Protein AF-0000000072650631 (afdb_homodimer)

Secondary structure (DSSP, 8-state):
-HHHHHHHTTT--TTBHHHHHHHHHHHHHHHHHHHHHHHHHHHHHSGGGHHHHHHHHHTT-S-HHHHHHHHHHHHHHHHHHHHHHHHHHHHHHHT----HHHHHHHHHHHHHHHHHHHHHHHHHHHHSSSHHHHHHHHHHHHHHHHHTTSSSS-GGGS-TTTGGGGGG-HHHHHHHHHHHHHHHHHT-SS--SEEE-TTS-EEEPPPHHHHHHHTT--GGGHHHHHHHHHHHHHHHHHHHHHHHHHHHHHT-/-HHHHHHHTTT--SSBHHHHHHHHHHHHHHHHHHHHHHHHHHHHHSGGGHHHHHHHHHTT-S-HHHHHHHHHHHHHHHHHHHHHHHHHHHHHHHT----HHHHHHHHHHHHHHHHHHHHHHHHHHHHSSSHHHHHHHHHHHHHHHHHTTSSSS-GGGS-TTTGGGGGG-HHHHHHHHHHHHHHHHHT-SS--SEEE-TTS-EEEPPPHHHHHHHTT--GGGHHHHHHHHHHHHHHHHHHHHHHHHHHHHHT-

Radius of gyration: 23.4 Å; Cα contacts (8 Å, |Δi|>4): 770; chains: 2; bounding box: 52×71×55 Å

Organism: Meloidogyne incognita (NCBI:txid6306)

Solvent-accessible surface area (backbone atoms only — not comparable to full-atom values): 25048 Å² total; per-residue (Å²): 107,26,59,56,54,8,55,49,34,50,64,38,47,75,48,26,55,66,29,44,50,28,50,53,23,48,51,45,45,50,52,49,49,42,29,51,56,39,23,53,55,42,38,69,53,51,49,75,46,47,66,56,49,48,52,39,42,76,67,63,71,56,56,69,65,58,49,51,51,49,51,53,57,62,46,47,60,57,48,38,50,51,36,44,50,31,49,60,49,18,46,78,34,24,44,54,58,93,38,71,68,55,47,50,51,50,45,52,49,41,37,47,41,27,45,32,25,36,22,44,22,47,19,39,41,38,58,34,96,43,54,72,57,29,53,64,50,46,50,59,52,50,49,53,29,48,43,40,22,28,81,33,25,40,57,72,69,42,40,79,93,55,46,66,53,39,79,72,15,54,43,21,30,44,35,47,37,51,48,42,57,41,30,51,65,64,43,27,83,56,69,74,46,72,11,33,44,93,83,69,43,79,37,77,29,70,28,25,64,54,59,34,46,72,36,54,45,61,75,85,42,43,66,56,24,56,48,49,34,52,50,49,21,52,50,27,43,50,52,16,47,53,29,38,50,53,48,56,63,58,73,105,105,26,59,55,52,7,56,50,33,50,64,39,46,76,49,26,54,65,29,44,50,26,50,53,22,49,51,45,45,51,52,49,50,42,30,52,56,40,23,53,54,42,40,68,54,50,49,74,45,48,65,56,49,49,53,39,42,76,67,64,72,56,57,70,65,57,49,51,51,49,52,53,56,60,46,47,60,58,49,38,50,50,34,44,50,31,48,62,50,16,45,79,32,25,43,54,57,94,40,72,68,56,48,49,51,51,46,52,48,39,36,46,41,28,47,30,27,36,22,46,20,48,20,39,41,38,58,32,96,44,54,71,57,28,53,64,49,47,51,59,52,51,50,54,30,50,43,40,22,27,80,34,24,41,56,71,70,40,40,78,90,55,45,66,54,35,80,73,16,55,43,20,31,44,35,48,36,49,48,43,58,40,30,51,64,63,42,27,83,55,70,75,45,72,11,33,42,93,83,68,42,79,38,77,29,70,28,26,65,56,59,33,46,72,36,55,46,60,75,87,42,44,67,55,24,54,48,49,34,52,50,50,22,51,50,27,42,50,53,16,48,52,30,38,50,53,49,55,64,60,74,106

Sequence (504 aa):
MGIFIGLLYFQTLSTNFIGISNLNGAMFYIVVELTYSTLFGIITFMPADFNLIVREYHDGLYNLLAYFVARIWSYIPLFAIDGIVLVGSSYWMTGLVPNVGRFGIALGIAVLIEQSAAAFGIMLSTACPSYPVAISIAGPILTVLSLTGGLFANVGELPSFISWVQYLSWFRYGFEAFAISQWEGALGDHPTKNCTNFNNQTIVCPTATSVLQKLSFNPGMFYFDLGAMILCTFICYFVGFVGLYIRVLRARMGIFIGLLYFQTLSTNFIGISNLNGAMFYIVVELTYSTLFGIITFMPADFNLIVREYHDGLYNLLAYFVARIWSYIPLFAIDGIVLVGSSYWMTGLVPNVGRFGIALGIAVLIEQSAAAFGIMLSTACPSYPVAISIAGPILTVLSLTGGLFANVGELPSFISWVQYLSWFRYGFEAFAISQWEGALGDHPTKNCTNFNNQTIVCPTATSVLQKLSFNPGMFYFDLGAMILCTFICYFVGFVGLYIRVLRAR

Foldseek 3Di:
DLQVLLVVLFQQDLQAPVSVLVVLVSQLVLLVVLLVVLLVVLLVPPLVCLVVVLVCVVVVNDDLVVVLVVVLVVSLVVSLVVLCVSLVSRVVGNNFQPDPVLSVLLSVLSSLSNLLSNLLSLLLSLQDNDSVVSVVVVVVLLVLLSCCLQSVDQLVPDDPVSSVSPLLHLSNLSSLLNLLSRQCRRANQDQDGWHAYPVRDTDTGDHSVRSCVVSPHDSVCNVVSSVSSVVSSVVSSVSSSVSNVVVSVVVD/DLQVLLVVQFQQDPQAPVSVLVVLVSQLVLLVVLLVVLLVVLLVPPLVCLVVVLVCVVVVNDDLVVVLVVVLVVSLVVSLVVLCVSLVSRVVGNNFQPDPVLSVLLSVLSSLSNLLSNLLSLLLSLQDNDSVVSVVVVVVLSVLLSCCLQSVDQLVPDDPVSSVSPLLHLSNLSSLLNLLSRQCRRANQDQDGWHQYPVRDTDTGDHSVRSCVVSPHDSVCNVVSSVSSVVSSVVSSVSSSVSNVVVSVVVD

Structure (mmCIF, N/CA/C/O backbone):
data_AF-0000000072650631-model_v1
#
loop_
_entity.id
_entity.type
_entity.pdbx_description
1 polymer 'ABC-2 type transporter transmembrane domain-containing protein'
#
loop_
_atom_site.group_PDB
_atom_site.id
_atom_site.type_symbol
_atom_site.label_atom_id
_atom_site.label_alt_id
_atom_site.label_comp_id
_atom_site.label_asym_id
_atom_site.label_entity_id
_atom_site.label_seq_id
_atom_site.pdbx_PDB_ins_code
_atom_site.Cartn_x
_atom_site.Cartn_y
_atom_site.Cartn_z
_atom_site.occupancy
_atom_site.B_iso_or_equiv
_atom_site.auth_seq_id
_atom_site.auth_comp_id
_atom_site.auth_asym_id
_atom_site.auth_atom_id
_atom_site.pdbx_PDB_model_num
ATOM 1 N N . MET A 1 1 ? 8.609 1.348 -12.812 1 82.75 1 MET A N 1
ATOM 2 C CA . MET A 1 1 ? 7.965 1.91 -11.625 1 82.75 1 MET A CA 1
ATOM 3 C C . MET A 1 1 ? 8.75 3.104 -11.094 1 82.75 1 MET A C 1
ATOM 5 O O . MET A 1 1 ? 8.164 4.125 -10.727 1 82.75 1 MET A O 1
ATOM 9 N N . GLY A 1 2 ? 10.094 3.004 -11.164 1 83.75 2 GLY A N 1
ATOM 10 C CA . GLY A 1 2 ? 10.914 4.117 -10.719 1 83.75 2 GLY A CA 1
ATOM 11 C C . GLY A 1 2 ? 10.648 5.398 -11.477 1 83.75 2 GLY A C 1
ATOM 12 O O . GLY A 1 2 ? 10.531 6.473 -10.883 1 83.75 2 GLY A O 1
ATOM 13 N N . ILE A 1 3 ? 10.414 5.258 -12.719 1 85.38 3 ILE A N 1
ATOM 14 C CA . ILE A 1 3 ? 10.164 6.426 -13.562 1 85.38 3 ILE A CA 1
ATOM 15 C C . ILE A 1 3 ? 8.781 7 -13.25 1 85.38 3 ILE A C 1
ATOM 17 O O . ILE A 1 3 ? 8.602 8.219 -13.234 1 85.38 3 ILE A O 1
ATOM 21 N N . PHE A 1 4 ? 7.922 6.199 -12.953 1 84.06 4 PHE A N 1
ATOM 22 C CA . PHE A 1 4 ? 6.57 6.656 -12.641 1 84.06 4 PHE A CA 1
ATOM 23 C C . PHE A 1 4 ? 6.551 7.434 -11.328 1 84.06 4 PHE A C 1
ATOM 25 O O . PHE A 1 4 ? 5.918 8.484 -11.234 1 84.06 4 PHE A O 1
ATOM 32 N N . ILE A 1 5 ? 7.246 6.891 -10.406 1 86.25 5 ILE A N 1
ATOM 33 C CA . ILE A 1 5 ? 7.332 7.574 -9.117 1 86.25 5 ILE A CA 1
ATOM 34 C C . ILE A 1 5 ? 8.016 8.93 -9.297 1 86.25 5 ILE A C 1
ATOM 36 O O . ILE A 1 5 ? 7.578 9.938 -8.734 1 86.25 5 ILE A O 1
ATOM 40 N N . GLY A 1 6 ? 9.031 8.875 -10.117 1 87.94 6 GLY A N 1
ATOM 41 C CA . GLY A 1 6 ? 9.758 10.102 -10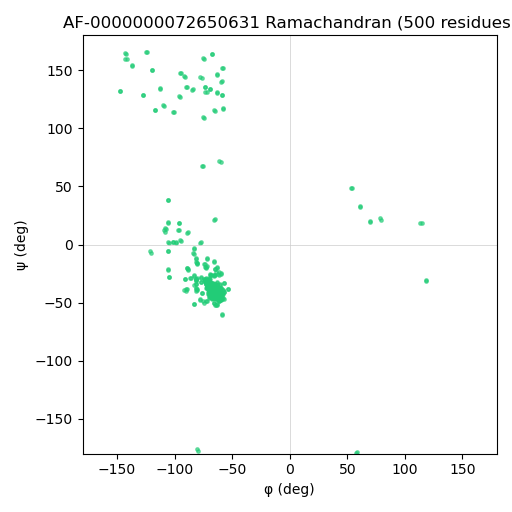.375 1 87.94 6 GLY A CA 1
ATOM 42 C C . GLY A 1 6 ? 8.922 11.156 -11.078 1 87.94 6 GLY A C 1
ATOM 43 O O . GLY A 1 6 ? 8.984 12.336 -10.734 1 87.94 6 GLY A O 1
ATOM 44 N N . LEU A 1 7 ? 8.117 10.719 -11.945 1 86.06 7 LEU A N 1
ATOM 45 C CA . LEU A 1 7 ? 7.297 11.656 -12.711 1 86.06 7 LEU A CA 1
ATOM 46 C C . LEU A 1 7 ? 6.125 12.164 -11.875 1 86.06 7 LEU A C 1
ATOM 48 O O . LEU A 1 7 ? 5.703 13.312 -12.023 1 86.06 7 LEU A O 1
ATOM 52 N N . LEU A 1 8 ? 5.668 11.352 -11.047 1 85.44 8 LEU A N 1
ATOM 53 C CA . LEU A 1 8 ? 4.535 11.742 -10.211 1 85.44 8 LEU A CA 1
ATOM 54 C C . LEU A 1 8 ? 4.938 12.828 -9.219 1 85.44 8 LEU A C 1
ATOM 56 O O . LEU A 1 8 ? 4.164 13.75 -8.953 1 85.44 8 LEU A O 1
ATOM 60 N N . TYR A 1 9 ? 6.086 12.656 -8.727 1 89.31 9 TYR A N 1
ATOM 61 C CA . TYR A 1 9 ? 6.586 13.617 -7.754 1 89.31 9 TYR A CA 1
ATOM 62 C C . TYR A 1 9 ? 7.645 14.523 -8.375 1 89.31 9 TYR A C 1
ATOM 64 O O . TYR A 1 9 ? 8.602 14.914 -7.711 1 89.31 9 TYR A O 1
ATOM 72 N N . PHE A 1 10 ? 7.387 14.852 -9.562 1 88.81 10 PHE A N 1
ATOM 73 C CA . PHE A 1 10 ? 8.398 15.586 -10.312 1 88.81 10 PHE A CA 1
ATOM 74 C C . PHE A 1 10 ? 8.625 16.969 -9.703 1 88.81 10 PHE A C 1
ATOM 76 O O . PHE A 1 10 ? 7.703 17.781 -9.648 1 88.81 10 PHE A O 1
ATOM 83 N N . GLN A 1 11 ? 9.82 17.172 -9.211 1 83.62 11 GLN A N 1
ATOM 84 C CA . GLN A 1 11 ? 10.297 18.438 -8.672 1 83.62 11 GLN A CA 1
ATOM 85 C C . GLN A 1 11 ? 9.352 18.969 -7.602 1 83.62 11 GLN A C 1
ATOM 87 O O . GLN A 1 11 ? 8.953 20.141 -7.641 1 83.62 11 GLN A O 1
ATOM 92 N N . THR A 1 12 ? 9.008 18.062 -6.672 1 86 12 THR A N 1
ATOM 93 C CA . THR A 1 12 ? 8.211 18.484 -5.523 1 86 12 THR A CA 1
ATOM 94 C C . THR A 1 12 ? 9.031 19.375 -4.594 1 86 12 THR A C 1
ATOM 96 O O . THR A 1 12 ? 10.203 19.094 -4.328 1 86 12 THR A O 1
ATOM 99 N N . LEU A 1 13 ? 8.422 20.453 -4.191 1 79.5 13 LEU A N 1
ATOM 100 C CA . LEU A 1 13 ? 9.125 21.438 -3.367 1 79.5 13 LEU A CA 1
ATOM 101 C C . LEU A 1 13 ? 9.062 21.047 -1.895 1 79.5 13 LEU A C 1
ATOM 103 O O . LEU A 1 13 ? 8 20.656 -1.396 1 79.5 13 LEU A O 1
ATOM 107 N N . SER A 1 14 ? 10.211 21.125 -1.296 1 79.56 14 SER A N 1
ATOM 108 C CA . SER A 1 14 ? 10.281 20.844 0.134 1 79.56 14 SER A CA 1
ATOM 109 C C . SER A 1 14 ? 10.023 22.109 0.96 1 79.56 14 SER A C 1
ATOM 111 O O . SER A 1 14 ? 10.148 22.078 2.186 1 79.56 14 SER A O 1
ATOM 113 N N . THR A 1 15 ? 9.562 23.203 0.339 1 77.56 15 THR A N 1
ATOM 114 C CA . THR A 1 15 ? 9.391 24.469 1.037 1 77.56 15 THR A CA 1
ATOM 115 C C . THR A 1 15 ? 7.91 24.766 1.259 1 77.56 15 THR A C 1
ATOM 117 O O . THR A 1 15 ? 7.531 25.906 1.52 1 77.56 15 THR A O 1
ATOM 120 N N . AS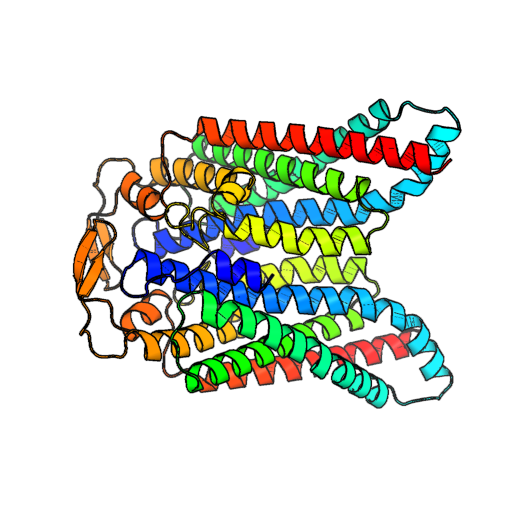N A 1 16 ? 7.141 23.797 1.062 1 81.75 16 ASN A N 1
ATOM 121 C CA . ASN A 1 16 ? 5.727 23.938 1.389 1 81.75 16 ASN A CA 1
ATOM 122 C C . ASN A 1 16 ? 5.191 22.703 2.096 1 81.75 16 ASN A C 1
ATOM 124 O O . ASN A 1 16 ? 5.762 21.609 1.972 1 81.75 16 ASN A O 1
ATOM 128 N N . PHE A 1 17 ? 4.152 22.922 2.863 1 80.69 17 PHE A N 1
ATOM 129 C CA . PHE A 1 17 ? 3.598 21.859 3.686 1 80.69 17 PHE A CA 1
ATOM 130 C C . PHE A 1 17 ? 3.064 20.719 2.816 1 80.69 17 PHE A C 1
ATOM 132 O O . PHE A 1 17 ? 3.213 19.547 3.158 1 80.69 17 PHE A O 1
ATOM 139 N N . ILE A 1 18 ? 2.5 21.109 1.701 1 82.94 18 ILE A N 1
ATOM 140 C CA . ILE A 1 18 ? 1.973 20.094 0.803 1 82.94 18 ILE A CA 1
ATOM 141 C C . ILE A 1 18 ? 3.123 19.281 0.198 1 82.94 18 ILE A C 1
ATOM 143 O O . ILE A 1 18 ? 3.037 18.062 0.068 1 82.94 18 ILE A O 1
ATOM 147 N N . GLY A 1 19 ? 4.145 20.016 -0.114 1 86.38 19 GLY A N 1
ATOM 148 C CA . GLY A 1 19 ? 5.316 19.344 -0.66 1 86.38 19 GLY A CA 1
ATOM 149 C C . GLY A 1 19 ? 5.98 18.406 0.33 1 86.38 19 GLY A C 1
ATOM 150 O O . GLY A 1 19 ? 6.422 17.312 -0.041 1 86.38 19 GLY A O 1
ATOM 151 N N . ILE A 1 20 ? 6.02 18.859 1.592 1 87 20 ILE A N 1
ATOM 152 C CA . ILE A 1 20 ? 6.602 18.016 2.637 1 87 20 ILE A CA 1
ATOM 153 C C . ILE A 1 20 ? 5.781 16.75 2.797 1 87 20 ILE A C 1
ATOM 155 O O . ILE A 1 20 ? 6.336 15.648 2.895 1 87 20 ILE A O 1
ATOM 159 N N . SER A 1 21 ? 4.516 16.906 2.76 1 86.62 21 SER A N 1
ATOM 160 C CA . SER A 1 21 ? 3.633 15.75 2.869 1 86.62 21 SER A CA 1
ATOM 161 C C . SER A 1 21 ? 3.779 14.828 1.663 1 86.62 21 SER A C 1
ATOM 163 O O . SER A 1 21 ? 3.803 13.609 1.809 1 86.62 21 SER A O 1
ATOM 165 N N . ASN A 1 22 ? 3.947 15.383 0.477 1 89.56 22 ASN A N 1
ATOM 166 C CA . ASN A 1 22 ? 4.121 14.602 -0.739 1 89.56 22 ASN A CA 1
ATOM 167 C C . ASN A 1 22 ? 5.445 13.836 -0.728 1 89.56 22 ASN A C 1
ATOM 169 O O . ASN A 1 22 ? 5.508 12.688 -1.169 1 89.56 22 ASN A O 1
ATOM 173 N N . LEU A 1 23 ? 6.434 14.492 -0.214 1 91.88 23 LEU A N 1
ATOM 174 C CA . LEU A 1 23 ? 7.738 13.836 -0.186 1 91.88 23 LEU A CA 1
ATOM 175 C C . LEU A 1 23 ? 7.754 12.711 0.839 1 91.88 23 LEU A C 1
ATOM 177 O O . LEU A 1 23 ? 8.422 11.695 0.637 1 91.88 23 LEU A O 1
ATOM 181 N N . ASN A 1 24 ? 7.023 12.914 1.923 1 91.81 24 ASN A N 1
ATOM 182 C CA . ASN A 1 24 ? 6.863 11.805 2.857 1 91.81 24 ASN A CA 1
ATOM 183 C C . ASN A 1 24 ? 6.137 10.633 2.213 1 91.81 24 ASN A C 1
ATOM 185 O O . ASN A 1 24 ? 6.516 9.477 2.42 1 91.81 24 ASN A O 1
ATOM 189 N N . GLY A 1 25 ? 5.152 10.961 1.441 1 90.81 25 GLY A N 1
ATOM 190 C CA . GLY A 1 25 ? 4.453 9.914 0.707 1 90.81 25 GLY A CA 1
ATOM 191 C C . GLY A 1 25 ? 5.324 9.219 -0.318 1 90.81 25 GLY A C 1
ATOM 192 O O . GLY A 1 25 ? 5.246 8 -0.484 1 90.81 25 GLY A O 1
ATOM 193 N N . ALA A 1 26 ? 6.129 9.953 -0.949 1 92 26 ALA A N 1
ATOM 194 C CA . ALA A 1 26 ? 7.023 9.391 -1.96 1 92 26 ALA A CA 1
ATOM 195 C C . ALA A 1 26 ? 8.016 8.422 -1.335 1 92 26 ALA A C 1
ATOM 197 O O . ALA A 1 26 ? 8.258 7.336 -1.869 1 92 26 ALA A O 1
ATOM 198 N N . MET A 1 27 ? 8.57 8.852 -0.223 1 94 27 MET A N 1
ATOM 199 C CA . MET A 1 27 ? 9.555 8 0.443 1 94 27 MET A CA 1
ATOM 200 C C . MET A 1 27 ? 8.914 6.703 0.928 1 94 27 MET A C 1
ATOM 202 O O . MET A 1 27 ? 9.484 5.625 0.766 1 94 27 MET A O 1
ATOM 206 N N . PHE A 1 28 ? 7.789 6.844 1.509 1 93.62 28 PHE A N 1
ATOM 207 C CA . PHE A 1 28 ? 7.117 5.633 1.968 1 93.62 28 PHE A CA 1
ATOM 208 C C . PHE A 1 28 ? 6.754 4.734 0.791 1 93.62 28 PHE A C 1
ATOM 210 O O . PHE A 1 28 ? 6.828 3.51 0.891 1 93.62 28 PHE A O 1
ATOM 217 N N . TYR A 1 29 ? 6.41 5.344 -0.23 1 90.75 29 TYR A N 1
ATOM 218 C CA . TYR A 1 29 ? 6.047 4.57 -1.411 1 90.75 29 TYR A CA 1
ATOM 219 C C . TYR A 1 29 ? 7.254 3.803 -1.948 1 90.75 29 TYR A C 1
ATOM 221 O O . TYR A 1 29 ? 7.113 2.68 -2.438 1 90.75 29 TYR A O 1
ATOM 229 N N . ILE A 1 30 ? 8.32 4.41 -1.957 1 92.12 30 ILE A N 1
ATOM 230 C CA . ILE A 1 30 ? 9.539 3.74 -2.4 1 92.12 30 ILE A CA 1
ATOM 231 C C . ILE A 1 30 ? 9.797 2.51 -1.536 1 92.12 30 ILE A C 1
ATOM 233 O O . ILE A 1 30 ? 10.141 1.443 -2.049 1 92.12 30 ILE A O 1
ATOM 237 N N . VAL A 1 31 ? 9.594 2.68 -0.258 1 93.56 31 VAL A N 1
ATOM 238 C CA . VAL A 1 31 ? 9.773 1.558 0.658 1 93.56 31 VAL A CA 1
ATOM 239 C C . VAL A 1 31 ? 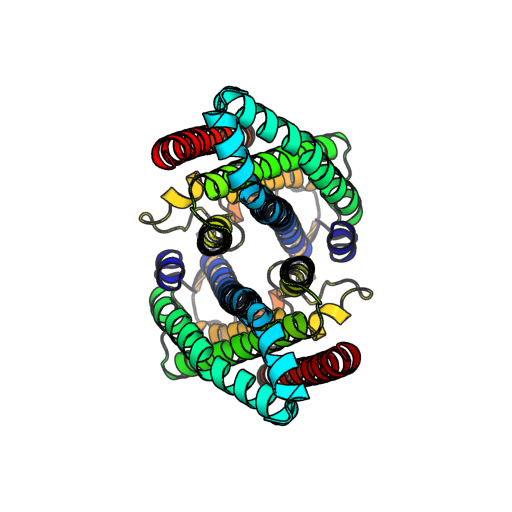8.805 0.435 0.294 1 93.56 31 VAL A C 1
ATOM 241 O O . VAL A 1 31 ? 9.195 -0.733 0.229 1 93.56 31 VAL A O 1
ATOM 244 N N . VAL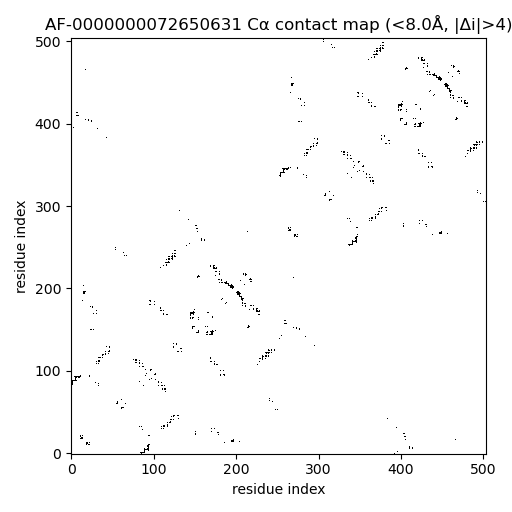 A 1 32 ? 7.617 0.825 0.059 1 89.69 32 VAL A N 1
ATOM 245 C CA . VAL A 1 32 ? 6.578 -0.145 -0.272 1 89.69 32 VAL A CA 1
ATOM 246 C C . VAL A 1 32 ? 6.926 -0.847 -1.583 1 89.69 32 VAL A C 1
ATOM 248 O O . VAL A 1 32 ? 6.855 -2.074 -1.674 1 89.69 32 VAL A O 1
ATOM 251 N N . GLU A 1 33 ? 7.32 -0.101 -2.527 1 87.88 33 GLU A N 1
ATOM 252 C CA . GLU A 1 33 ? 7.621 -0.655 -3.846 1 87.88 33 GLU A CA 1
ATOM 253 C C . GLU A 1 33 ? 8.812 -1.608 -3.787 1 87.88 33 GLU A C 1
ATOM 255 O O . GLU A 1 33 ? 8.781 -2.68 -4.398 1 87.88 33 GLU A O 1
ATOM 260 N N . LEU A 1 34 ? 9.789 -1.227 -3.105 1 91.06 34 LEU A N 1
ATOM 261 C CA . LEU A 1 34 ? 10.961 -2.084 -2.965 1 91.06 34 LEU A CA 1
ATOM 262 C C . LEU A 1 34 ? 10.602 -3.398 -2.285 1 91.06 34 LEU A C 1
ATOM 264 O O . LEU A 1 34 ? 11.109 -4.457 -2.656 1 91.06 34 LEU A O 1
ATOM 268 N N . THR A 1 35 ? 9.75 -3.309 -1.335 1 90.62 35 THR A N 1
ATOM 269 C CA . THR A 1 35 ? 9.367 -4.48 -0.558 1 90.62 35 THR A CA 1
ATOM 270 C C . THR A 1 35 ? 8.484 -5.41 -1.383 1 90.62 35 THR A C 1
ATOM 272 O O . THR A 1 35 ? 8.758 -6.609 -1.483 1 90.62 35 THR A O 1
ATOM 275 N N . TYR A 1 36 ? 7.492 -4.852 -1.999 1 83.44 36 TYR A N 1
ATOM 276 C CA . TYR A 1 36 ? 6.52 -5.688 -2.695 1 83.44 36 TYR A CA 1
ATOM 277 C C . TYR A 1 36 ? 7.141 -6.34 -3.924 1 83.44 36 TYR A C 1
ATOM 279 O O . TYR A 1 36 ? 6.938 -7.531 -4.176 1 83.44 36 TYR A O 1
ATOM 287 N N . SER A 1 37 ? 7.863 -5.613 -4.652 1 82.12 37 SER A N 1
ATOM 288 C CA . SER A 1 37 ? 8.484 -6.156 -5.855 1 82.12 37 SER A CA 1
ATOM 289 C C . SER A 1 37 ? 9.438 -7.301 -5.516 1 82.12 37 SER A C 1
ATOM 291 O O . SER A 1 37 ? 9.422 -8.344 -6.172 1 82.12 37 SER A O 1
ATOM 293 N N . THR A 1 38 ? 10.18 -7.117 -4.512 1 86.81 38 THR A N 1
ATOM 294 C CA . THR A 1 38 ? 11.148 -8.133 -4.109 1 86.81 38 THR A CA 1
ATOM 295 C C . THR A 1 38 ? 10.445 -9.367 -3.551 1 86.81 38 THR A C 1
ATOM 297 O O . THR A 1 38 ? 10.766 -10.492 -3.924 1 86.81 38 THR A O 1
ATOM 300 N N . LEU A 1 39 ? 9.531 -9.164 -2.752 1 85.31 39 LEU A N 1
ATOM 301 C CA . LEU A 1 39 ? 8.844 -10.273 -2.096 1 85.31 39 LEU A CA 1
ATOM 302 C C . LEU A 1 39 ? 8.078 -11.117 -3.109 1 85.31 39 LEU A C 1
ATOM 304 O O . LEU A 1 39 ? 8.164 -12.344 -3.096 1 85.31 39 LEU A O 1
ATOM 308 N N . PHE A 1 40 ? 7.375 -10.477 -3.973 1 76.56 40 PHE A N 1
ATOM 309 C CA . PHE A 1 40 ? 6.566 -11.211 -4.938 1 76.56 40 PHE A CA 1
ATOM 310 C C . PHE A 1 40 ? 7.449 -11.891 -5.98 1 76.56 40 PHE A C 1
ATOM 312 O O . PHE A 1 40 ? 7.125 -12.977 -6.465 1 76.56 40 PHE A O 1
ATOM 319 N N . GLY A 1 41 ? 8.531 -11.273 -6.309 1 78.62 41 GLY A N 1
ATOM 320 C CA . GLY A 1 41 ? 9.492 -11.922 -7.188 1 78.62 41 GLY A CA 1
ATOM 321 C C . GLY A 1 41 ? 10.047 -13.211 -6.617 1 78.62 41 GLY A C 1
ATOM 322 O O . GLY A 1 41 ? 10.141 -14.219 -7.32 1 78.62 41 GLY A O 1
ATOM 323 N N . ILE A 1 42 ? 10.289 -13.203 -5.395 1 84.19 42 ILE A N 1
ATOM 324 C CA . ILE A 1 42 ? 10.906 -14.352 -4.742 1 84.19 42 ILE A CA 1
ATOM 325 C C . ILE A 1 42 ? 9.859 -15.453 -4.562 1 84.19 42 ILE A C 1
ATOM 327 O O . ILE A 1 42 ? 10.133 -16.625 -4.84 1 84.19 42 ILE A O 1
ATOM 331 N N . ILE A 1 43 ? 8.703 -15.109 -4.184 1 81.25 43 ILE A N 1
ATOM 332 C CA . ILE A 1 43 ? 7.676 -16.094 -3.895 1 81.25 43 ILE A CA 1
ATOM 333 C C . ILE A 1 43 ? 7.223 -16.766 -5.191 1 81.25 43 ILE A C 1
ATOM 335 O O . ILE A 1 43 ? 6.812 -17.922 -5.188 1 81.25 43 ILE A O 1
ATOM 339 N N . THR A 1 44 ? 7.289 -16.078 -6.266 1 74.56 44 THR A N 1
ATOM 340 C CA . THR A 1 44 ? 6.875 -16.625 -7.551 1 74.56 44 THR A CA 1
ATOM 341 C C . THR A 1 44 ? 7.902 -17.625 -8.07 1 74.56 44 THR A C 1
ATOM 343 O O . THR A 1 44 ? 7.547 -18.609 -8.719 1 74.56 44 THR A O 1
ATOM 346 N N . PHE A 1 45 ? 9.125 -17.469 -7.746 1 72.62 45 PHE A N 1
ATOM 347 C CA . PHE A 1 45 ? 10.164 -18.266 -8.398 1 72.62 45 PHE A CA 1
ATOM 348 C C . PHE A 1 45 ? 10.672 -19.359 -7.465 1 72.62 45 PHE A C 1
ATOM 350 O O . PHE A 1 45 ? 10.953 -20.469 -7.91 1 72.62 45 PHE A O 1
ATOM 357 N N . MET A 1 46 ? 10.641 -19.219 -6.281 1 74.75 46 MET A N 1
ATOM 358 C CA . MET A 1 46 ? 11.359 -20.094 -5.367 1 74.75 46 MET A CA 1
ATOM 359 C C . MET A 1 46 ? 10.578 -21.375 -5.121 1 74.75 46 MET A C 1
ATOM 361 O O . MET A 1 46 ? 11.156 -22.469 -5.125 1 74.75 46 MET A O 1
ATOM 365 N N . PRO A 1 47 ? 9.32 -21.297 -4.992 1 67.31 47 PRO A N 1
ATOM 366 C CA . PRO A 1 47 ? 8.625 -22.547 -4.695 1 67.31 47 PRO A CA 1
ATOM 367 C C . PRO A 1 47 ? 8.711 -23.562 -5.84 1 67.31 47 PRO A C 1
ATOM 369 O O . PRO A 1 47 ? 8.641 -24.766 -5.605 1 67.31 47 PRO A O 1
ATOM 372 N N . ALA A 1 48 ? 8.867 -23.078 -6.926 1 68.75 48 ALA A N 1
ATOM 373 C CA . ALA A 1 48 ? 8.961 -23.969 -8.086 1 68.75 48 ALA A CA 1
ATOM 374 C C . ALA A 1 48 ? 10.219 -24.828 -8 1 68.75 48 ALA A C 1
ATOM 376 O O . ALA A 1 48 ? 10.266 -25.922 -8.586 1 68.75 48 ALA A O 1
ATOM 377 N N . ASP A 1 49 ? 11.102 -24.453 -7.16 1 71 49 ASP A N 1
ATOM 378 C CA . ASP A 1 49 ? 12.383 -25.141 -7.086 1 71 49 ASP A CA 1
ATOM 379 C C . ASP A 1 49 ? 12.383 -26.156 -5.941 1 71 49 ASP A C 1
ATOM 381 O O . ASP A 1 49 ? 13.344 -26.922 -5.781 1 71 49 ASP A O 1
ATOM 385 N N . PHE A 1 50 ? 11.328 -26.281 -5.289 1 75.44 50 PHE A N 1
ATOM 386 C CA . PHE A 1 50 ? 11.328 -27.094 -4.078 1 75.44 50 PHE A CA 1
ATOM 387 C C . PHE A 1 50 ? 11.484 -28.562 -4.41 1 75.44 50 PHE A C 1
ATOM 389 O O . PHE A 1 50 ? 12.227 -29.281 -3.74 1 75.44 50 PHE A O 1
ATOM 396 N N . ASN A 1 51 ? 10.836 -28.953 -5.434 1 72.88 51 ASN A N 1
ATOM 397 C CA . ASN A 1 51 ? 10.93 -30.359 -5.812 1 72.88 51 ASN A CA 1
ATOM 398 C C . ASN A 1 51 ? 12.344 -30.734 -6.234 1 72.88 51 ASN A C 1
ATOM 400 O O . ASN A 1 51 ? 12.805 -31.844 -5.938 1 72.88 51 ASN A O 1
ATOM 404 N N . LEU A 1 52 ? 12.914 -29.875 -6.797 1 74.88 52 LEU A N 1
ATOM 405 C CA . LEU A 1 52 ? 14.289 -30.109 -7.223 1 74.88 52 LEU A CA 1
ATOM 406 C C . LEU A 1 52 ? 15.219 -30.188 -6.02 1 74.88 52 LEU A C 1
ATOM 408 O O . LEU A 1 52 ? 16.125 -31.016 -5.98 1 74.88 52 LEU A O 1
ATOM 412 N N . ILE A 1 53 ? 14.938 -29.438 -5.055 1 74.44 53 ILE A N 1
ATOM 413 C CA . ILE A 1 53 ? 15.781 -29.359 -3.869 1 74.44 53 ILE A CA 1
ATOM 414 C C . ILE A 1 53 ? 15.68 -30.656 -3.078 1 74.44 53 ILE A C 1
ATOM 416 O O . ILE A 1 53 ? 16.688 -31.203 -2.627 1 74.44 53 ILE A O 1
ATOM 420 N N . VAL A 1 54 ? 14.578 -31.094 -3.029 1 74.81 54 VAL A N 1
ATOM 421 C CA . VAL A 1 54 ? 14.344 -32.312 -2.273 1 74.81 54 VAL A CA 1
ATOM 422 C C . VAL A 1 54 ? 15.047 -33.5 -2.955 1 74.81 54 VAL A C 1
ATOM 424 O O . VAL A 1 54 ? 15.695 -34.312 -2.295 1 74.81 54 VAL A O 1
ATOM 427 N N . ARG A 1 55 ? 14.898 -33.469 -4.191 1 77.31 55 ARG A N 1
ATOM 428 C CA . ARG A 1 55 ? 15.508 -34.562 -4.938 1 77.31 55 ARG A CA 1
ATOM 429 C C . ARG A 1 55 ? 17.031 -34.531 -4.836 1 77.31 55 ARG A C 1
ATOM 431 O O . ARG A 1 55 ? 17.672 -35.562 -4.625 1 77.31 55 ARG A O 1
ATOM 438 N N . GLU A 1 56 ? 17.531 -33.406 -4.91 1 75.88 56 GLU A N 1
ATOM 439 C CA . GLU A 1 56 ? 18.984 -33.25 -4.898 1 75.88 56 GLU A CA 1
ATOM 440 C C . GLU A 1 56 ? 19.547 -33.5 -3.51 1 75.88 56 GLU A C 1
ATOM 442 O O . GLU A 1 56 ? 20.656 -34.031 -3.379 1 75.88 56 GLU A O 1
ATOM 447 N N . TYR A 1 57 ? 18.844 -33.188 -2.607 1 73.62 57 TYR A N 1
ATOM 448 C CA . TYR A 1 57 ? 19.281 -33.438 -1.236 1 73.62 57 TYR A CA 1
ATOM 449 C C . TYR A 1 57 ? 19.281 -34.906 -0.906 1 73.62 57 TYR A C 1
ATOM 451 O O . TYR A 1 57 ? 20.25 -35.406 -0.316 1 73.62 57 TYR A O 1
ATOM 459 N N . HIS A 1 58 ? 18.266 -35.531 -1.29 1 76.12 58 HIS A N 1
ATOM 460 C CA . HIS A 1 58 ? 18.172 -36.938 -0.965 1 76.12 58 HIS A CA 1
ATOM 461 C C . HIS A 1 58 ? 19.125 -37.781 -1.82 1 76.12 58 HIS A C 1
ATOM 463 O O . HIS A 1 58 ? 19.516 -38.875 -1.43 1 76.12 58 HIS A O 1
ATOM 469 N N . ASP A 1 59 ? 19.484 -37.125 -2.895 1 76.81 59 ASP A N 1
ATOM 470 C CA . ASP A 1 59 ? 20.484 -37.781 -3.729 1 76.81 59 ASP A CA 1
ATOM 471 C C . ASP A 1 59 ? 21.891 -37.531 -3.199 1 76.81 59 ASP A C 1
ATOM 473 O O . ASP A 1 59 ? 22.859 -38.062 -3.717 1 76.81 59 ASP A O 1
ATOM 477 N N . GLY A 1 60 ? 22 -36.75 -2.197 1 71.44 60 GLY A N 1
ATOM 478 C CA . GLY A 1 60 ? 23.266 -36.5 -1.52 1 71.44 60 GLY A CA 1
ATOM 479 C C . GLY A 1 60 ? 24.156 -35.531 -2.258 1 71.44 60 GLY A C 1
ATOM 480 O O . GLY A 1 60 ? 25.375 -35.562 -2.104 1 71.44 60 GLY A O 1
ATOM 481 N N . LEU A 1 61 ? 23.625 -34.75 -3.049 1 70.62 61 LEU A N 1
ATOM 482 C CA . LEU A 1 61 ? 24.438 -33.906 -3.916 1 70.62 61 LEU A CA 1
ATOM 483 C C . LEU A 1 61 ? 24.984 -32.719 -3.145 1 70.62 61 LEU A C 1
ATOM 485 O O . LEU A 1 61 ? 26.125 -32.312 -3.355 1 70.62 61 LEU A O 1
ATOM 489 N N . TYR A 1 62 ? 24.219 -32 -2.387 1 70.75 62 TYR A N 1
ATOM 490 C CA . TYR A 1 62 ? 24.703 -30.859 -1.629 1 70.75 62 TYR A CA 1
ATOM 491 C C . TYR A 1 62 ? 24.031 -30.797 -0.261 1 70.75 62 TYR A C 1
ATOM 493 O O . TYR A 1 62 ? 23.031 -31.484 -0.018 1 70.75 62 TYR A O 1
ATOM 501 N N . ASN A 1 63 ? 24.812 -30.031 0.59 1 80.5 63 ASN A N 1
ATOM 502 C CA . ASN A 1 63 ? 24.234 -29.734 1.901 1 80.5 63 ASN A CA 1
ATOM 503 C C . ASN A 1 63 ? 23.172 -28.656 1.822 1 80.5 63 ASN A C 1
ATOM 505 O O . ASN A 1 63 ? 23.25 -27.766 0.971 1 80.5 63 ASN A O 1
ATOM 509 N N . LEU A 1 64 ? 22.188 -28.828 2.6 1 81.94 64 LEU A N 1
ATOM 510 C CA . LEU A 1 64 ? 21.062 -27.906 2.623 1 81.94 64 LEU A CA 1
ATOM 511 C C . LEU A 1 64 ? 21.516 -26.484 2.918 1 81.94 64 LEU A C 1
ATOM 513 O O . LEU A 1 64 ? 20.984 -25.531 2.352 1 81.94 64 LEU A O 1
ATOM 517 N N . LEU A 1 65 ? 22.531 -26.375 3.713 1 83.56 65 LEU A N 1
ATOM 518 C CA . LEU A 1 65 ? 23.062 -25.062 4.059 1 83.56 65 LEU A CA 1
ATOM 519 C C . LEU A 1 65 ? 23.719 -24.406 2.855 1 83.56 65 LEU A C 1
ATOM 521 O O . LEU A 1 65 ? 23.578 -23.188 2.648 1 83.56 65 LEU A O 1
ATOM 525 N N . ALA A 1 66 ? 24.375 -25.188 2.133 1 81.69 66 ALA A N 1
ATOM 526 C CA . ALA A 1 66 ? 25.062 -24.656 0.951 1 81.69 66 ALA A CA 1
ATOM 527 C C . ALA A 1 66 ? 24.062 -24.172 -0.093 1 81.69 66 ALA A C 1
ATOM 529 O O . ALA A 1 66 ? 24.266 -23.141 -0.728 1 81.69 66 ALA A O 1
ATOM 530 N N . TYR A 1 67 ? 23.094 -24.891 -0.169 1 80.56 67 TYR A N 1
ATOM 531 C CA . TYR A 1 67 ? 22.047 -24.5 -1.118 1 80.56 67 TYR A CA 1
ATOM 532 C C . TYR A 1 67 ? 21.359 -23.219 -0.67 1 80.56 67 TYR A C 1
ATOM 534 O O . TYR A 1 67 ? 21.141 -22.312 -1.473 1 80.56 67 TYR A O 1
ATOM 542 N N . PHE A 1 68 ? 21.062 -23.266 0.545 1 85.25 68 PHE A N 1
ATOM 543 C CA . PHE A 1 68 ? 20.359 -22.109 1.099 1 85.25 68 PHE A CA 1
ATOM 544 C C . PHE A 1 68 ? 21.188 -20.844 0.959 1 85.25 68 PHE A C 1
ATOM 546 O O . PHE A 1 68 ? 20.688 -19.812 0.519 1 85.25 68 PHE A O 1
ATOM 553 N N . VAL A 1 69 ? 22.391 -20.938 1.235 1 86.56 69 VAL A N 1
ATOM 554 C CA . VAL A 1 69 ? 23.281 -19.781 1.169 1 86.56 69 VAL A CA 1
ATOM 555 C C . VAL A 1 69 ? 23.5 -19.375 -0.289 1 86.56 69 VAL A C 1
ATOM 557 O O . VAL A 1 69 ? 23.562 -18.188 -0.612 1 86.56 69 VAL A O 1
ATOM 560 N N . ALA A 1 70 ? 23.578 -20.344 -1.101 1 82.12 70 ALA A N 1
ATOM 561 C CA . ALA A 1 70 ? 23.766 -20.078 -2.525 1 82.12 70 ALA A CA 1
ATOM 562 C C . ALA A 1 70 ? 22.547 -19.359 -3.104 1 82.12 70 ALA A C 1
ATOM 564 O O . ALA A 1 70 ? 22.688 -18.453 -3.928 1 82.12 70 ALA A O 1
ATOM 565 N N . ARG A 1 71 ? 21.484 -19.812 -2.625 1 81.94 71 ARG A N 1
ATOM 566 C CA . ARG A 1 71 ? 20.25 -19.203 -3.107 1 81.94 71 ARG A CA 1
ATOM 567 C C . ARG A 1 71 ? 20.141 -17.75 -2.619 1 81.94 71 ARG A C 1
ATOM 569 O O . ARG A 1 71 ? 19.766 -16.859 -3.381 1 81.94 71 ARG A O 1
ATOM 576 N N . ILE A 1 72 ? 20.484 -17.516 -1.426 1 86.5 72 ILE A N 1
ATOM 577 C CA . ILE A 1 72 ? 20.484 -16.172 -0.861 1 86.5 72 ILE A CA 1
ATOM 578 C C . ILE A 1 72 ? 21.438 -15.281 -1.653 1 86.5 72 ILE A C 1
ATOM 580 O O . ILE A 1 72 ? 21.078 -14.164 -2.031 1 86.5 72 ILE A O 1
ATOM 584 N N . TRP A 1 73 ? 22.516 -15.797 -1.943 1 87.81 73 TRP A N 1
ATOM 585 C CA . TRP A 1 73 ? 23.547 -15.039 -2.646 1 87.81 73 TRP A CA 1
ATOM 586 C C . TRP A 1 73 ? 23.109 -14.734 -4.078 1 87.81 73 TRP A C 1
ATOM 588 O O . TRP A 1 73 ? 23.484 -13.703 -4.641 1 87.81 73 TRP A O 1
ATOM 598 N N . SER A 1 74 ? 22.422 -15.641 -4.582 1 84.44 74 SER A N 1
ATOM 599 C CA . SER A 1 74 ? 21.953 -15.445 -5.953 1 84.44 74 SER A CA 1
ATOM 600 C C . SER A 1 74 ? 20.922 -14.328 -6.035 1 84.44 74 SER A C 1
ATOM 602 O O . SER A 1 74 ? 20.812 -13.648 -7.059 1 84.44 74 SER A O 1
ATOM 604 N N . TYR A 1 75 ? 20.219 -14.078 -4.977 1 85.12 75 TYR A N 1
ATOM 605 C CA . TYR A 1 75 ? 19.141 -13.086 -4.977 1 85.12 75 TYR A CA 1
ATOM 606 C C . TYR A 1 75 ? 19.688 -11.711 -4.605 1 85.12 75 TYR A C 1
ATOM 608 O O . TYR A 1 75 ? 19.109 -10.688 -4.977 1 85.12 75 TYR A O 1
ATOM 616 N N . ILE A 1 76 ? 20.797 -11.656 -3.99 1 85.19 76 ILE A N 1
ATOM 617 C CA . ILE A 1 76 ? 21.312 -10.398 -3.469 1 85.19 76 ILE A CA 1
ATOM 618 C C . ILE A 1 76 ? 21.641 -9.461 -4.625 1 85.19 76 ILE A C 1
ATOM 620 O O . ILE A 1 76 ? 21.141 -8.336 -4.68 1 85.19 76 ILE A O 1
ATOM 624 N N . PRO A 1 77 ? 22.375 -9.914 -5.582 1 85.44 77 PRO A N 1
ATOM 625 C CA . PRO A 1 77 ? 22.703 -8.992 -6.672 1 85.44 77 PRO A CA 1
ATOM 626 C C . PRO A 1 77 ? 21.469 -8.625 -7.512 1 85.44 77 PRO A C 1
ATOM 628 O O . PRO A 1 77 ? 21.344 -7.484 -7.965 1 85.44 77 PRO A O 1
ATOM 631 N N . LEU A 1 78 ? 20.656 -9.547 -7.719 1 84.38 78 LEU A N 1
ATOM 632 C CA . LEU A 1 78 ? 19.469 -9.328 -8.539 1 84.38 78 LEU A CA 1
ATOM 633 C C . LEU A 1 78 ? 18.578 -8.25 -7.93 1 84.38 78 LEU A C 1
ATOM 635 O O . LEU A 1 78 ? 18.188 -7.305 -8.617 1 84.38 78 LEU A O 1
ATOM 639 N N . PHE A 1 79 ? 18.391 -8.352 -6.711 1 84.94 79 PHE A N 1
ATOM 640 C CA . PHE A 1 79 ? 17.438 -7.426 -6.098 1 84.94 79 PHE A CA 1
ATOM 641 C C . PHE A 1 79 ? 18.141 -6.145 -5.668 1 84.94 79 PHE A C 1
ATOM 643 O O . PHE A 1 79 ? 17.516 -5.09 -5.555 1 84.94 79 PHE A O 1
ATOM 650 N N . ALA A 1 80 ? 19.438 -6.238 -5.492 1 85.56 80 ALA A N 1
ATOM 651 C CA . ALA A 1 80 ? 20.188 -5.004 -5.262 1 85.56 80 ALA A CA 1
ATOM 652 C C . ALA A 1 80 ? 20.141 -4.098 -6.488 1 85.56 80 ALA A C 1
ATOM 654 O O . ALA A 1 80 ? 19.938 -2.889 -6.367 1 85.56 80 ALA A O 1
ATOM 655 N N . ILE A 1 81 ? 20.266 -4.688 -7.605 1 88.38 81 ILE A N 1
ATOM 656 C CA . ILE A 1 81 ? 20.219 -3.92 -8.844 1 88.38 81 ILE A CA 1
ATOM 657 C C . ILE A 1 81 ? 18.828 -3.324 -9.031 1 88.38 81 ILE A C 1
ATOM 659 O O . ILE A 1 81 ? 18.688 -2.186 -9.484 1 88.38 81 ILE A O 1
ATOM 663 N N . ASP A 1 82 ? 17.891 -4.082 -8.695 1 86.75 82 ASP A N 1
ATOM 664 C CA . ASP A 1 82 ? 16.516 -3.605 -8.797 1 86.75 82 ASP A CA 1
ATOM 665 C C . ASP A 1 82 ? 16.312 -2.359 -7.938 1 86.75 82 ASP A C 1
ATOM 667 O O . ASP A 1 82 ? 15.719 -1.376 -8.398 1 86.75 82 ASP A O 1
ATOM 671 N N . GLY A 1 83 ? 16.781 -2.438 -6.719 1 86.88 83 GLY A N 1
ATOM 672 C CA . GLY A 1 83 ? 16.656 -1.301 -5.82 1 86.88 83 GLY A CA 1
ATOM 673 C C . GLY A 1 83 ? 17.438 -0.085 -6.281 1 86.88 83 GLY A C 1
ATOM 674 O O . GLY A 1 83 ? 16.938 1.042 -6.207 1 86.88 83 GLY A O 1
ATOM 675 N N . ILE A 1 84 ? 18.562 -0.388 -6.855 1 90.5 84 ILE A N 1
ATOM 676 C CA . ILE A 1 84 ? 19.422 0.695 -7.32 1 90.5 84 ILE A CA 1
ATOM 677 C C . ILE A 1 84 ? 18.781 1.388 -8.516 1 90.5 84 ILE A C 1
ATOM 679 O O . ILE A 1 84 ? 18.797 2.617 -8.617 1 90.5 84 ILE A O 1
ATOM 683 N N . VAL A 1 85 ? 18.219 0.673 -9.305 1 90.44 85 VAL A N 1
ATOM 684 C CA . VAL A 1 85 ? 17.578 1.232 -10.492 1 90.44 85 VAL A CA 1
ATOM 685 C C . VAL A 1 85 ? 16.344 2.023 -10.102 1 90.44 85 VAL A C 1
ATOM 687 O O . VAL A 1 85 ? 16.109 3.119 -10.609 1 90.44 85 VAL A O 1
ATOM 690 N N . LEU A 1 86 ? 15.609 1.466 -9.203 1 90.44 86 LEU A N 1
ATOM 691 C CA . LEU A 1 86 ? 14.383 2.133 -8.773 1 90.44 86 LEU A CA 1
ATOM 692 C C . LEU A 1 86 ? 14.695 3.459 -8.094 1 90.44 86 LEU A C 1
ATOM 694 O O . LEU A 1 86 ? 14.141 4.5 -8.461 1 90.44 86 LEU A O 1
ATOM 698 N N . VAL A 1 87 ? 15.562 3.408 -7.125 1 92.06 87 VAL A N 1
ATOM 699 C CA . VAL A 1 87 ? 15.906 4.609 -6.375 1 92.06 87 VAL A CA 1
ATOM 700 C C . VAL A 1 87 ? 16.734 5.551 -7.246 1 92.06 87 VAL A C 1
ATOM 702 O O . VAL A 1 87 ? 16.562 6.77 -7.191 1 92.06 87 VAL A O 1
ATOM 705 N N . GLY A 1 88 ? 17.578 4.969 -8.055 1 90.88 88 GLY A N 1
ATOM 706 C CA . GLY A 1 88 ? 18.391 5.785 -8.945 1 90.88 88 GLY A CA 1
ATOM 707 C C . GLY A 1 88 ? 17.562 6.598 -9.93 1 90.88 88 GLY A C 1
ATOM 708 O O . GLY A 1 88 ? 17.859 7.766 -10.18 1 90.88 88 GLY A O 1
ATOM 709 N N . SER A 1 89 ? 16.547 6.059 -10.445 1 90.19 89 SER A N 1
ATOM 710 C CA . SER A 1 89 ? 15.719 6.738 -11.43 1 90.19 89 SER A CA 1
ATOM 711 C C . SER A 1 89 ? 14.727 7.684 -10.75 1 90.19 89 SER A C 1
ATOM 713 O O . SER A 1 89 ? 14.469 8.781 -11.258 1 90.19 89 SER A O 1
ATOM 715 N N . SER A 1 90 ? 14.289 7.375 -9.586 1 91.88 90 SER A N 1
ATOM 716 C CA . SER A 1 90 ? 13.242 8.156 -8.938 1 91.88 90 SER A CA 1
ATOM 717 C C . SER A 1 90 ? 13.836 9.273 -8.086 1 91.88 90 SER A C 1
ATOM 719 O O . SER A 1 90 ? 13.242 10.352 -7.965 1 91.88 90 SER A O 1
ATOM 721 N N . TYR A 1 91 ? 15.008 9.07 -7.57 1 92.38 91 TYR A N 1
ATOM 722 C CA . TYR A 1 91 ? 15.602 9.984 -6.602 1 92.38 91 TYR A CA 1
ATOM 723 C C . TYR A 1 91 ? 15.852 11.352 -7.223 1 92.38 91 TYR A C 1
ATOM 725 O O . TYR A 1 91 ? 15.445 12.375 -6.664 1 92.38 91 TYR A O 1
ATOM 733 N N . TRP A 1 92 ? 16.359 11.375 -8.336 1 89.62 92 TRP A N 1
ATOM 734 C CA . TRP A 1 92 ? 16.75 12.633 -8.953 1 89.62 92 TRP A CA 1
ATOM 735 C C . TRP A 1 92 ? 15.562 13.328 -9.594 1 89.62 92 TRP A C 1
ATOM 737 O O . TRP A 1 92 ? 15.578 14.547 -9.797 1 89.62 92 TRP A O 1
ATOM 747 N N . MET A 1 93 ? 14.531 12.648 -9.773 1 89.56 93 MET A N 1
ATOM 748 C CA . MET A 1 93 ? 13.344 13.219 -10.406 1 89.56 93 MET A CA 1
ATOM 749 C C . MET A 1 93 ? 12.398 13.797 -9.359 1 89.56 93 MET A C 1
ATOM 751 O O . MET A 1 93 ? 11.68 14.766 -9.625 1 89.56 93 MET A O 1
ATOM 755 N N . THR A 1 94 ? 12.094 13.297 -8.164 1 87.62 94 THR A N 1
ATOM 756 C CA . THR A 1 94 ? 11.078 13.602 -7.164 1 87.62 94 THR A CA 1
ATOM 757 C C . THR A 1 94 ? 11.391 14.914 -6.453 1 87.62 94 THR A C 1
ATOM 759 O O . THR A 1 94 ? 10.484 15.656 -6.074 1 87.62 94 THR A O 1
ATOM 762 N N . GLY A 1 95 ? 12.312 15.438 -6.152 1 83.56 95 GLY A N 1
ATOM 763 C CA . GLY A 1 95 ? 12.703 16.625 -5.414 1 83.56 95 GLY A CA 1
ATOM 764 C C . GLY A 1 95 ? 13.422 16.312 -4.117 1 83.56 95 GLY A C 1
ATOM 765 O O . GLY A 1 95 ? 13.422 17.125 -3.191 1 83.56 95 GLY A O 1
ATOM 766 N N . LEU A 1 96 ? 13.898 15.188 -4.012 1 90.12 96 LEU A N 1
ATOM 767 C CA . LEU A 1 96 ? 14.711 14.859 -2.848 1 90.12 96 LEU A CA 1
ATOM 768 C C . LEU A 1 96 ? 16.016 15.633 -2.869 1 90.12 96 LEU A C 1
ATOM 770 O O . LEU A 1 96 ? 16.359 16.25 -3.875 1 90.12 96 LEU A O 1
ATOM 774 N N . VAL A 1 97 ? 16.672 15.68 -1.773 1 90.06 97 VAL A N 1
ATOM 775 C CA . VAL A 1 97 ? 17.875 16.484 -1.643 1 90.06 97 VAL A CA 1
ATOM 776 C C . VAL A 1 97 ? 18.906 16.062 -2.682 1 90.06 97 VAL A C 1
ATOM 778 O O . VAL A 1 97 ? 19.312 14.898 -2.705 1 90.06 97 VAL A O 1
ATOM 781 N N . PRO A 1 98 ? 19.188 17.062 -3.559 1 89.19 98 PRO A N 1
ATOM 782 C CA . PRO A 1 98 ? 20.156 16.75 -4.617 1 89.19 98 PRO A CA 1
ATOM 783 C C . PRO A 1 98 ? 21.594 16.703 -4.117 1 89.19 98 PRO A C 1
ATOM 785 O O . PRO A 1 98 ? 22.391 17.594 -4.453 1 89.19 98 PRO A O 1
ATOM 788 N N . ASN A 1 99 ? 21.984 15.797 -3.326 1 91.69 99 ASN A N 1
ATOM 789 C CA . ASN A 1 99 ? 23.312 15.562 -2.768 1 91.69 99 ASN A CA 1
ATOM 790 C C . ASN A 1 99 ? 23.766 14.125 -2.996 1 91.69 99 ASN A C 1
ATOM 792 O O . ASN A 1 99 ? 23.047 13.18 -2.668 1 91.69 99 ASN A O 1
ATOM 796 N N . VAL A 1 100 ? 24.938 13.984 -3.531 1 91.38 100 VAL A N 1
ATOM 797 C CA . VAL A 1 100 ? 25.469 12.68 -3.9 1 91.38 100 VAL A CA 1
ATOM 798 C C . VAL A 1 100 ? 25.656 11.82 -2.648 1 91.38 100 VAL A C 1
ATOM 800 O O . VAL A 1 100 ? 25.453 10.602 -2.688 1 91.38 100 VAL A O 1
ATOM 803 N N . GLY A 1 101 ? 26.062 12.469 -1.573 1 92.44 101 GLY A N 1
ATOM 804 C CA . GLY A 1 101 ? 26.188 11.734 -0.326 1 92.44 101 GLY A CA 1
ATOM 805 C C . GLY A 1 101 ? 24.875 11.172 0.178 1 92.44 101 GLY A C 1
ATOM 806 O O . GLY A 1 101 ? 24.812 10 0.562 1 92.44 101 GLY A O 1
ATOM 807 N N . ARG A 1 102 ? 23.922 12.008 0.108 1 92.56 102 ARG A N 1
ATOM 808 C CA . ARG A 1 102 ? 22.609 11.57 0.577 1 92.56 102 ARG A CA 1
ATOM 809 C C . ARG A 1 102 ? 21.969 10.586 -0.402 1 92.56 102 ARG A C 1
ATOM 811 O O . ARG A 1 102 ? 21.219 9.695 0.002 1 92.56 102 ARG A O 1
ATOM 818 N N . PHE A 1 103 ? 22.328 10.789 -1.658 1 94.75 103 PHE A N 1
ATOM 819 C CA . PHE A 1 103 ? 21.906 9.812 -2.656 1 94.75 103 PHE A CA 1
ATOM 820 C C . PHE A 1 103 ? 22.5 8.438 -2.348 1 94.75 103 PHE A C 1
ATOM 822 O O . PHE A 1 103 ? 21.797 7.422 -2.434 1 94.75 103 PHE A O 1
ATOM 829 N N . GLY A 1 104 ? 23.719 8.383 -1.972 1 94.38 104 GLY A N 1
ATOM 830 C CA . GLY A 1 104 ? 24.344 7.137 -1.578 1 94.38 104 GLY A CA 1
ATOM 831 C C . GLY A 1 104 ? 23.688 6.496 -0.366 1 94.38 104 GLY A C 1
ATOM 832 O O . GLY A 1 104 ? 23.516 5.273 -0.321 1 94.38 104 GLY A O 1
ATOM 833 N N . ILE A 1 105 ? 23.375 7.312 0.604 1 95 105 ILE A N 1
ATOM 834 C CA . ILE A 1 105 ? 22.719 6.82 1.805 1 95 105 ILE A CA 1
ATOM 835 C C . ILE A 1 105 ? 21.359 6.234 1.437 1 95 105 ILE A C 1
ATOM 837 O O . ILE A 1 105 ? 20.984 5.164 1.924 1 95 105 ILE A O 1
ATOM 841 N N . ALA A 1 106 ? 20.656 6.973 0.566 1 95.25 106 ALA A N 1
ATOM 842 C CA . ALA A 1 106 ? 19.344 6.488 0.119 1 95.25 106 ALA A CA 1
ATOM 843 C C . ALA A 1 106 ? 19.484 5.137 -0.581 1 95.25 106 ALA A C 1
ATOM 845 O O . ALA A 1 106 ? 18.641 4.25 -0.387 1 95.25 106 ALA A O 1
ATOM 846 N N . LEU A 1 107 ? 20.516 4.973 -1.339 1 94.94 107 LEU A N 1
ATOM 847 C CA . LEU A 1 107 ? 20.75 3.709 -2.023 1 94.94 107 LEU A CA 1
ATOM 848 C C . LEU A 1 107 ? 21.047 2.596 -1.021 1 94.94 107 LEU A C 1
ATOM 850 O O . LEU A 1 107 ? 20.547 1.477 -1.173 1 94.94 107 LEU A O 1
ATOM 854 N N . GLY A 1 108 ? 21.844 2.941 -0.078 1 94.75 108 GLY A N 1
ATOM 855 C CA . GLY A 1 108 ? 22.141 1.966 0.961 1 94.75 108 GLY A CA 1
ATOM 856 C C . GLY A 1 108 ? 20.906 1.51 1.714 1 94.75 108 GLY A C 1
ATOM 857 O O . GLY A 1 108 ? 20.734 0.317 1.972 1 94.75 108 GLY A O 1
ATOM 858 N N . ILE A 1 109 ? 20.062 2.449 2.035 1 96.12 109 ILE A N 1
ATOM 859 C CA . ILE A 1 109 ? 18.812 2.139 2.73 1 96.12 109 ILE A CA 1
ATOM 860 C C . ILE A 1 109 ? 17.938 1.261 1.844 1 96.12 109 ILE A C 1
ATOM 862 O O . ILE A 1 109 ? 17.328 0.297 2.318 1 96.12 109 ILE A O 1
ATOM 866 N N . ALA A 1 110 ? 17.891 1.616 0.598 1 94.81 110 ALA A N 1
ATOM 867 C CA . ALA A 1 110 ? 17.094 0.855 -0.355 1 94.81 110 ALA A CA 1
ATOM 868 C C . ALA A 1 110 ? 17.547 -0.601 -0.415 1 94.81 110 ALA A C 1
ATOM 870 O O . ALA A 1 110 ? 16.719 -1.516 -0.419 1 94.81 110 ALA A O 1
ATOM 871 N N . VAL A 1 111 ? 18.797 -0.779 -0.45 1 93.12 111 VAL A N 1
ATOM 872 C CA . VAL A 1 111 ? 19.344 -2.129 -0.51 1 93.12 111 VAL A CA 1
ATOM 873 C C . VAL A 1 111 ? 18.984 -2.889 0.768 1 93.12 111 VAL A C 1
ATOM 875 O O . VAL A 1 111 ? 18.641 -4.07 0.72 1 93.12 111 VAL A O 1
ATOM 878 N N . LEU A 1 112 ? 19.109 -2.252 1.851 1 94.94 112 LEU A N 1
ATOM 879 C CA . LEU A 1 112 ? 18.781 -2.896 3.119 1 94.94 112 LEU A CA 1
ATOM 880 C C . LEU A 1 112 ? 17.312 -3.295 3.168 1 94.94 112 LEU A C 1
ATOM 882 O O . LEU A 1 112 ? 16.969 -4.371 3.662 1 94.94 112 LEU A O 1
ATOM 886 N N . ILE A 1 113 ? 16.438 -2.412 2.697 1 95.56 113 ILE A N 1
ATOM 887 C CA . ILE A 1 113 ? 15.016 -2.713 2.639 1 95.56 113 ILE A CA 1
ATOM 888 C C . ILE A 1 113 ? 14.781 -3.932 1.749 1 95.56 113 ILE A C 1
ATOM 890 O O . ILE A 1 113 ? 14.047 -4.848 2.121 1 95.56 113 ILE A O 1
ATOM 894 N N . GLU A 1 114 ? 15.375 -3.947 0.656 1 93.56 114 GLU A N 1
ATOM 895 C CA . GLU A 1 114 ? 15.227 -5.059 -0.277 1 93.56 114 GLU A CA 1
ATOM 896 C C . GLU A 1 114 ? 15.719 -6.363 0.336 1 93.56 114 GLU A C 1
ATOM 898 O O . GLU A 1 114 ? 15.102 -7.414 0.158 1 93.56 114 GLU A O 1
ATOM 903 N N . GLN A 1 115 ? 16.812 -6.246 0.972 1 93.19 115 GLN A N 1
ATOM 904 C CA . GLN A 1 115 ? 17.359 -7.445 1.597 1 93.19 115 GLN A CA 1
ATOM 905 C C . GLN A 1 115 ? 16.438 -7.949 2.709 1 93.19 115 GLN A C 1
ATOM 907 O O . GLN A 1 115 ? 16.297 -9.164 2.896 1 93.19 115 GLN A O 1
ATOM 912 N N . SER A 1 116 ? 15.922 -7.07 3.457 1 94.81 116 SER A N 1
ATOM 913 C CA . SER A 1 116 ? 14.969 -7.473 4.484 1 94.81 116 SER A CA 1
ATOM 914 C C . SER A 1 116 ? 13.742 -8.133 3.871 1 94.81 116 SER A C 1
ATOM 916 O O . SER A 1 116 ? 13.273 -9.164 4.363 1 94.81 116 SER A O 1
ATOM 918 N N . ALA A 1 117 ? 13.273 -7.531 2.84 1 93.62 117 ALA A N 1
ATOM 919 C CA . ALA A 1 117 ? 12.117 -8.086 2.141 1 93.62 117 ALA A CA 1
ATOM 920 C C . ALA A 1 117 ? 12.445 -9.445 1.528 1 93.62 117 ALA A C 1
ATOM 922 O O . ALA A 1 117 ? 11.625 -10.359 1.568 1 93.62 117 ALA A O 1
ATOM 923 N N . ALA A 1 118 ? 13.609 -9.523 0.934 1 92.19 118 ALA A N 1
ATOM 924 C CA . ALA A 1 118 ? 14.047 -10.781 0.336 1 92.19 118 ALA A CA 1
ATOM 925 C C . ALA A 1 118 ? 14.125 -11.891 1.384 1 92.19 118 ALA A C 1
ATOM 927 O O . ALA A 1 118 ? 13.688 -13.016 1.14 1 92.19 118 ALA A O 1
ATOM 928 N N . ALA A 1 119 ? 14.719 -11.531 2.439 1 94 119 ALA A N 1
ATOM 929 C CA . ALA A 1 119 ? 14.836 -12.508 3.52 1 94 119 ALA A CA 1
ATOM 930 C C . ALA A 1 119 ? 13.461 -12.984 3.979 1 94 119 ALA A C 1
ATOM 932 O O . ALA A 1 119 ? 13.258 -14.18 4.234 1 94 119 ALA A O 1
ATOM 933 N N . PHE A 1 120 ? 12.594 -12.102 4.082 1 94.44 120 PHE A N 1
ATOM 934 C CA . PHE A 1 120 ? 11.234 -12.438 4.484 1 94.44 120 PHE A CA 1
ATOM 935 C C . PHE A 1 120 ? 10.562 -13.312 3.432 1 94.44 120 PHE A C 1
ATOM 937 O O . PHE A 1 120 ? 9.836 -14.25 3.77 1 94.44 120 PHE A O 1
ATOM 944 N N . GLY A 1 121 ? 10.773 -12.984 2.215 1 90 121 GLY A N 1
ATOM 945 C CA . GLY A 1 121 ? 10.234 -13.797 1.135 1 90 121 GLY A CA 1
ATOM 946 C C . GLY A 1 121 ? 10.758 -15.219 1.14 1 90 121 GLY A C 1
ATOM 947 O O . GLY A 1 121 ? 9.992 -16.172 0.948 1 90 121 GLY A O 1
ATOM 948 N N . ILE A 1 122 ? 11.977 -15.305 1.329 1 89.56 122 ILE A N 1
ATOM 949 C CA . ILE A 1 122 ? 12.594 -16.625 1.372 1 89.56 122 ILE A CA 1
ATOM 950 C C . ILE A 1 122 ? 12.039 -17.406 2.561 1 89.56 122 ILE A C 1
ATOM 952 O O . ILE A 1 122 ? 11.734 -18.594 2.438 1 89.56 122 ILE A O 1
ATOM 956 N N . MET A 1 123 ? 11.953 -16.734 3.592 1 92.56 123 MET A N 1
ATOM 957 C CA . MET A 1 123 ? 11.406 -17.375 4.785 1 92.56 123 MET A CA 1
ATOM 958 C C . MET A 1 123 ? 10 -17.906 4.52 1 92.56 123 MET A C 1
ATOM 960 O O . MET A 1 123 ? 9.695 -19.062 4.863 1 92.56 123 MET A O 1
ATOM 964 N N . LEU A 1 124 ? 9.203 -17.156 3.93 1 89.62 124 LEU A N 1
ATOM 965 C CA . LEU A 1 124 ? 7.836 -17.562 3.646 1 89.62 124 LEU A CA 1
ATOM 966 C C . LEU A 1 124 ? 7.809 -18.703 2.633 1 89.62 124 LEU A C 1
ATOM 968 O O . LEU A 1 124 ? 6.996 -19.625 2.748 1 89.62 124 LEU A O 1
ATOM 972 N N . SER A 1 125 ? 8.648 -18.625 1.679 1 85.38 125 SER A N 1
ATOM 973 C CA . SER A 1 125 ? 8.695 -19.641 0.634 1 85.38 125 SER A CA 1
ATOM 974 C C . SER A 1 125 ? 9.156 -20.984 1.189 1 85.38 125 SER A C 1
ATOM 976 O O . SER A 1 125 ? 8.75 -22.047 0.702 1 85.38 125 SER A O 1
ATOM 978 N N . THR A 1 126 ? 10 -20.938 2.117 1 86.19 126 THR A N 1
ATOM 979 C CA . THR A 1 126 ? 10.516 -22.188 2.666 1 86.19 126 THR A CA 1
ATOM 980 C C . THR A 1 126 ? 9.602 -22.719 3.762 1 86.19 126 THR A C 1
ATOM 982 O O . THR A 1 126 ? 9.523 -23.938 3.98 1 86.19 126 THR A O 1
ATOM 985 N N . ALA A 1 127 ? 8.945 -21.828 4.414 1 85.06 127 ALA A N 1
ATOM 986 C CA . ALA A 1 127 ? 8.094 -22.234 5.531 1 85.06 127 ALA A CA 1
ATOM 987 C C . ALA A 1 127 ? 6.73 -22.703 5.039 1 85.06 127 ALA A C 1
ATOM 989 O O . ALA A 1 127 ? 6.043 -23.469 5.727 1 85.06 127 ALA A O 1
ATOM 990 N N . CYS A 1 128 ? 6.305 -22.219 3.914 1 83.5 128 CYS A N 1
ATOM 991 C CA . CYS A 1 128 ? 4.98 -22.562 3.406 1 83.5 128 CYS A CA 1
ATOM 992 C C . CYS A 1 128 ? 5.059 -23.719 2.42 1 83.5 128 CYS A C 1
ATOM 994 O O . CYS A 1 128 ? 6.031 -23.844 1.676 1 83.5 128 CYS A O 1
ATOM 996 N N . PRO A 1 129 ? 4.008 -24.578 2.377 1 78.5 129 PRO A N 1
ATOM 997 C CA . PRO A 1 129 ? 4.035 -25.797 1.553 1 78.5 129 PRO A CA 1
ATOM 998 C C . PRO A 1 129 ? 3.809 -25.5 0.071 1 78.5 129 PRO A C 1
ATOM 1000 O O . PRO A 1 129 ? 4.215 -26.281 -0.786 1 78.5 129 PRO A O 1
ATOM 1003 N N . SER A 1 130 ? 3.072 -24.438 -0.164 1 77.44 130 SER A N 1
ATOM 1004 C CA . SER A 1 130 ? 2.75 -24.141 -1.557 1 77.44 130 SER A CA 1
ATOM 1005 C C . SER A 1 130 ? 2.766 -22.641 -1.827 1 77.44 130 SER A C 1
ATOM 1007 O O . SER A 1 130 ? 2.777 -21.844 -0.892 1 77.44 130 SER A O 1
ATOM 1009 N N . TYR A 1 131 ? 2.811 -22.297 -3.115 1 77.38 131 TYR A N 1
ATOM 1010 C CA . TYR A 1 131 ? 2.834 -20.922 -3.576 1 77.38 131 TYR A CA 1
ATOM 1011 C C . TYR A 1 131 ? 1.571 -20.188 -3.15 1 77.38 131 TYR A C 1
ATOM 1013 O O . TYR A 1 131 ? 1.646 -19.078 -2.59 1 77.38 131 TYR A O 1
ATOM 1021 N N . PRO A 1 132 ? 0.369 -20.766 -3.363 1 71.31 132 PRO A N 1
ATOM 1022 C CA . PRO A 1 132 ? -0.852 -20.062 -2.98 1 71.31 132 PRO A CA 1
ATOM 1023 C C . PRO A 1 132 ? -0.918 -19.766 -1.485 1 71.31 132 PRO A C 1
ATOM 1025 O O . PRO A 1 132 ? -1.386 -18.688 -1.085 1 71.31 132 PRO A O 1
ATOM 1028 N N . VAL A 1 133 ? -0.391 -20.672 -0.768 1 75.75 133 VAL A N 1
ATOM 1029 C CA . VAL A 1 133 ? -0.406 -20.484 0.678 1 75.75 133 VAL A CA 1
ATOM 1030 C C . VAL A 1 133 ? 0.567 -19.359 1.063 1 75.75 133 VAL A C 1
ATOM 1032 O O . VAL A 1 133 ? 0.25 -18.516 1.897 1 75.75 133 VAL A O 1
ATOM 1035 N N . ALA A 1 134 ? 1.714 -19.391 0.419 1 81 134 ALA A N 1
ATOM 1036 C CA . ALA A 1 134 ? 2.725 -18.375 0.713 1 81 134 ALA A CA 1
ATOM 1037 C C . ALA A 1 134 ? 2.207 -16.969 0.399 1 81 134 ALA A C 1
ATOM 1039 O O . ALA A 1 134 ? 2.371 -16.047 1.199 1 81 134 ALA A O 1
ATOM 1040 N N . ILE A 1 135 ? 1.553 -16.797 -0.639 1 74.31 135 ILE A N 1
ATOM 1041 C CA . ILE A 1 135 ? 1.062 -15.5 -1.072 1 74.31 135 ILE A CA 1
ATOM 1042 C C . ILE A 1 135 ? -0.09 -15.055 -0.172 1 74.31 135 ILE A C 1
ATOM 1044 O O . ILE A 1 135 ? -0.246 -13.859 0.106 1 74.31 135 ILE A O 1
ATOM 1048 N N . SER A 1 136 ? -0.898 -16.016 0.205 1 71.75 136 SER A N 1
ATOM 1049 C CA . SER A 1 136 ? -2.049 -15.711 1.046 1 71.75 136 SER A CA 1
ATOM 1050 C C . SER A 1 136 ? -1.612 -15.211 2.42 1 71.75 136 SER A C 1
ATOM 1052 O O . SER A 1 136 ? -2.311 -14.414 3.049 1 71.75 136 SER A O 1
ATOM 1054 N N . ILE A 1 137 ? -0.446 -15.625 2.816 1 78.44 137 ILE A N 1
ATOM 1055 C CA . ILE A 1 137 ? 0.079 -15.219 4.117 1 78.44 137 ILE A CA 1
ATOM 1056 C C . ILE A 1 137 ? 0.876 -13.922 3.969 1 78.44 137 ILE A C 1
ATOM 1058 O O . ILE A 1 137 ? 0.826 -13.055 4.844 1 78.44 137 ILE A O 1
ATOM 1062 N N . ALA A 1 138 ? 1.579 -13.852 2.889 1 82.88 138 ALA A N 1
ATOM 1063 C CA . ALA A 1 138 ? 2.443 -12.695 2.648 1 82.88 138 ALA A CA 1
ATOM 1064 C C . ALA A 1 138 ? 1.634 -11.406 2.609 1 82.88 138 ALA A C 1
ATOM 1066 O O . ALA A 1 138 ? 2.039 -10.391 3.188 1 82.88 138 ALA A O 1
ATOM 1067 N N . GLY A 1 139 ? 0.494 -11.43 2.039 1 77.69 139 GLY A N 1
ATOM 1068 C CA . GLY A 1 139 ? -0.333 -10.242 1.887 1 77.69 139 GLY A CA 1
ATOM 1069 C C . GLY A 1 139 ? -0.683 -9.586 3.209 1 77.69 139 GLY A C 1
ATOM 1070 O O . GLY A 1 139 ? -0.263 -8.461 3.479 1 77.69 139 GLY A O 1
ATOM 1071 N N . PRO A 1 140 ? -1.344 -10.359 4.02 1 76.69 140 PRO A N 1
ATOM 1072 C CA . PRO A 1 140 ? -1.75 -9.797 5.309 1 76.69 140 PRO A CA 1
ATOM 1073 C C . PRO A 1 140 ? -0.562 -9.344 6.156 1 76.69 140 PRO A C 1
ATOM 1075 O O . PRO A 1 140 ? -0.629 -8.297 6.812 1 76.69 140 PRO A O 1
ATOM 1078 N N . ILE A 1 141 ? 0.486 -10.047 6.133 1 83.94 141 ILE A N 1
ATOM 1079 C CA . ILE A 1 141 ? 1.635 -9.703 6.961 1 83.94 141 ILE A CA 1
ATOM 1080 C C . ILE A 1 141 ? 2.264 -8.406 6.457 1 83.94 141 ILE A C 1
ATOM 1082 O O . ILE A 1 141 ? 2.588 -7.516 7.25 1 83.94 141 ILE A O 1
ATOM 1086 N N . LEU A 1 142 ? 2.4 -8.281 5.191 1 86.62 142 LEU A N 1
ATOM 1087 C CA . LEU A 1 142 ? 2.977 -7.066 4.625 1 86.62 142 LEU A CA 1
ATOM 1088 C C . LEU A 1 142 ? 2.076 -5.863 4.887 1 86.62 142 LEU A C 1
ATOM 1090 O O . LEU A 1 142 ? 2.566 -4.754 5.117 1 86.62 142 LEU A O 1
ATOM 1094 N N . THR A 1 143 ? 0.892 -6.172 4.879 1 81.12 143 THR A N 1
ATOM 1095 C CA . THR A 1 143 ? -0.077 -5.113 5.133 1 81.12 143 THR A CA 1
ATOM 1096 C C . THR A 1 143 ? 0.043 -4.602 6.566 1 81.12 143 THR A C 1
ATOM 1098 O O . THR A 1 143 ? 0.058 -3.391 6.797 1 81.12 143 THR A O 1
ATOM 1101 N N . VAL A 1 144 ? 0.183 -5.496 7.402 1 83.44 144 VAL A N 1
ATOM 1102 C CA . VAL A 1 144 ? 0.313 -5.129 8.812 1 83.44 144 VAL A CA 1
ATOM 1103 C C . VAL A 1 144 ? 1.625 -4.383 9.031 1 83.44 144 VAL A C 1
ATOM 1105 O O . VAL A 1 144 ? 1.657 -3.367 9.734 1 83.44 144 VAL A O 1
ATOM 1108 N N . LEU A 1 145 ? 2.604 -4.863 8.398 1 89.56 145 LEU A N 1
ATOM 1109 C CA . LEU A 1 145 ? 3.906 -4.227 8.547 1 89.56 145 LEU A CA 1
ATOM 1110 C C . LEU A 1 145 ? 3.904 -2.834 7.93 1 89.56 145 LEU A C 1
ATOM 1112 O O . LEU A 1 145 ? 4.539 -1.916 8.453 1 89.56 145 LEU A O 1
ATOM 1116 N N . SER A 1 146 ? 3.18 -2.709 6.891 1 89.81 146 SER A N 1
ATOM 1117 C CA . SER A 1 146 ? 3.113 -1.412 6.223 1 89.81 146 SER A CA 1
ATOM 1118 C C . SER A 1 146 ? 2.295 -0.415 7.035 1 89.81 146 SER A C 1
ATOM 1120 O O . SER A 1 146 ? 2.57 0.787 7.016 1 89.81 146 SER A O 1
ATOM 1122 N N . LEU A 1 147 ? 1.36 -0.915 7.77 1 86.81 147 LEU A N 1
ATOM 1123 C CA . LEU A 1 147 ? 0.496 -0.067 8.586 1 86.81 147 LEU A CA 1
ATOM 1124 C C . LEU A 1 147 ? 1.282 0.581 9.719 1 86.81 147 LEU A C 1
ATOM 1126 O O . LEU A 1 147 ? 0.999 1.717 10.109 1 86.81 147 LEU A O 1
ATOM 1130 N N . THR A 1 148 ? 2.182 -0.147 10.133 1 87.56 148 THR A N 1
ATOM 1131 C CA . THR A 1 148 ? 2.967 0.355 11.258 1 87.56 148 THR A CA 1
ATOM 1132 C C . THR A 1 148 ? 4.246 1.026 10.766 1 87.56 148 THR A C 1
ATOM 1134 O O . THR A 1 148 ? 5.199 1.191 11.523 1 87.56 148 THR A O 1
ATOM 1137 N N . GLY A 1 149 ? 4.238 1.374 9.523 1 89.69 149 GLY A N 1
ATOM 1138 C CA . GLY A 1 149 ? 5.426 1.955 8.914 1 89.69 149 GLY A CA 1
ATOM 1139 C C . GLY A 1 149 ? 5.586 3.434 9.211 1 89.69 149 GLY A C 1
ATOM 1140 O O . GLY A 1 149 ? 6.664 4 9.016 1 89.69 149 GLY A O 1
ATOM 1141 N N . GLY A 1 150 ? 4.461 4.059 9.688 1 89 150 GLY A N 1
ATOM 1142 C CA . GLY A 1 150 ? 4.594 5.449 10.094 1 89 150 GLY A CA 1
ATOM 1143 C C . GLY A 1 150 ? 3.734 6.395 9.281 1 89 150 GLY A C 1
ATOM 1144 O O . GLY A 1 150 ? 3.352 7.465 9.758 1 89 150 GLY A O 1
ATOM 1145 N N . LEU A 1 151 ? 3.512 6.051 8.023 1 88.62 151 LEU A N 1
ATOM 1146 C CA . LEU A 1 151 ? 2.744 6.965 7.188 1 88.62 151 LEU A CA 1
ATOM 1147 C C . LEU A 1 151 ? 1.249 6.809 7.438 1 88.62 151 LEU A C 1
ATOM 1149 O O . LEU A 1 151 ? 0.52 7.801 7.504 1 88.62 151 LEU A O 1
ATOM 1153 N N . PHE A 1 152 ? 0.824 5.59 7.637 1 87.12 152 PHE A N 1
ATOM 1154 C CA . PHE A 1 152 ? -0.598 5.324 7.824 1 87.12 152 PHE A CA 1
ATOM 1155 C C . PHE A 1 152 ? -1.019 5.605 9.258 1 87.12 152 PHE A C 1
ATOM 1157 O O . PHE A 1 152 ? -2.186 5.902 9.523 1 87.12 152 PHE A O 1
ATOM 1164 N N . ALA A 1 153 ? -0.116 5.426 10.07 1 84.81 153 ALA A N 1
ATOM 1165 C CA . ALA A 1 153 ? -0.35 5.656 11.5 1 84.81 153 ALA A CA 1
ATOM 1166 C C . ALA A 1 153 ? 0.913 6.168 12.188 1 84.81 153 ALA A C 1
ATOM 1168 O O . ALA A 1 153 ? 2.002 5.633 11.977 1 84.81 153 ALA A O 1
ATOM 1169 N N . ASN A 1 154 ? 0.637 7.234 12.938 1 85.06 154 ASN A N 1
ATOM 1170 C CA . ASN A 1 154 ? 1.75 7.738 13.734 1 85.06 154 ASN A CA 1
ATOM 1171 C C . ASN A 1 154 ? 2.281 6.676 14.695 1 85.06 154 ASN A C 1
ATOM 1173 O O . ASN A 1 154 ? 1.528 6.137 15.508 1 85.06 154 ASN A O 1
ATOM 1177 N N . VAL A 1 155 ? 3.553 6.465 14.656 1 83.19 155 VAL A N 1
ATOM 1178 C CA . VAL A 1 155 ? 4.168 5.363 15.391 1 83.19 155 VAL A CA 1
ATOM 1179 C C . VAL A 1 155 ? 4.082 5.629 16.891 1 83.19 155 VAL A C 1
ATOM 1181 O O . VAL A 1 155 ? 4.07 4.691 17.688 1 83.19 155 VAL A O 1
ATOM 1184 N N . GLY A 1 156 ? 4.02 6.844 17.281 1 84.44 156 GLY A N 1
ATOM 1185 C CA . GLY A 1 156 ? 3.951 7.188 18.703 1 84.44 156 GLY A CA 1
ATOM 1186 C C . GLY A 1 156 ? 2.553 7.074 19.266 1 84.44 156 GLY A C 1
ATOM 1187 O O . GLY A 1 156 ? 2.379 7.066 20.5 1 84.44 156 GLY A O 1
ATOM 1188 N N . GLU A 1 157 ? 1.554 6.918 18.391 1 82.69 157 GLU A N 1
ATOM 1189 C CA . GLU A 1 157 ? 0.167 6.898 18.844 1 82.69 157 GLU A CA 1
ATOM 1190 C C . GLU A 1 157 ? -0.429 5.5 18.75 1 82.69 157 GLU A C 1
ATOM 1192 O O . GLU A 1 157 ? -1.641 5.32 18.891 1 82.69 157 GLU A O 1
ATOM 1197 N N . LEU A 1 158 ? 0.39 4.566 18.516 1 83.44 158 LEU A N 1
ATOM 1198 C CA . LEU A 1 158 ? -0.096 3.191 18.438 1 83.44 158 LEU A CA 1
ATOM 1199 C C . LEU A 1 158 ? -0.432 2.66 19.828 1 83.44 158 LEU A C 1
ATOM 1201 O O . LEU A 1 158 ? 0.312 2.895 20.781 1 83.44 158 LEU A O 1
ATOM 1205 N N . PRO A 1 159 ? -1.613 2.002 19.859 1 85.56 159 PRO A N 1
ATOM 1206 C CA . PRO A 1 159 ? -1.959 1.395 21.141 1 85.56 159 PRO A CA 1
ATOM 1207 C C . PRO A 1 159 ? -0.909 0.396 21.625 1 85.56 159 PRO A C 1
ATOM 1209 O O . PRO A 1 159 ? -0.263 -0.268 20.812 1 85.56 159 PRO A O 1
ATOM 1212 N N . SER A 1 160 ? -0.803 0.229 22.922 1 84.31 160 SER A N 1
ATOM 1213 C CA . SER A 1 160 ? 0.255 -0.559 23.547 1 84.31 160 SER A CA 1
ATOM 1214 C C . SER A 1 160 ? 0.166 -2.025 23.125 1 84.31 160 SER A C 1
ATOM 1216 O O . SER A 1 160 ? 1.188 -2.699 22.984 1 84.31 160 SER A O 1
ATOM 1218 N N . PHE A 1 161 ? -1.02 -2.514 22.891 1 83.25 161 PHE A N 1
ATOM 1219 C CA . PHE A 1 161 ? -1.179 -3.936 22.609 1 83.25 161 PHE A CA 1
ATOM 1220 C C . PHE A 1 161 ? -0.691 -4.27 21.203 1 83.25 161 PHE A C 1
ATOM 1222 O O . PHE A 1 161 ? -0.396 -5.426 20.906 1 83.25 161 PHE A O 1
ATOM 1229 N N . ILE A 1 162 ? -0.522 -3.287 20.312 1 82.94 162 ILE A N 1
ATOM 1230 C CA . ILE A 1 162 ? -0.125 -3.57 18.938 1 82.94 162 ILE A CA 1
ATOM 1231 C C . ILE A 1 162 ? 1.186 -2.854 18.625 1 82.94 162 ILE A C 1
ATOM 1233 O O . ILE A 1 162 ? 1.806 -3.107 17.594 1 82.94 162 ILE A O 1
ATOM 1237 N N . SER A 1 163 ? 1.685 -2.047 19.5 1 86.56 163 SER A N 1
ATOM 1238 C CA . SER A 1 163 ? 2.871 -1.229 19.281 1 86.56 163 SER A CA 1
ATOM 1239 C C . SER A 1 163 ? 4.109 -2.096 19.062 1 86.56 163 SER A C 1
ATOM 1241 O O . SER A 1 163 ? 5.07 -1.67 18.422 1 86.56 163 SER A O 1
ATOM 1243 N N . TRP A 1 164 ? 4.055 -3.322 19.484 1 88 164 TRP A N 1
ATOM 1244 C CA . TRP A 1 164 ? 5.219 -4.195 19.344 1 88 164 TRP A CA 1
ATOM 1245 C C . TRP A 1 164 ? 5.438 -4.598 17.891 1 88 164 TRP A C 1
ATOM 1247 O O . TRP A 1 164 ? 6.547 -4.965 17.5 1 88 164 TRP A O 1
ATOM 1257 N N . VAL A 1 165 ? 4.477 -4.48 17.062 1 87.31 165 VAL A N 1
ATOM 1258 C CA . VAL A 1 165 ? 4.555 -4.887 15.656 1 87.31 165 VAL A CA 1
ATOM 1259 C C . VAL A 1 165 ? 5.492 -3.949 14.898 1 87.31 165 VAL A C 1
ATOM 1261 O O . VAL A 1 165 ? 6.191 -4.371 13.977 1 87.31 165 VAL A O 1
ATOM 1264 N N . GLN A 1 166 ? 5.504 -2.693 15.344 1 90 166 GLN A N 1
ATOM 1265 C CA . GLN A 1 166 ? 6.328 -1.715 14.641 1 90 166 GLN A CA 1
ATOM 1266 C C . GLN A 1 166 ? 7.809 -2.059 14.758 1 90 166 GLN A C 1
ATOM 1268 O O . GLN A 1 166 ? 8.609 -1.69 13.898 1 90 166 GLN A O 1
ATOM 1273 N N . TYR A 1 167 ? 8.164 -2.846 15.75 1 89.94 167 TYR A N 1
ATOM 1274 C CA . TYR A 1 167 ? 9.57 -3.178 15.969 1 89.94 167 TYR A CA 1
ATOM 1275 C C . TYR A 1 167 ? 10 -4.344 15.094 1 89.94 167 TYR A C 1
ATOM 1277 O O . TYR A 1 167 ? 11.195 -4.617 14.945 1 89.94 167 TYR A O 1
ATOM 1285 N N . LEU A 1 168 ? 9.055 -4.906 14.453 1 90.12 168 LEU A N 1
ATOM 1286 C CA . LEU A 1 168 ? 9.344 -5.988 13.516 1 90.12 168 LEU A CA 1
ATOM 1287 C C . LEU A 1 168 ? 9.219 -5.508 12.078 1 90.12 168 LEU A C 1
ATOM 1289 O O . LEU A 1 168 ? 9.492 -6.266 11.141 1 90.12 168 LEU A O 1
ATOM 1293 N N . SER A 1 169 ? 8.938 -4.297 11.906 1 93.06 169 SER A N 1
ATOM 1294 C CA . SER A 1 169 ? 8.609 -3.791 10.578 1 93.06 169 SER A CA 1
ATOM 1295 C C . SER A 1 169 ? 9.805 -3.064 9.961 1 93.06 169 SER A C 1
ATOM 1297 O O . SER A 1 169 ? 10.172 -1.976 10.406 1 93.06 169 SER A O 1
ATOM 1299 N N . TRP A 1 170 ? 10.312 -3.674 8.875 1 96.19 170 TRP A N 1
ATOM 1300 C CA . TRP A 1 170 ? 11.383 -2.977 8.164 1 96.19 170 TRP A CA 1
ATOM 1301 C C . TRP A 1 170 ? 10.836 -1.771 7.41 1 96.19 170 TRP A C 1
ATOM 1303 O O . TRP A 1 170 ? 11.594 -0.909 6.965 1 96.19 170 TRP A O 1
ATOM 1313 N N . PHE A 1 171 ? 9.469 -1.705 7.32 1 95.19 171 PHE A N 1
ATOM 1314 C CA . PHE A 1 171 ? 8.836 -0.513 6.766 1 95.19 171 PHE A CA 1
ATOM 1315 C C . PHE A 1 171 ? 9.125 0.706 7.633 1 95.19 171 PHE A C 1
ATOM 1317 O O . PHE A 1 171 ? 9.453 1.776 7.121 1 95.19 171 PHE A O 1
ATOM 1324 N N . ARG A 1 172 ? 8.992 0.445 8.906 1 95.5 172 ARG A N 1
ATOM 1325 C CA . ARG A 1 172 ? 9.211 1.538 9.852 1 95.5 172 ARG A CA 1
ATOM 1326 C C . ARG A 1 172 ? 10.68 1.969 9.859 1 95.5 172 ARG A C 1
ATOM 1328 O O . ARG A 1 172 ? 10.977 3.16 9.758 1 95.5 172 ARG A O 1
ATOM 1335 N N . TYR A 1 173 ? 11.531 1.012 9.906 1 96.94 173 TYR A N 1
ATOM 1336 C CA . TYR A 1 173 ? 12.961 1.312 9.969 1 96.94 173 TYR A CA 1
ATOM 1337 C C . TYR A 1 173 ? 13.445 1.96 8.68 1 96.94 173 TYR A C 1
ATOM 1339 O O . TYR A 1 173 ? 14.203 2.928 8.711 1 96.94 173 TYR A O 1
ATOM 1347 N N . GLY A 1 174 ? 12.969 1.39 7.637 1 96.75 174 GLY A N 1
ATOM 1348 C CA . GLY A 1 174 ? 13.352 1.948 6.348 1 96.75 174 GLY A CA 1
ATOM 1349 C C . GLY A 1 174 ? 12.836 3.357 6.133 1 96.75 174 GLY A C 1
ATOM 1350 O O . GLY A 1 174 ? 13.586 4.238 5.703 1 96.75 174 GLY A O 1
ATOM 1351 N N . PHE A 1 175 ? 11.586 3.564 6.473 1 96.75 175 PHE A N 1
ATOM 1352 C CA . PHE A 1 175 ? 10.977 4.875 6.289 1 96.75 175 PHE A CA 1
ATOM 1353 C C . PHE A 1 175 ? 11.609 5.902 7.215 1 96.75 175 PHE A C 1
ATOM 1355 O O . PHE A 1 175 ? 11.883 7.031 6.805 1 96.75 175 PHE A O 1
ATOM 1362 N N . GLU A 1 176 ? 11.82 5.523 8.43 1 97.12 176 GLU A N 1
ATOM 1363 C CA . GLU A 1 176 ? 12.43 6.434 9.398 1 97.12 176 GLU A CA 1
ATOM 1364 C C . GLU A 1 176 ? 13.844 6.824 8.969 1 97.12 176 GLU A C 1
ATOM 1366 O O . GLU A 1 176 ? 14.203 8.008 8.992 1 97.12 176 GLU A O 1
ATOM 1371 N N . ALA A 1 177 ? 14.609 5.855 8.578 1 97.12 177 ALA A N 1
ATOM 1372 C CA . ALA A 1 177 ? 15.969 6.141 8.117 1 97.12 177 ALA A CA 1
ATOM 1373 C C . ALA A 1 177 ? 15.953 7.043 6.887 1 97.12 177 ALA A C 1
ATOM 1375 O O . ALA A 1 177 ? 16.75 7.984 6.793 1 97.12 177 ALA A O 1
ATOM 1376 N N . PHE A 1 178 ? 15.031 6.738 5.992 1 96.44 178 PHE A N 1
ATOM 1377 C CA . PHE A 1 178 ? 14.898 7.523 4.773 1 96.44 178 PHE A CA 1
ATOM 1378 C C . PHE A 1 178 ? 14.492 8.953 5.094 1 96.44 178 PHE A C 1
ATOM 1380 O O . PHE A 1 178 ? 15.078 9.906 4.566 1 96.44 178 PHE A O 1
ATOM 1387 N N . ALA A 1 179 ? 13.578 9.125 5.941 1 95.31 179 ALA A N 1
ATOM 1388 C CA . ALA A 1 179 ? 13.055 10.438 6.316 1 95.31 179 ALA A CA 1
ATOM 1389 C C . ALA A 1 179 ? 14.117 11.258 7.047 1 95.31 179 ALA A C 1
ATOM 1391 O O . ALA A 1 179 ? 14.25 12.461 6.809 1 95.31 179 ALA A O 1
ATOM 1392 N N . ILE A 1 180 ? 14.852 10.594 7.918 1 95.56 180 ILE A N 1
ATOM 1393 C CA . ILE A 1 180 ? 15.906 11.289 8.648 1 95.56 180 ILE A CA 1
ATOM 1394 C C . ILE A 1 180 ? 16.953 11.836 7.672 1 95.56 180 ILE A C 1
ATOM 1396 O O . ILE A 1 180 ? 17.344 13 7.758 1 95.56 180 ILE A O 1
ATOM 1400 N N . SER A 1 181 ? 17.406 11 6.754 1 94 181 SER A N 1
ATOM 1401 C CA . SER A 1 181 ? 18.406 11.406 5.777 1 94 181 SER A CA 1
ATOM 1402 C C . SER A 1 181 ? 17.891 12.523 4.883 1 94 181 SER A C 1
ATOM 1404 O O . SER A 1 181 ? 18.625 13.477 4.59 1 94 181 SER A O 1
ATOM 1406 N N . GLN A 1 182 ? 16.641 12.5 4.535 1 92.38 182 GLN A N 1
ATOM 1407 C CA . GLN A 1 182 ? 16.062 13.477 3.625 1 92.38 182 GLN A CA 1
ATOM 1408 C C . GLN A 1 182 ? 15.852 14.82 4.316 1 92.38 182 GLN A C 1
ATOM 1410 O O . GLN A 1 182 ? 16.266 15.859 3.799 1 92.38 182 GLN A O 1
ATOM 1415 N N . TRP A 1 183 ? 15.266 14.797 5.469 1 91.69 183 TRP A N 1
ATOM 1416 C CA . TRP A 1 183 ? 14.844 16.047 6.082 1 91.69 183 TRP A CA 1
ATOM 1417 C C . TRP A 1 183 ? 16.016 16.734 6.777 1 91.69 183 TRP A C 1
ATOM 1419 O O . TRP A 1 183 ? 16.062 17.969 6.859 1 91.69 183 TRP A O 1
ATOM 1429 N N . GLU A 1 184 ? 16.953 15.969 7.246 1 90.19 184 GLU A N 1
ATOM 1430 C CA . GLU A 1 184 ? 18.172 16.594 7.754 1 90.19 184 GLU A CA 1
ATOM 1431 C C . GLU A 1 184 ? 18.922 17.328 6.652 1 90.19 184 GLU A C 1
ATOM 1433 O O . GLU A 1 184 ? 19.5 18.391 6.895 1 90.19 184 GLU A O 1
ATOM 1438 N N . GLY A 1 185 ? 18.859 16.781 5.473 1 86.81 185 GLY A N 1
ATOM 1439 C CA . GLY A 1 185 ? 19.516 17.406 4.34 1 86.81 185 GLY A CA 1
ATOM 1440 C C . GLY A 1 185 ? 18.703 18.531 3.73 1 86.81 185 GLY A C 1
ATOM 1441 O O . GLY A 1 185 ? 19.266 19.547 3.287 1 86.81 185 GLY A O 1
ATOM 1442 N N . ALA A 1 186 ? 17.438 18.453 3.721 1 85.56 186 ALA A N 1
ATOM 1443 C CA . ALA A 1 186 ? 16.562 19.406 3.033 1 85.56 186 ALA A CA 1
ATOM 1444 C C . ALA A 1 186 ? 16.312 20.641 3.896 1 85.56 186 ALA A C 1
ATOM 1446 O O . ALA A 1 186 ? 16.391 21.781 3.41 1 85.56 186 ALA A O 1
ATOM 1447 N N . LEU A 1 187 ? 15.906 20.516 5.137 1 82.19 187 LEU A N 1
ATOM 1448 C CA . LEU A 1 187 ? 15.477 21.625 5.988 1 82.19 187 LEU A CA 1
ATOM 1449 C C . LEU A 1 187 ? 16.547 21.953 7.031 1 82.19 187 LEU A C 1
ATOM 1451 O O . LEU A 1 187 ? 16.672 23.109 7.453 1 82.19 187 LEU A O 1
ATOM 1455 N N . GLY A 1 188 ? 17.375 21.047 7.297 1 76 188 GLY A N 1
ATOM 1456 C CA . GLY A 1 188 ? 18.375 21.297 8.336 1 76 188 GLY A CA 1
ATOM 1457 C C . GLY A 1 188 ? 17.75 21.641 9.68 1 76 188 GLY A C 1
ATOM 1458 O O . GLY A 1 188 ? 16.531 21.516 9.852 1 76 188 GLY A O 1
ATOM 1459 N N . ASP A 1 189 ? 18.422 21.891 10.648 1 70.25 189 ASP A N 1
ATOM 1460 C CA . ASP A 1 189 ? 17.922 22.188 11.992 1 70.25 189 ASP A CA 1
ATOM 1461 C C . ASP A 1 189 ? 17.781 23.688 12.211 1 70.25 189 ASP A C 1
ATOM 1463 O O . ASP A 1 189 ? 17.234 24.125 13.227 1 70.25 189 ASP A O 1
ATOM 1467 N N . HIS A 1 190 ? 18.047 24.406 11.227 1 67.25 190 HIS A N 1
ATOM 1468 C CA . HIS A 1 190 ? 17.922 25.844 11.414 1 67.25 190 HIS A CA 1
ATOM 1469 C C . HIS A 1 190 ? 16.844 26.422 10.492 1 67.25 190 HIS A C 1
ATOM 1471 O O . HIS A 1 190 ? 16.828 26.125 9.289 1 67.25 190 HIS A O 1
ATOM 1477 N N . PRO A 1 191 ? 15.719 26.984 11.125 1 62.94 191 PRO A N 1
ATOM 1478 C CA . PRO A 1 191 ? 14.555 27.5 10.406 1 62.94 191 PRO A CA 1
ATOM 1479 C C . PRO A 1 191 ? 14.898 28.656 9.477 1 62.94 191 PRO A C 1
ATOM 1481 O O . PRO A 1 191 ? 15.016 29.797 9.922 1 62.94 191 PRO A O 1
ATOM 1484 N N . THR A 1 192 ? 15.508 28.438 8.477 1 61.31 192 THR A N 1
ATOM 1485 C CA . THR A 1 192 ? 15.93 29.625 7.742 1 61.31 192 THR A CA 1
ATOM 1486 C C . THR A 1 192 ? 15.078 29.812 6.488 1 61.31 192 THR A C 1
ATOM 1488 O O . THR A 1 192 ? 15.18 30.828 5.809 1 61.31 192 THR A O 1
ATOM 1491 N N . LYS A 1 193 ? 14.266 28.938 6.215 1 67.5 193 LYS A N 1
ATOM 1492 C CA . LYS A 1 193 ? 13.617 29.047 4.914 1 67.5 193 LYS A CA 1
ATOM 1493 C C . LYS A 1 193 ? 12.125 29.344 5.066 1 67.5 193 LYS A C 1
ATOM 1495 O O . LYS A 1 193 ? 11.531 29.047 6.109 1 67.5 193 LYS A O 1
ATOM 1500 N N . ASN A 1 194 ? 11.641 30.25 4.32 1 72.56 194 ASN A N 1
ATOM 1501 C CA . ASN A 1 194 ? 10.211 30.531 4.297 1 72.56 194 ASN A CA 1
ATOM 1502 C C . ASN A 1 194 ? 9.438 29.453 3.557 1 72.56 194 ASN A C 1
ATOM 1504 O O . ASN A 1 194 ? 9.914 28.906 2.559 1 72.56 194 ASN A O 1
ATOM 1508 N N . CYS A 1 195 ? 8.383 29.031 4.27 1 74.12 195 CYS A N 1
ATOM 1509 C CA . CYS A 1 195 ? 7.52 28.031 3.662 1 74.12 195 CYS A CA 1
ATOM 1510 C C . CYS A 1 195 ? 6.098 28.547 3.51 1 74.12 195 CYS A C 1
ATOM 1512 O O . CYS A 1 195 ? 5.75 29.594 4.078 1 74.12 195 CYS A O 1
ATOM 1514 N N . THR A 1 196 ? 5.457 28.062 2.541 1 71.19 196 THR A N 1
ATOM 1515 C CA . THR A 1 196 ? 4.047 28.391 2.334 1 71.19 196 THR A CA 1
ATOM 1516 C C . THR A 1 196 ? 3.152 27.312 2.949 1 71.19 196 THR A C 1
ATOM 1518 O O . THR A 1 196 ? 3.441 26.125 2.842 1 71.19 196 THR A O 1
ATOM 1521 N N . ASN A 1 197 ? 2.193 27.844 3.814 1 65.62 197 ASN A N 1
ATOM 1522 C CA . ASN A 1 197 ? 1.279 26.891 4.453 1 65.62 197 ASN A CA 1
ATOM 1523 C C . ASN A 1 197 ? 0.145 26.484 3.516 1 65.62 197 ASN A C 1
ATOM 1525 O O . ASN A 1 197 ? 0.157 26.844 2.334 1 65.62 197 ASN A O 1
ATOM 1529 N N . PHE A 1 198 ? -0.775 25.719 3.979 1 64.44 198 PHE A N 1
ATOM 1530 C CA . PHE A 1 198 ? -1.879 25.188 3.189 1 64.44 198 PHE A CA 1
ATOM 1531 C C . PHE A 1 198 ? -2.777 26.312 2.688 1 64.44 198 PHE A C 1
ATOM 1533 O O . PHE A 1 198 ? -3.424 26.172 1.646 1 64.44 198 PHE A O 1
ATOM 1540 N N . ASN A 1 199 ? -2.754 27.469 3.396 1 62.16 199 ASN A N 1
ATOM 1541 C CA . ASN A 1 199 ? -3.545 28.641 3.014 1 62.16 199 ASN A CA 1
ATOM 1542 C C . ASN A 1 199 ? -2.719 29.625 2.205 1 62.16 199 ASN A C 1
ATOM 1544 O O . ASN A 1 199 ? -3.086 30.797 2.096 1 62.16 199 ASN A O 1
ATOM 1548 N N . ASN A 1 200 ? -1.604 29.172 1.791 1 66 200 ASN A N 1
ATOM 1549 C CA . ASN A 1 200 ? -0.739 30 0.953 1 66 200 ASN A CA 1
ATOM 1550 C C . ASN A 1 200 ? -0.145 31.156 1.735 1 66 200 ASN A C 1
ATOM 1552 O O . ASN A 1 200 ? 0.11 32.219 1.172 1 66 200 ASN A O 1
ATOM 1556 N N . GLN A 1 201 ? -0.14 31.047 3.084 1 72.5 201 GLN A N 1
ATOM 1557 C CA . GLN A 1 201 ? 0.519 32.062 3.9 1 72.5 201 GLN A CA 1
ATOM 1558 C C . GLN A 1 201 ? 1.983 31.703 4.141 1 72.5 201 GLN A C 1
ATOM 1560 O O . GLN A 1 201 ? 2.322 30.531 4.32 1 72.5 201 GLN A O 1
ATOM 1565 N N . THR A 1 202 ? 2.801 32.656 4 1 73.56 202 THR A N 1
ATOM 1566 C CA . THR A 1 202 ? 4.234 32.469 4.188 1 73.56 202 THR A CA 1
ATOM 1567 C C . THR A 1 202 ? 4.574 32.344 5.672 1 73.56 202 THR A C 1
ATOM 1569 O O . THR A 1 202 ? 4.293 33.25 6.453 1 73.56 202 THR A O 1
ATOM 1572 N N . ILE A 1 203 ? 4.906 31.234 6.051 1 74.62 203 ILE A N 1
ATOM 1573 C CA . ILE A 1 203 ? 5.32 30.984 7.43 1 74.62 203 ILE A CA 1
ATOM 1574 C C . ILE A 1 203 ? 6.715 30.359 7.445 1 74.62 203 ILE A C 1
ATOM 1576 O O . ILE A 1 203 ? 7.297 30.094 6.391 1 74.62 203 ILE A O 1
ATOM 1580 N N . VAL A 1 204 ? 7.266 30.391 8.617 1 75.38 204 VAL A N 1
ATOM 1581 C CA . VAL A 1 204 ? 8.578 29.781 8.773 1 75.38 204 VAL A CA 1
ATOM 1582 C C . VAL A 1 204 ? 8.492 28.281 8.492 1 75.38 204 VAL A C 1
ATOM 1584 O O . VAL A 1 204 ? 7.543 27.609 8.922 1 75.38 204 VAL A O 1
ATOM 1587 N N . CYS A 1 205 ? 9.406 27.844 7.637 1 76.44 205 CYS A N 1
ATOM 1588 C CA . CYS A 1 205 ? 9.445 26.422 7.324 1 76.44 205 CYS A CA 1
ATOM 1589 C C . CYS A 1 205 ? 9.672 25.594 8.586 1 76.44 205 CYS A C 1
ATOM 1591 O O . CYS A 1 205 ? 10.367 26.031 9.5 1 76.44 205 CYS A O 1
ATOM 1593 N N . PRO A 1 206 ? 8.984 24.547 8.586 1 80.06 206 PRO A N 1
ATOM 1594 C CA . PRO A 1 206 ? 9.258 23.641 9.711 1 80.06 206 PRO A CA 1
ATOM 1595 C C . PRO A 1 206 ? 10.688 23.109 9.695 1 80.06 206 PRO A C 1
ATOM 1597 O O . PRO A 1 206 ? 11.32 23.062 8.641 1 80.06 206 PRO A O 1
ATOM 1600 N N . THR A 1 207 ? 11.258 22.891 10.82 1 84.25 207 THR A N 1
ATOM 1601 C CA . THR A 1 207 ? 12.578 22.281 10.945 1 84.25 207 THR A CA 1
ATOM 1602 C C . THR A 1 207 ? 12.508 20.781 10.68 1 84.25 207 THR A C 1
ATOM 1604 O O . THR A 1 207 ? 11.414 20.203 10.656 1 84.25 207 THR A O 1
ATOM 1607 N N . ALA A 1 208 ? 13.688 20.203 10.359 1 88 208 ALA A N 1
ATOM 1608 C CA . ALA A 1 208 ? 13.766 18.75 10.156 1 88 208 ALA A CA 1
ATOM 1609 C C . ALA A 1 208 ? 13.211 18 11.359 1 88 208 ALA A C 1
ATOM 1611 O O . ALA A 1 208 ? 12.461 17.031 11.203 1 88 208 ALA A O 1
ATOM 1612 N N . THR A 1 209 ? 13.477 18.516 12.57 1 87.06 209 THR A N 1
ATOM 1613 C CA . THR A 1 209 ? 13.039 17.859 13.797 1 87.06 209 THR A CA 1
ATOM 1614 C C . THR A 1 209 ? 11.523 17.953 13.953 1 87.06 209 THR A C 1
ATOM 1616 O O . THR A 1 209 ? 10.891 17 14.406 1 87.06 209 THR A O 1
ATOM 1619 N N . SER A 1 210 ? 10.945 19.016 13.477 1 84.38 210 SER A N 1
ATOM 1620 C CA . SER A 1 210 ? 9.5 19.172 13.594 1 84.38 210 SER A CA 1
ATOM 1621 C C . SER A 1 210 ? 8.766 18.234 12.656 1 84.38 210 SER A C 1
ATOM 1623 O O . SER A 1 210 ? 7.734 17.656 13.023 1 84.38 210 SER A O 1
ATOM 1625 N N . VAL A 1 211 ? 9.359 18.078 11.477 1 85.94 211 VAL A N 1
ATOM 1626 C CA . VAL A 1 211 ? 8.734 17.188 10.492 1 85.94 211 VAL A CA 1
ATOM 1627 C C . VAL A 1 211 ? 8.82 15.742 10.969 1 85.94 211 VAL A C 1
ATOM 1629 O O . VAL A 1 211 ? 7.852 14.984 10.867 1 85.94 211 VAL A O 1
ATOM 1632 N N . LEU A 1 212 ? 9.961 15.422 11.562 1 90 212 LEU A N 1
ATOM 1633 C CA . LEU A 1 212 ? 10.156 14.055 12.031 1 90 212 LEU A CA 1
ATOM 1634 C C . LEU A 1 212 ? 9.328 13.789 13.289 1 90 212 LEU A C 1
ATOM 1636 O O . LEU A 1 212 ? 8.828 12.68 13.477 1 90 212 LEU A O 1
ATOM 1640 N N . GLN A 1 213 ? 9.125 14.781 14.047 1 85.69 213 GLN A N 1
ATOM 1641 C CA . GLN A 1 213 ? 8.344 14.641 15.273 1 85.69 213 GLN A CA 1
ATOM 1642 C C . GLN A 1 213 ? 6.867 14.406 14.953 1 85.69 213 GLN A C 1
ATOM 1644 O O . GLN A 1 213 ? 6.168 13.719 15.703 1 85.69 213 GLN A O 1
ATOM 1649 N N . LYS A 1 214 ? 6.422 14.953 13.844 1 83.25 214 LYS A N 1
ATOM 1650 C CA . LYS A 1 214 ? 5.043 14.734 13.422 1 83.25 214 LYS A CA 1
ATOM 1651 C C . LYS A 1 214 ? 4.781 13.25 13.164 1 83.25 214 LYS A C 1
ATOM 1653 O O . LYS A 1 214 ? 3.65 12.781 13.305 1 83.25 214 LYS A O 1
ATOM 1658 N N . LEU A 1 215 ? 5.844 12.578 12.844 1 86.81 215 LEU A N 1
ATOM 1659 C CA . LEU A 1 215 ? 5.746 11.141 12.586 1 86.81 215 LEU A CA 1
ATOM 1660 C C . LEU A 1 215 ? 6.234 10.336 13.789 1 86.81 215 LEU A C 1
ATOM 1662 O O . LEU A 1 215 ? 6.285 9.109 13.734 1 86.81 215 LEU A O 1
ATOM 1666 N N . SER A 1 216 ? 6.621 11.047 14.883 1 88.56 216 SER A N 1
ATOM 1667 C CA . SER A 1 216 ? 7.195 10.445 16.078 1 88.56 216 SER A CA 1
ATOM 1668 C C . SER A 1 216 ? 8.492 9.711 15.766 1 88.56 216 SER A C 1
ATOM 1670 O O . SER A 1 216 ? 8.742 8.625 16.297 1 88.56 216 SER A O 1
ATOM 1672 N N . PHE A 1 217 ? 9.18 10.297 14.773 1 91.06 217 PHE A N 1
ATOM 1673 C CA . PHE A 1 217 ? 10.5 9.766 14.438 1 91.06 217 PHE A CA 1
ATOM 1674 C C . PHE A 1 217 ? 11.586 10.484 15.219 1 91.06 217 PHE A C 1
ATOM 1676 O O . PHE A 1 217 ? 11.43 11.648 15.594 1 91.06 217 PHE A O 1
ATOM 1683 N N . ASN A 1 218 ? 12.594 9.734 15.57 1 90.81 218 ASN A N 1
ATOM 1684 C CA . ASN A 1 218 ? 13.742 10.297 16.281 1 90.81 218 ASN A CA 1
ATOM 1685 C C . ASN A 1 218 ? 14.984 10.328 15.383 1 90.81 218 ASN A C 1
ATOM 1687 O O . ASN A 1 218 ? 15.445 9.281 14.914 1 90.81 218 ASN A O 1
ATOM 1691 N N . PRO A 1 219 ? 15.469 11.523 15.188 1 90.38 219 PRO A N 1
ATOM 1692 C CA . PRO A 1 219 ? 16.641 11.633 14.32 1 90.38 219 PRO A CA 1
ATOM 1693 C C . PRO A 1 219 ? 17.844 10.844 14.836 1 90.38 219 PRO A C 1
ATOM 1695 O O . PRO A 1 219 ? 18.688 10.414 14.055 1 90.38 219 PRO A O 1
ATOM 1698 N N . GLY A 1 220 ? 17.938 10.578 16.078 1 89.81 220 GLY A N 1
ATOM 1699 C CA . GLY A 1 220 ? 19.062 9.852 16.656 1 89.81 220 GLY A CA 1
ATOM 1700 C C . GLY A 1 220 ? 18.984 8.352 16.422 1 89.81 220 GLY A C 1
ATOM 1701 O O . GLY A 1 220 ? 19.922 7.621 16.75 1 89.81 220 GLY A O 1
ATOM 1702 N N . MET A 1 221 ? 18.031 7.914 15.766 1 92.5 221 MET A N 1
ATOM 1703 C CA . MET A 1 221 ? 17.828 6.473 15.625 1 92.5 221 MET A CA 1
ATOM 1704 C C . MET A 1 221 ? 18.219 6.004 14.227 1 92.5 221 MET A C 1
ATOM 1706 O O . MET A 1 221 ? 17.875 4.887 13.828 1 92.5 221 MET A O 1
ATOM 1710 N N . PHE A 1 222 ? 19.016 6.777 13.492 1 95.19 222 PHE A N 1
ATOM 1711 C CA . PHE A 1 222 ? 19.391 6.441 12.125 1 95.19 222 PHE A CA 1
ATOM 1712 C C . PHE A 1 222 ? 20.188 5.141 12.078 1 95.19 222 PHE A C 1
ATOM 1714 O O . PHE A 1 222 ? 19.797 4.203 11.367 1 95.19 222 PHE A O 1
ATOM 1721 N N . TYR A 1 223 ? 21.203 5.031 12.875 1 95.19 223 TYR A N 1
ATOM 1722 C CA . TYR A 1 223 ? 22.062 3.852 12.859 1 95.19 223 TYR A CA 1
ATOM 1723 C C . TYR A 1 223 ? 21.359 2.658 13.5 1 95.19 223 TYR A C 1
ATOM 1725 O O . TYR A 1 223 ? 21.609 1.511 13.117 1 95.19 223 TYR A O 1
ATOM 1733 N N . PHE A 1 224 ? 20.547 2.984 14.445 1 95.69 224 PHE A N 1
ATOM 1734 C CA . PHE A 1 224 ? 19.75 1.909 15.031 1 95.69 224 PHE A CA 1
ATOM 1735 C C . PHE A 1 224 ? 18.812 1.3 14.008 1 95.69 224 PHE A C 1
ATOM 1737 O O . PHE A 1 224 ? 18.625 0.081 13.969 1 95.69 224 PHE A O 1
ATOM 1744 N N . ASP A 1 225 ? 18.234 2.135 13.188 1 96.81 225 ASP A N 1
ATOM 1745 C CA . ASP A 1 225 ? 17.312 1.655 12.156 1 96.81 225 ASP A CA 1
ATOM 1746 C C . ASP A 1 225 ? 18.031 0.766 11.148 1 96.81 225 ASP A C 1
ATOM 1748 O O . ASP A 1 225 ? 17.516 -0.268 10.734 1 96.81 225 ASP A O 1
ATOM 1752 N N . LEU A 1 226 ? 19.219 1.146 10.773 1 96.69 226 LEU A N 1
ATOM 1753 C CA . LEU A 1 226 ? 20.016 0.345 9.844 1 96.69 226 LEU A CA 1
ATOM 1754 C C . LEU A 1 226 ? 20.375 -1.006 10.461 1 96.69 226 LEU A C 1
ATOM 1756 O O . LEU A 1 226 ? 20.25 -2.041 9.797 1 96.69 226 LEU A O 1
ATOM 1760 N N . GLY A 1 227 ? 20.734 -0.917 11.711 1 96.38 227 GLY A N 1
ATOM 1761 C CA . GLY A 1 227 ? 21.062 -2.15 12.406 1 96.38 227 GLY A CA 1
ATOM 1762 C C . GLY A 1 227 ? 19.875 -3.064 12.602 1 96.38 227 GLY A C 1
ATOM 1763 O O . GLY A 1 227 ? 19.984 -4.285 12.5 1 96.38 227 GLY A O 1
ATOM 1764 N N . ALA A 1 228 ? 18.781 -2.482 12.891 1 96.69 228 ALA A N 1
ATOM 1765 C CA . ALA A 1 228 ? 17.562 -3.262 13.078 1 96.69 228 ALA A CA 1
ATOM 1766 C C . ALA A 1 228 ? 17.172 -3.977 11.789 1 96.69 228 ALA A C 1
ATOM 1768 O O . ALA A 1 228 ? 16.688 -5.113 11.828 1 96.69 228 ALA A O 1
ATOM 1769 N N . MET A 1 229 ? 17.344 -3.314 10.672 1 97.31 229 MET A N 1
ATOM 1770 C CA . MET A 1 229 ? 17.031 -3.949 9.398 1 97.31 229 MET A CA 1
ATOM 1771 C C . MET A 1 229 ? 17.969 -5.109 9.117 1 97.31 229 MET A C 1
ATOM 1773 O O . MET A 1 229 ? 17.547 -6.156 8.617 1 97.31 229 MET A O 1
ATOM 1777 N N . ILE A 1 230 ? 19.203 -4.961 9.453 1 96.62 230 ILE A N 1
ATOM 1778 C CA . ILE A 1 230 ? 20.188 -6.031 9.273 1 96.62 230 ILE A CA 1
ATOM 1779 C C . ILE A 1 230 ? 19.828 -7.207 10.188 1 96.62 230 ILE A C 1
ATOM 1781 O O . ILE A 1 230 ? 19.859 -8.359 9.75 1 96.62 230 ILE A O 1
ATOM 1785 N N .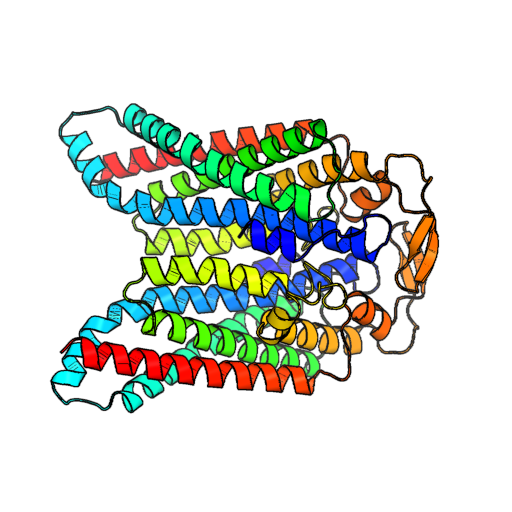 LEU A 1 231 ? 19.516 -6.855 11.352 1 96.44 231 LEU A N 1
ATOM 1786 C CA . LEU A 1 231 ? 19.141 -7.902 12.297 1 96.44 231 LEU A CA 1
ATOM 1787 C C . LEU A 1 231 ? 17.906 -8.648 11.828 1 96.44 231 LEU A C 1
ATOM 1789 O O . LEU A 1 231 ? 17.844 -9.875 11.906 1 96.44 231 LEU A O 1
ATOM 1793 N N . CYS A 1 232 ? 16.922 -7.914 11.398 1 95.25 232 CYS A N 1
ATOM 1794 C CA . CYS A 1 232 ? 15.703 -8.523 10.883 1 95.25 232 CYS A CA 1
ATOM 1795 C C . CYS A 1 232 ? 16.016 -9.469 9.727 1 95.25 232 CYS A C 1
ATOM 1797 O O . CYS A 1 232 ? 15.43 -10.555 9.633 1 95.25 232 CYS A O 1
ATOM 1799 N N . THR A 1 233 ? 16.891 -9.055 8.906 1 95.19 233 THR A N 1
ATOM 1800 C CA . THR A 1 233 ? 17.281 -9.867 7.762 1 95.19 233 THR A CA 1
ATOM 1801 C C . THR A 1 233 ? 17.906 -11.188 8.227 1 95.19 233 THR A C 1
ATOM 1803 O O . THR A 1 233 ? 17.531 -12.258 7.734 1 95.19 233 THR A O 1
ATOM 1806 N N . PHE A 1 234 ? 18.75 -11.148 9.188 1 95.31 234 PHE A N 1
ATOM 1807 C CA . PHE A 1 234 ? 19.406 -12.352 9.672 1 95.31 234 PHE A CA 1
ATOM 1808 C C . PHE A 1 234 ? 18.422 -13.25 10.406 1 95.31 234 PHE A C 1
ATOM 1810 O O . PHE A 1 234 ? 18.5 -14.477 10.297 1 95.31 234 PHE A O 1
ATOM 1817 N N . ILE A 1 235 ? 17.562 -12.68 11.078 1 95.56 235 ILE A N 1
ATOM 1818 C CA . ILE A 1 235 ? 16.562 -13.469 11.781 1 95.56 235 ILE A CA 1
ATOM 1819 C C . ILE A 1 235 ? 15.672 -14.188 10.781 1 95.56 235 ILE A C 1
ATOM 1821 O O . ILE A 1 235 ? 15.383 -15.375 10.93 1 95.56 235 ILE A O 1
ATOM 1825 N N . CYS A 1 236 ? 15.273 -13.477 9.758 1 94.75 236 CYS A N 1
ATOM 1826 C CA . CYS A 1 236 ? 14.422 -14.078 8.742 1 94.75 236 CYS A CA 1
ATOM 1827 C C . CYS A 1 236 ? 15.148 -15.203 8.008 1 94.75 236 CYS A C 1
ATOM 1829 O O . CYS A 1 236 ? 14.562 -16.25 7.73 1 94.75 236 CYS A O 1
ATOM 1831 N N . TYR A 1 237 ? 16.375 -14.969 7.746 1 93.88 237 TYR A N 1
ATOM 1832 C CA . TYR A 1 237 ? 17.141 -16.016 7.098 1 93.88 237 TYR A CA 1
ATOM 1833 C C . TYR A 1 237 ? 17.281 -17.234 8.016 1 93.88 237 TYR A C 1
ATOM 1835 O O . TYR A 1 237 ? 17.203 -18.375 7.551 1 93.88 237 TYR A O 1
ATOM 1843 N N . PHE A 1 238 ? 17.469 -16.969 9.242 1 94.62 238 PHE A N 1
ATOM 1844 C CA . PHE A 1 238 ? 17.625 -18.062 10.195 1 94.62 238 PHE A CA 1
ATOM 1845 C C . PHE A 1 238 ? 16.328 -18.891 10.281 1 94.62 238 PHE A C 1
ATOM 1847 O O . PHE A 1 238 ? 16.359 -20.109 10.211 1 94.62 238 PHE A O 1
ATOM 1854 N N . VAL A 1 239 ? 15.266 -18.234 10.391 1 93.56 239 VAL A N 1
ATOM 1855 C CA . VAL A 1 239 ? 13.977 -18.922 10.469 1 93.56 239 VAL A CA 1
ATOM 1856 C C . VAL A 1 239 ? 13.703 -19.656 9.156 1 93.56 239 VAL A C 1
ATOM 1858 O O . VAL A 1 239 ? 13.172 -20.766 9.164 1 93.56 239 VAL A O 1
ATOM 1861 N N . GLY A 1 240 ? 13.992 -18.953 8.078 1 91.31 240 GLY A N 1
ATOM 1862 C CA . GLY A 1 240 ? 13.836 -19.609 6.789 1 91.31 240 GLY A CA 1
ATOM 1863 C C . GLY A 1 240 ? 14.664 -20.875 6.652 1 91.31 240 GLY A C 1
ATOM 1864 O O . GLY A 1 240 ? 14.195 -21.859 6.102 1 91.31 240 GLY A O 1
ATOM 1865 N N . PHE A 1 241 ? 15.805 -20.844 7.156 1 91.56 241 PHE A N 1
ATOM 1866 C CA . PHE A 1 241 ? 16.672 -22.016 7.09 1 91.56 241 PHE A CA 1
ATOM 1867 C C . PHE A 1 241 ? 16.109 -23.156 7.93 1 91.56 241 PHE A C 1
ATOM 1869 O O . PHE A 1 241 ? 16.125 -24.312 7.504 1 91.56 241 PHE A O 1
ATOM 1876 N N . VAL A 1 242 ? 15.703 -22.844 9.055 1 91.62 242 VAL A N 1
ATOM 1877 C CA . VAL A 1 242 ? 15.125 -23.844 9.938 1 91.62 242 VAL A CA 1
ATOM 1878 C C . VAL A 1 242 ? 13.883 -24.453 9.281 1 91.62 242 VAL A C 1
ATOM 1880 O O . VAL A 1 242 ? 13.664 -25.672 9.344 1 91.62 242 VAL A O 1
ATOM 1883 N N . GLY A 1 243 ? 13.086 -23.562 8.703 1 86.75 243 GLY A N 1
ATOM 1884 C CA . GLY A 1 243 ? 11.922 -24.047 7.996 1 86.75 243 GLY A CA 1
ATOM 1885 C C . GLY A 1 243 ? 12.266 -24.984 6.855 1 86.75 243 GLY A C 1
ATOM 1886 O O . GLY A 1 243 ? 11.633 -26.031 6.684 1 86.75 243 GLY A O 1
ATOM 1887 N N . LEU A 1 244 ? 13.18 -24.625 6.105 1 86.12 244 LEU A N 1
ATOM 1888 C CA . LEU A 1 244 ? 13.633 -25.453 4.992 1 86.12 244 LEU A CA 1
ATOM 1889 C C . LEU A 1 244 ? 14.172 -26.781 5.5 1 86.12 244 LEU A C 1
ATOM 1891 O O . LEU A 1 244 ? 13.898 -27.828 4.91 1 86.12 244 LEU A O 1
ATOM 1895 N N . TYR A 1 245 ? 14.844 -26.719 6.551 1 85.94 245 TYR A N 1
ATOM 1896 C CA . TYR A 1 245 ? 15.445 -27.906 7.133 1 85.94 245 TYR A CA 1
ATOM 1897 C C . TYR A 1 245 ? 14.367 -28.891 7.605 1 85.94 245 TYR A C 1
ATOM 1899 O O . TYR A 1 245 ? 14.461 -30.094 7.352 1 85.94 245 TYR A O 1
ATOM 1907 N N . ILE A 1 246 ? 13.453 -28.438 8.227 1 86.69 246 ILE A N 1
ATOM 1908 C CA . ILE A 1 246 ? 12.383 -29.281 8.742 1 86.69 246 ILE A CA 1
ATOM 1909 C C . ILE A 1 246 ? 11.586 -29.875 7.586 1 86.69 246 ILE A C 1
ATOM 1911 O O . ILE A 1 246 ? 11.234 -31.062 7.605 1 86.69 246 ILE A O 1
ATOM 1915 N N . ARG A 1 247 ? 11.336 -29.109 6.602 1 84.31 247 ARG A N 1
ATOM 1916 C CA . ARG A 1 247 ? 10.531 -29.547 5.465 1 84.31 247 ARG A CA 1
ATOM 1917 C C . ARG A 1 247 ? 11.258 -30.625 4.664 1 84.31 247 ARG A C 1
ATOM 1919 O O . ARG A 1 247 ? 10.641 -31.578 4.191 1 84.31 247 ARG A O 1
ATOM 1926 N N . VAL A 1 248 ? 12.445 -30.484 4.48 1 81.56 248 VAL A N 1
ATOM 1927 C CA . VAL A 1 248 ? 13.234 -31.438 3.711 1 81.56 248 VAL A CA 1
ATOM 1928 C C . VAL A 1 248 ? 13.367 -32.75 4.492 1 81.56 248 VAL A C 1
ATOM 1930 O O . VAL A 1 248 ? 13.312 -33.844 3.914 1 81.56 248 VAL A O 1
ATOM 1933 N N . LEU A 1 249 ? 13.438 -32.594 5.754 1 80.56 249 LEU A N 1
ATOM 1934 C CA . LEU A 1 249 ? 13.562 -33.781 6.574 1 80.56 249 LEU A CA 1
ATOM 1935 C C . LEU A 1 249 ? 12.25 -34.562 6.613 1 80.56 249 LEU A C 1
ATOM 1937 O O . LEU A 1 249 ? 12.25 -35.781 6.684 1 80.56 249 LEU A O 1
ATOM 1941 N N . ARG A 1 250 ? 11.219 -33.812 6.516 1 80.06 250 ARG A N 1
ATOM 1942 C CA . ARG A 1 250 ? 9.914 -34.469 6.578 1 80.06 250 ARG A CA 1
ATOM 1943 C C . ARG A 1 250 ? 9.523 -35.031 5.223 1 80.06 250 ARG A C 1
ATOM 1945 O O . ARG A 1 250 ? 8.703 -35.969 5.145 1 80.06 250 ARG A O 1
ATOM 1952 N N . ALA A 1 251 ? 9.852 -34.406 4.184 1 73.5 251 ALA A N 1
ATOM 1953 C CA . ALA A 1 251 ? 9.539 -34.875 2.844 1 73.5 251 ALA A CA 1
ATOM 1954 C C . ALA A 1 251 ? 10.297 -36.188 2.551 1 73.5 251 ALA A C 1
ATOM 1956 O O . ALA A 1 251 ? 10.211 -36.719 1.445 1 73.5 251 ALA A O 1
ATOM 1957 N N . ARG A 1 252 ? 10.781 -37 3.557 1 60.19 252 ARG A N 1
ATOM 1958 C CA . ARG A 1 252 ? 11.344 -38.312 3.389 1 60.19 252 ARG A CA 1
ATOM 1959 C C . ARG A 1 252 ? 10.242 -39.375 3.268 1 60.19 252 ARG A C 1
ATOM 1961 O O . ARG A 1 252 ? 9.203 -39.25 3.916 1 60.19 252 ARG A O 1
ATOM 1968 N N . MET B 1 1 ? -7.934 -9.305 9.18 1 83.12 1 MET B N 1
ATOM 1969 C CA . MET B 1 1 ? -7.344 -8.008 8.844 1 83.12 1 MET B CA 1
ATOM 1970 C C . MET B 1 1 ? -8.195 -6.867 9.398 1 83.12 1 MET B C 1
ATOM 1972 O O . MET B 1 1 ? -7.668 -5.898 9.945 1 83.12 1 MET B O 1
ATOM 1976 N N . GLY B 1 2 ? -9.531 -7.035 9.336 1 83.81 2 GLY B N 1
ATOM 1977 C CA . GLY B 1 2 ? -10.414 -6.012 9.875 1 83.81 2 GLY B CA 1
ATOM 1978 C C . GLY B 1 2 ? -10.188 -5.758 11.352 1 83.81 2 GLY B C 1
ATOM 1979 O O . GLY B 1 2 ? -10.133 -4.602 11.789 1 83.81 2 GLY B O 1
ATOM 1980 N N . ILE B 1 3 ? -9.922 -6.781 12.047 1 85.44 3 ILE B N 1
ATOM 1981 C CA . ILE B 1 3 ? -9.711 -6.66 13.484 1 85.44 3 ILE B CA 1
ATOM 1982 C C . ILE B 1 3 ? -8.359 -6 13.758 1 85.44 3 ILE B C 1
ATOM 1984 O O . ILE B 1 3 ? -8.234 -5.188 14.672 1 85.44 3 ILE B O 1
ATOM 1988 N N . PHE B 1 4 ? -7.477 -6.262 12.961 1 84 4 PHE B N 1
ATOM 1989 C CA . PHE B 1 4 ? -6.152 -5.672 13.141 1 84 4 PHE B CA 1
ATOM 1990 C C . PHE B 1 4 ? -6.191 -4.168 12.891 1 84 4 PHE B C 1
ATOM 1992 O O . PHE B 1 4 ? -5.605 -3.395 13.648 1 84 4 PHE B O 1
ATOM 1999 N N . ILE B 1 5 ? -6.875 -3.834 11.867 1 86.25 5 ILE B N 1
ATOM 2000 C CA . ILE B 1 5 ? -7.016 -2.414 11.562 1 86.25 5 ILE B CA 1
ATOM 2001 C C . ILE B 1 5 ? -7.758 -1.713 12.695 1 86.25 5 ILE B C 1
ATOM 2003 O O . ILE B 1 5 ? -7.375 -0.618 13.117 1 86.25 5 ILE B O 1
ATOM 2007 N N . GLY B 1 6 ? -8.758 -2.406 13.164 1 88.06 6 GLY B N 1
ATOM 2008 C CA . GLY B 1 6 ? -9.531 -1.844 14.258 1 88.06 6 GLY B CA 1
ATOM 2009 C C . GLY B 1 6 ? -8.727 -1.669 15.531 1 88.06 6 GLY B C 1
ATOM 2010 O O . GLY B 1 6 ? -8.844 -0.649 16.203 1 88.06 6 GLY B O 1
ATOM 2011 N N . LEU B 1 7 ? -7.883 -2.59 15.766 1 86.19 7 LEU B N 1
ATOM 2012 C CA . LEU B 1 7 ? -7.094 -2.545 16.984 1 86.19 7 LEU B CA 1
ATOM 2013 C C . LEU B 1 7 ? -5.961 -1.53 16.875 1 86.19 7 LEU B C 1
ATOM 2015 O O . LEU B 1 7 ? -5.59 -0.888 17.859 1 86.19 7 LEU B O 1
ATOM 2019 N N . LEU B 1 8 ? -5.484 -1.392 15.734 1 85.31 8 LEU B N 1
ATOM 2020 C CA . LEU B 1 8 ? -4.391 -0.456 15.508 1 85.31 8 LEU B CA 1
ATOM 2021 C C . LEU B 1 8 ? -4.855 0.984 15.695 1 85.31 8 LEU B C 1
ATOM 2023 O O . LEU B 1 8 ? -4.125 1.812 16.234 1 85.31 8 LEU B O 1
ATOM 2027 N N . TYR B 1 9 ? -6 1.195 15.234 1 89.38 9 TYR B N 1
ATOM 2028 C CA . TYR B 1 9 ? -6.559 2.539 15.336 1 89.38 9 TYR B CA 1
ATOM 2029 C C . TYR B 1 9 ? -7.645 2.6 16.406 1 89.38 9 TYR B C 1
ATOM 2031 O O . TYR B 1 9 ? -8.633 3.326 16.266 1 89.38 9 TYR B O 1
ATOM 2039 N N . PHE B 1 10 ? -7.398 1.917 17.422 1 88.81 10 PHE B N 1
ATOM 2040 C CA . PHE B 1 10 ? -8.422 1.774 18.453 1 88.81 10 PHE B CA 1
ATOM 2041 C C . PHE B 1 10 ? -8.727 3.117 19.109 1 88.81 10 PHE B C 1
ATOM 2043 O O . PHE B 1 10 ? -7.844 3.725 19.719 1 88.81 10 PHE B O 1
ATOM 2050 N N . GLN B 1 11 ? -9.93 3.574 18.906 1 83.69 11 GLN B N 1
ATOM 2051 C CA . GLN B 1 11 ? -10.484 4.781 19.516 1 83.69 11 GLN B CA 1
ATOM 2052 C C . GLN B 1 11 ? -9.578 5.984 19.25 1 83.69 11 GLN B C 1
ATOM 2054 O O . GLN B 1 11 ? -9.242 6.727 20.188 1 83.69 11 GLN B O 1
ATOM 2059 N N . THR B 1 12 ? -9.211 6.125 17.984 1 86.06 12 THR B N 1
ATOM 2060 C CA . THR B 1 12 ? -8.453 7.305 17.578 1 86.06 12 THR B CA 1
ATOM 2061 C C . THR B 1 12 ? -9.328 8.555 17.641 1 86.06 12 THR B C 1
ATOM 2063 O O . THR B 1 12 ? -10.484 8.531 17.234 1 86.06 12 THR B O 1
ATOM 2066 N N . LEU B 1 13 ? -8.781 9.586 18.219 1 79.5 13 LEU B N 1
ATOM 2067 C CA . LEU B 1 13 ? -9.539 10.82 18.406 1 79.5 13 LEU B CA 1
ATOM 2068 C C . LEU B 1 13 ? -9.5 11.688 17.156 1 79.5 13 LEU B C 1
ATOM 2070 O O . LEU B 1 13 ? -8.445 11.852 16.547 1 79.5 13 LEU B O 1
ATOM 2074 N N . SER B 1 14 ? -10.664 12.156 16.828 1 79.62 14 SER B N 1
ATOM 2075 C CA . SER B 1 14 ? -10.766 13.055 15.68 1 79.62 14 SER B CA 1
ATOM 2076 C C . SER B 1 14 ? -10.578 14.508 16.094 1 79.62 14 SER B C 1
ATOM 2078 O O . SER B 1 14 ? -10.719 15.422 15.281 1 79.62 14 SER B O 1
ATOM 2080 N N . THR B 1 15 ? -10.148 14.766 17.344 1 77.69 15 THR B N 1
ATOM 2081 C CA . THR B 1 15 ? -10.039 16.125 17.859 1 77.69 15 THR B CA 1
ATOM 2082 C C . THR B 1 15 ? -8.578 16.547 17.984 1 77.69 15 THR B C 1
ATOM 2084 O O . THR B 1 15 ? -8.258 17.5 18.703 1 77.69 15 THR B O 1
ATOM 2087 N N . ASN B 1 16 ? -7.758 15.82 17.391 1 81.62 16 ASN B N 1
ATOM 2088 C CA . ASN B 1 16 ? -6.355 16.219 17.328 1 81.62 16 ASN B CA 1
ATOM 2089 C C . ASN B 1 16 ? -5.773 15.977 15.93 1 81.62 16 ASN B C 1
ATOM 2091 O O . ASN B 1 16 ? -6.289 15.156 15.172 1 81.62 16 ASN B O 1
ATOM 2095 N N . PHE B 1 17 ? -4.77 16.766 15.633 1 80.69 17 PHE B N 1
ATOM 2096 C CA . PHE B 1 17 ? -4.18 16.719 14.297 1 80.69 17 PHE B CA 1
ATOM 2097 C C . PHE B 1 17 ? -3.58 15.352 14.008 1 80.69 17 PHE B C 1
ATOM 2099 O O . PHE B 1 17 ? -3.686 14.844 12.891 1 80.69 17 PHE B O 1
ATOM 2106 N N . ILE B 1 18 ? -3.01 14.781 15.031 1 82.81 18 ILE B N 1
ATOM 2107 C CA . ILE B 1 18 ? -2.42 13.461 14.844 1 82.81 18 ILE B CA 1
ATOM 2108 C C . ILE B 1 18 ? -3.523 12.43 14.602 1 82.81 18 ILE B C 1
ATOM 2110 O O . ILE B 1 18 ? -3.379 11.547 13.75 1 82.81 18 ILE B O 1
ATOM 2114 N N . GLY B 1 19 ? -4.574 12.609 15.336 1 86.31 19 GLY B N 1
ATOM 2115 C CA . GLY B 1 19 ? -5.703 11.711 15.156 1 86.31 19 GLY B CA 1
ATOM 2116 C C . GLY B 1 19 ? -6.348 11.836 13.789 1 86.31 19 GLY B C 1
ATOM 2117 O O . GLY B 1 19 ? -6.738 10.828 13.188 1 86.31 19 GLY B O 1
ATOM 2118 N N . ILE B 1 20 ? -6.426 13.086 13.32 1 87.06 20 ILE B N 1
ATOM 2119 C CA . ILE B 1 20 ? -6.992 13.32 12 1 87.06 20 ILE B CA 1
ATOM 2120 C C . ILE B 1 20 ? -6.121 12.664 10.93 1 87.06 20 ILE B C 1
ATOM 2122 O O . ILE B 1 20 ? -6.629 12.008 10.023 1 87.06 20 ILE B O 1
ATOM 2126 N N . SER B 1 21 ? -4.859 12.797 11.109 1 86.69 21 SER B N 1
ATOM 2127 C CA . SER B 1 21 ? -3.932 12.18 10.172 1 86.69 21 SER B CA 1
ATOM 2128 C C . SER B 1 21 ? -4.012 10.656 10.242 1 86.69 21 SER B C 1
ATOM 2130 O O . SER B 1 21 ? -3.986 9.984 9.211 1 86.69 21 SER B O 1
ATOM 2132 N N . ASN B 1 22 ? -4.184 10.102 11.43 1 89.62 22 ASN B N 1
ATOM 2133 C CA . ASN B 1 22 ? -4.297 8.656 11.602 1 89.62 22 ASN B CA 1
ATOM 2134 C C . ASN B 1 22 ? -5.586 8.117 10.984 1 89.62 22 ASN B C 1
ATOM 2136 O O . ASN B 1 22 ? -5.586 7.039 10.383 1 89.62 22 ASN B O 1
ATOM 2140 N N . LEU B 1 23 ? -6.609 8.875 11.133 1 92 23 LEU B N 1
ATOM 2141 C CA . LEU B 1 23 ? -7.883 8.422 10.586 1 92 23 LEU B CA 1
ATOM 2142 C C . LEU B 1 23 ? -7.875 8.477 9.062 1 92 23 LEU B C 1
ATOM 2144 O O . LEU B 1 23 ? -8.492 7.641 8.398 1 92 23 LEU B O 1
ATOM 2148 N N . ASN B 1 24 ? -7.176 9.477 8.539 1 91.94 24 ASN B N 1
ATOM 2149 C CA . ASN B 1 24 ? -6.988 9.484 7.09 1 91.94 24 ASN B CA 1
ATOM 2150 C C . ASN B 1 24 ? -6.199 8.266 6.621 1 91.94 24 ASN B C 1
ATOM 2152 O O . ASN B 1 24 ? -6.531 7.664 5.598 1 91.94 24 ASN B O 1
ATOM 2156 N N . GLY B 1 25 ? -5.207 7.926 7.391 1 90.88 25 GLY B N 1
ATOM 2157 C CA . GLY B 1 25 ? -4.449 6.727 7.082 1 90.88 25 GLY B CA 1
ATOM 2158 C C . GLY B 1 25 ? -5.273 5.457 7.191 1 90.88 25 GLY B C 1
ATOM 2159 O O . GLY B 1 25 ? -5.137 4.551 6.367 1 90.88 25 GLY B O 1
ATOM 2160 N N . ALA B 1 26 ? -6.09 5.41 8.141 1 92.06 26 ALA B N 1
ATOM 2161 C CA . ALA B 1 26 ? -6.938 4.238 8.352 1 92.06 26 ALA B CA 1
ATOM 2162 C C . ALA B 1 26 ? -7.902 4.051 7.184 1 92.06 26 ALA B C 1
ATOM 2164 O O . ALA B 1 26 ? -8.086 2.934 6.691 1 92.06 26 ALA B O 1
ATOM 2165 N N . MET B 1 27 ? -8.5 5.152 6.781 1 94.06 27 MET B N 1
ATOM 2166 C CA . MET B 1 27 ? -9.461 5.074 5.684 1 94.06 27 MET B CA 1
ATOM 2167 C C . MET B 1 27 ? -8.773 4.637 4.391 1 94.06 27 MET B C 1
ATOM 2169 O O . MET B 1 27 ? -9.305 3.797 3.66 1 94.06 27 MET B O 1
ATOM 2173 N N . PHE B 1 28 ? -7.664 5.219 4.145 1 93.69 28 PHE B N 1
ATOM 2174 C CA . PHE B 1 28 ? -6.953 4.82 2.936 1 93.69 28 PHE B CA 1
ATOM 2175 C C . PHE B 1 28 ? -6.527 3.357 3.016 1 93.69 28 PHE B C 1
ATOM 2177 O O . PHE B 1 28 ? -6.555 2.643 2.012 1 93.69 28 PHE B O 1
ATOM 2184 N N . TYR B 1 29 ? -6.191 2.982 4.148 1 90.81 29 TYR B N 1
ATOM 2185 C CA . TYR B 1 29 ? -5.773 1.597 4.324 1 90.81 29 TYR B CA 1
ATOM 2186 C C . TYR B 1 29 ? -6.934 0.641 4.062 1 90.81 29 TYR B C 1
ATOM 2188 O O . TYR B 1 29 ? -6.734 -0.45 3.525 1 90.81 29 TYR B O 1
ATOM 2196 N N . ILE B 1 30 ? -8.023 0.977 4.512 1 92.25 30 ILE B N 1
ATOM 2197 C CA . ILE B 1 30 ? -9.203 0.155 4.262 1 92.25 30 ILE B CA 1
ATOM 2198 C C . ILE B 1 30 ? -9.422 0.011 2.756 1 92.25 30 ILE B C 1
ATOM 2200 O O . ILE B 1 30 ? -9.711 -1.084 2.268 1 92.25 30 ILE B O 1
ATOM 2204 N N . VAL B 1 31 ? -9.258 1.104 2.066 1 93.62 31 VAL B N 1
ATOM 2205 C CA . VAL B 1 31 ? -9.406 1.073 0.615 1 93.62 31 VAL B CA 1
ATOM 2206 C C . VAL B 1 31 ? -8.383 0.117 0.01 1 93.62 31 VAL B C 1
ATOM 2208 O O . VAL B 1 31 ? -8.719 -0.702 -0.849 1 93.62 31 VAL B O 1
ATOM 2211 N N . VAL B 1 32 ? -7.199 0.245 0.484 1 89.69 32 VAL B N 1
ATOM 2212 C CA . VAL B 1 32 ? -6.113 -0.587 -0.021 1 89.69 32 VAL B CA 1
ATOM 2213 C C . VAL B 1 32 ? -6.406 -2.057 0.281 1 89.69 32 VAL B C 1
ATOM 2215 O O . VAL B 1 32 ? -6.281 -2.912 -0.598 1 89.69 32 VAL B O 1
ATOM 2218 N N . GLU B 1 33 ? -6.82 -2.316 1.451 1 87.88 33 GLU B N 1
ATOM 2219 C CA . GLU B 1 33 ? -7.07 -3.691 1.872 1 87.88 33 GLU B CA 1
ATOM 2220 C C . GLU B 1 33 ? -8.219 -4.312 1.082 1 87.88 33 GLU B C 1
ATOM 2222 O O . GLU B 1 33 ? -8.133 -5.465 0.655 1 87.88 33 GLU B O 1
ATOM 2227 N N . LEU B 1 34 ? -9.227 -3.592 0.916 1 91.19 34 LEU B N 1
ATOM 2228 C CA . LEU B 1 34 ? -10.367 -4.09 0.147 1 91.19 34 LEU B CA 1
ATOM 2229 C C . LEU B 1 34 ? -9.953 -4.398 -1.289 1 91.19 34 LEU B C 1
ATOM 2231 O O . LEU B 1 34 ? -10.406 -5.391 -1.868 1 91.19 34 LEU B O 1
ATOM 2235 N N . THR B 1 35 ? -9.141 -3.574 -1.817 1 90.62 35 THR B N 1
ATOM 2236 C CA . THR B 1 35 ? -8.719 -3.723 -3.207 1 90.62 35 THR B CA 1
ATOM 2237 C C . THR B 1 35 ? -7.777 -4.914 -3.363 1 90.62 35 THR B C 1
ATOM 2239 O O . THR B 1 35 ? -7.996 -5.773 -4.219 1 90.62 35 THR B O 1
ATOM 2242 N N . TYR B 1 36 ? -6.801 -4.992 -2.518 1 83.5 36 TYR B N 1
ATOM 2243 C CA . TYR B 1 36 ? -5.781 -6.02 -2.682 1 83.5 36 TYR B CA 1
ATOM 2244 C C . TYR B 1 36 ? -6.352 -7.402 -2.396 1 83.5 36 TYR B C 1
ATOM 2246 O O . TYR B 1 36 ? -6.094 -8.352 -3.139 1 83.5 36 TYR B O 1
ATOM 2254 N N . SER B 1 37 ? -7.09 -7.512 -1.39 1 82.19 37 SER B N 1
ATOM 2255 C CA . SER B 1 37 ? -7.668 -8.805 -1.039 1 82.19 37 SER B CA 1
ATOM 2256 C C . SER B 1 37 ? -8.57 -9.328 -2.148 1 82.19 37 SER B C 1
ATOM 2258 O O . SER B 1 37 ? -8.5 -10.5 -2.52 1 82.19 37 SER B O 1
ATOM 2260 N N . THR B 1 38 ? -9.344 -8.477 -2.674 1 86.69 38 THR B N 1
ATOM 2261 C CA . THR B 1 38 ? -10.273 -8.867 -3.729 1 86.69 38 THR B CA 1
ATOM 2262 C C . THR B 1 38 ? -9.523 -9.211 -5.012 1 86.69 38 THR B C 1
ATOM 2264 O O . THR B 1 38 ? -9.789 -10.234 -5.637 1 86.69 38 THR B O 1
ATOM 2267 N N . LEU B 1 39 ? -8.633 -8.438 -5.359 1 85.19 39 LEU B N 1
ATOM 2268 C CA . LEU B 1 39 ? -7.906 -8.617 -6.609 1 85.19 39 LEU B CA 1
ATOM 2269 C C . LEU B 1 39 ? -7.086 -9.906 -6.578 1 85.19 39 LEU B C 1
ATOM 2271 O O . LEU B 1 39 ? -7.121 -10.695 -7.523 1 85.19 39 LEU B O 1
ATOM 2275 N N . PHE B 1 40 ? -6.398 -10.117 -5.523 1 76.44 40 PHE B N 1
ATOM 2276 C CA . PHE B 1 40 ? -5.543 -11.297 -5.441 1 76.44 40 PHE B CA 1
ATOM 2277 C C . PHE B 1 40 ? -6.379 -12.57 -5.312 1 76.44 40 PHE B C 1
ATOM 2279 O O . PHE B 1 40 ? -6 -13.625 -5.82 1 76.44 40 PHE B O 1
ATOM 2286 N N . GLY B 1 41 ? -7.48 -12.461 -4.648 1 78.62 41 GLY B N 1
ATOM 2287 C CA . GLY B 1 41 ? -8.398 -13.594 -4.602 1 78.62 41 GLY B CA 1
ATOM 2288 C C . GLY B 1 41 ? -8.906 -14.008 -5.969 1 78.62 41 GLY B C 1
ATOM 2289 O O . GLY B 1 41 ? -8.945 -15.195 -6.289 1 78.62 41 GLY B O 1
ATOM 2290 N N . ILE B 1 42 ? -9.164 -13.078 -6.746 1 84.12 42 ILE B N 1
ATOM 2291 C CA . ILE B 1 42 ? -9.742 -13.344 -8.062 1 84.12 42 ILE B CA 1
ATOM 2292 C C . ILE B 1 42 ? -8.656 -13.875 -9 1 84.12 42 ILE B C 1
ATOM 2294 O O . ILE B 1 42 ? -8.875 -14.852 -9.719 1 84.12 42 ILE B O 1
ATOM 2298 N N . ILE B 1 43 ? -7.523 -13.312 -8.953 1 81.12 43 ILE B N 1
ATOM 2299 C CA . ILE B 1 43 ? -6.461 -13.688 -9.883 1 81.12 43 ILE B CA 1
ATOM 2300 C C . ILE B 1 43 ? -5.949 -15.086 -9.547 1 81.12 43 ILE B C 1
ATOM 2302 O O . ILE B 1 43 ? -5.484 -15.812 -10.43 1 81.12 43 ILE B O 1
ATOM 2306 N N . THR B 1 44 ? -6.031 -15.461 -8.328 1 74.5 44 THR B N 1
ATOM 2307 C CA . THR B 1 44 ? -5.562 -16.781 -7.91 1 74.5 44 THR B CA 1
ATOM 2308 C C . THR B 1 44 ? -6.539 -17.859 -8.352 1 74.5 44 THR B C 1
ATOM 2310 O O . THR B 1 44 ? -6.125 -18.969 -8.703 1 74.5 44 THR B O 1
ATOM 2313 N N . PHE B 1 45 ? -7.766 -17.562 -8.453 1 72.75 45 PHE B N 1
ATOM 2314 C CA . PHE B 1 45 ? -8.75 -18.625 -8.664 1 72.75 45 PHE B CA 1
ATOM 2315 C C . PHE B 1 45 ? -9.234 -18.641 -10.109 1 72.75 45 PHE B C 1
ATOM 2317 O O . PHE B 1 45 ? -9.461 -19.719 -10.68 1 72.75 45 PHE B O 1
ATOM 2324 N N . MET B 1 46 ? -9.242 -17.641 -10.75 1 74.62 46 MET B N 1
ATOM 2325 C CA . MET B 1 46 ? -9.945 -17.547 -12.023 1 74.62 46 MET B CA 1
ATOM 2326 C C . MET B 1 46 ? -9.117 -18.156 -13.156 1 74.62 46 MET B C 1
ATOM 2328 O O . MET B 1 46 ? -9.648 -18.891 -13.992 1 74.62 46 MET B O 1
ATOM 2332 N N . PRO B 1 47 ? -7.855 -17.953 -13.141 1 67.25 47 PRO B N 1
ATOM 2333 C CA . PRO B 1 47 ? -7.113 -18.516 -14.281 1 67.25 47 PRO B CA 1
ATOM 2334 C C . PRO B 1 47 ? -7.141 -20.031 -14.312 1 67.25 47 PRO B C 1
ATOM 2336 O O . PRO B 1 47 ? -7.016 -20.641 -15.383 1 67.25 47 PRO B O 1
ATOM 2339 N N . ALA B 1 48 ? -7.297 -20.562 -13.234 1 68.81 48 ALA B N 1
ATOM 2340 C CA . ALA B 1 48 ? -7.332 -22.016 -13.164 1 68.81 48 ALA B CA 1
ATOM 2341 C C . ALA B 1 48 ? -8.547 -22.578 -13.898 1 68.81 48 ALA B C 1
ATOM 2343 O O . ALA B 1 48 ? -8.539 -23.719 -14.352 1 68.81 48 ALA B O 1
ATOM 2344 N N . ASP B 1 49 ? -9.461 -21.719 -14.188 1 71.06 49 ASP B N 1
ATOM 2345 C CA . ASP B 1 49 ? -10.711 -22.156 -14.789 1 71.06 49 ASP B CA 1
ATOM 2346 C C . ASP B 1 49 ? -10.695 -21.953 -16.297 1 71.06 49 ASP B C 1
ATOM 2348 O O . ASP B 1 49 ? -11.625 -22.359 -17 1 71.06 49 ASP B O 1
ATOM 2352 N N . PHE B 1 50 ? -9.664 -21.484 -16.797 1 75.06 50 PHE B N 1
ATOM 2353 C CA . PHE B 1 50 ? -9.656 -21.078 -18.203 1 75.06 50 PHE B CA 1
ATOM 2354 C C . PHE B 1 50 ? -9.742 -22.297 -19.125 1 75.06 50 PHE B C 1
ATOM 2356 O O . PHE B 1 50 ? -10.477 -22.281 -20.109 1 75.06 50 PHE B O 1
ATOM 2363 N N . ASN B 1 51 ? -9.055 -23.281 -18.719 1 72.62 51 ASN B N 1
ATOM 2364 C CA . ASN B 1 51 ? -9.07 -24.484 -19.547 1 72.62 51 ASN B CA 1
ATOM 2365 C C . ASN B 1 51 ? -10.461 -25.109 -19.609 1 72.62 51 ASN B C 1
ATOM 2367 O O . ASN B 1 51 ? -10.883 -25.609 -20.641 1 72.62 51 ASN B O 1
ATOM 2371 N N . LEU B 1 52 ? -11.047 -25.031 -18.578 1 74.62 52 LEU B N 1
ATOM 2372 C CA . LEU B 1 52 ? -12.398 -25.562 -18.516 1 74.62 52 LEU B CA 1
ATOM 2373 C C . LEU B 1 52 ? -13.359 -24.734 -19.359 1 74.62 52 LEU B C 1
ATOM 2375 O O . LEU B 1 52 ? -14.234 -25.281 -20.047 1 74.62 52 LEU B O 1
ATOM 2379 N N . ILE B 1 53 ? -13.133 -23.5 -19.406 1 74.31 53 ILE B N 1
ATOM 2380 C CA . ILE B 1 53 ? -14.008 -22.594 -20.125 1 74.31 53 ILE B CA 1
ATOM 2381 C C . ILE B 1 53 ? -13.867 -22.812 -21.625 1 74.31 53 ILE B C 1
ATOM 2383 O O . ILE B 1 53 ? -14.859 -22.859 -22.359 1 74.31 53 ILE B O 1
ATOM 2387 N N . VAL B 1 54 ? -12.742 -23 -21.969 1 74.56 54 VAL B N 1
ATOM 2388 C CA . VAL B 1 54 ? -12.469 -23.203 -23.391 1 74.56 54 VAL B CA 1
ATOM 2389 C C . VAL B 1 54 ? -13.109 -24.516 -23.859 1 74.56 54 VAL B C 1
ATOM 2391 O O . VAL B 1 54 ? -13.734 -24.562 -24.922 1 74.56 54 VAL B O 1
ATOM 2394 N N . ARG B 1 55 ? -12.93 -25.438 -23.031 1 77.12 55 ARG B N 1
ATOM 2395 C CA . ARG B 1 55 ? -13.469 -26.734 -23.406 1 77.12 55 ARG B CA 1
ATOM 2396 C C . ARG B 1 55 ? -14.992 -26.703 -23.469 1 77.12 55 ARG B C 1
ATOM 2398 O O . ARG B 1 55 ? -15.594 -27.219 -24.406 1 77.12 55 ARG B O 1
ATOM 2405 N N . GLU B 1 56 ? -15.547 -26.062 -22.578 1 75.62 56 GLU B N 1
ATOM 2406 C CA . GLU B 1 56 ? -17 -26.016 -22.5 1 75.62 56 GLU B CA 1
ATOM 2407 C C . GLU B 1 56 ? -17.594 -25.141 -23.609 1 75.62 56 GLU B C 1
ATOM 2409 O O . GLU B 1 56 ? -18.688 -25.438 -24.125 1 75.62 56 GLU B O 1
ATOM 2414 N N . TYR B 1 57 ? -16.922 -24.219 -23.938 1 73.31 57 TYR B N 1
ATOM 2415 C CA . TYR B 1 57 ? -17.375 -23.344 -25.016 1 73.31 57 TYR B CA 1
ATOM 2416 C C . TYR B 1 57 ? -17.328 -24.047 -26.359 1 73.31 57 TYR B C 1
ATOM 2418 O O . TYR B 1 57 ? -18.281 -23.969 -27.141 1 73.31 57 TYR B O 1
ATOM 2426 N N . HIS B 1 58 ? -16.266 -24.688 -26.578 1 75.69 58 HIS B N 1
ATOM 2427 C CA . HIS B 1 58 ? -16.109 -25.344 -27.859 1 75.69 58 HIS B CA 1
ATOM 2428 C C . HIS B 1 58 ? -17.016 -26.578 -27.953 1 75.69 58 HIS B C 1
ATOM 2430 O O . HIS B 1 58 ? -17.359 -27 -29.062 1 75.69 58 HIS B O 1
ATOM 2436 N N . ASP B 1 59 ? -17.391 -27 -26.781 1 76.62 59 ASP B N 1
ATOM 2437 C CA . ASP B 1 59 ? -18.344 -28.094 -26.766 1 76.62 59 ASP B CA 1
ATOM 2438 C C . ASP B 1 59 ? -19.766 -27.594 -26.938 1 76.62 59 ASP B C 1
ATOM 2440 O O . ASP B 1 59 ? -20.703 -28.375 -27.047 1 76.62 59 ASP B O 1
ATOM 2444 N N . GLY B 1 60 ? -19.938 -26.328 -27.016 1 71 60 GLY B N 1
ATOM 2445 C CA . GLY B 1 60 ? -21.219 -25.719 -27.312 1 71 60 GLY B CA 1
ATOM 2446 C C . GLY B 1 60 ? -22.141 -25.672 -26.109 1 71 60 GLY B C 1
ATOM 2447 O O . GLY B 1 60 ? -23.375 -25.625 -26.25 1 71 60 GLY B O 1
ATOM 2448 N N . LEU B 1 61 ? -21.625 -25.75 -24.984 1 70.31 61 LEU B N 1
ATOM 2449 C CA . LEU B 1 61 ? -22.453 -25.891 -23.797 1 70.31 61 LEU B CA 1
ATOM 2450 C C . LEU B 1 61 ? -23.078 -24.562 -23.391 1 70.31 61 LEU B C 1
ATOM 2452 O O . LEU B 1 61 ? -24.219 -24.5 -22.969 1 70.31 61 LEU B O 1
ATOM 2456 N N . TYR B 1 62 ? -22.359 -23.5 -23.344 1 70.31 62 TYR B N 1
ATOM 2457 C CA . TYR B 1 62 ? -22.906 -22.203 -22.953 1 70.31 62 TYR B CA 1
ATOM 2458 C C . TYR B 1 62 ? -22.266 -21.078 -23.781 1 70.31 62 TYR B C 1
ATOM 2460 O O . TYR B 1 62 ? -21.25 -21.297 -24.453 1 70.31 62 TYR B O 1
ATOM 2468 N N . ASN B 1 63 ? -23.078 -19.969 -23.75 1 80.38 63 ASN B N 1
ATOM 2469 C CA . ASN B 1 63 ? -22.547 -18.766 -24.375 1 80.38 63 ASN B CA 1
ATOM 2470 C C . ASN B 1 63 ? -21.531 -18.078 -23.469 1 80.38 63 ASN B C 1
ATOM 2472 O O . ASN B 1 63 ? -21.625 -18.156 -22.25 1 80.38 63 ASN B O 1
ATOM 2476 N N . LEU B 1 64 ? -20.562 -17.547 -24.094 1 81.88 64 LEU B N 1
ATOM 2477 C CA . LEU B 1 64 ? -19.469 -16.891 -23.391 1 81.88 64 LEU B CA 1
ATOM 2478 C C . LEU B 1 64 ? -19.984 -15.773 -22.5 1 81.88 64 LEU B C 1
ATOM 2480 O O . LEU B 1 64 ? -19.484 -15.562 -21.391 1 81.88 64 LEU B O 1
ATOM 2484 N N . LEU B 1 65 ? -21.031 -15.133 -22.938 1 83.56 65 LEU B N 1
ATOM 2485 C CA . LEU B 1 65 ? -21.609 -14.047 -22.172 1 83.56 65 LEU B CA 1
ATOM 2486 C C . LEU B 1 65 ? -22.281 -14.57 -20.906 1 83.56 65 LEU B C 1
ATOM 2488 O O . LEU B 1 65 ? -22.188 -13.945 -19.844 1 83.56 65 LEU B O 1
ATOM 2492 N N . ALA B 1 66 ? -22.891 -15.656 -21.047 1 81.5 66 ALA B N 1
ATOM 2493 C CA . ALA B 1 66 ? -23.562 -16.25 -19.906 1 81.5 66 ALA B CA 1
ATOM 2494 C C . ALA B 1 66 ? -22.562 -16.688 -18.844 1 81.5 66 ALA B C 1
ATOM 2496 O O . ALA B 1 66 ? -22.797 -16.516 -17.641 1 81.5 66 ALA B O 1
ATOM 2497 N N . TYR B 1 67 ? -21.562 -17.172 -19.312 1 80.44 67 TYR B N 1
ATOM 2498 C CA . TYR B 1 67 ? -20.531 -17.594 -18.375 1 80.44 67 TYR B CA 1
ATOM 2499 C C . TYR B 1 67 ? -19.891 -16.406 -17.672 1 80.44 67 TYR B C 1
ATOM 2501 O O . TYR B 1 67 ? -19.703 -16.406 -16.453 1 80.44 67 TYR B O 1
ATOM 2509 N N . PHE B 1 68 ? -19.625 -15.484 -18.5 1 85.19 68 PHE B N 1
ATOM 2510 C CA . PHE B 1 68 ? -18.984 -14.297 -17.969 1 85.19 68 PHE B CA 1
ATOM 2511 C C . PHE B 1 68 ? -19.859 -13.617 -16.922 1 85.19 68 PHE B C 1
ATOM 2513 O O . PHE B 1 68 ? -19.391 -13.266 -15.844 1 85.19 68 PHE B O 1
ATOM 2520 N N . VAL B 1 69 ? -21.062 -13.516 -17.188 1 86.44 69 VAL B N 1
ATOM 2521 C CA . VAL B 1 69 ? -22 -12.852 -16.281 1 86.44 69 VAL B CA 1
ATOM 2522 C C . VAL B 1 69 ? -22.203 -13.719 -15.039 1 86.44 69 VAL B C 1
ATOM 2524 O O . VAL B 1 69 ? -22.312 -13.203 -13.922 1 86.44 69 VAL B O 1
ATOM 2527 N N . ALA B 1 70 ? -22.234 -14.969 -15.258 1 81.81 70 ALA B N 1
ATOM 2528 C CA . ALA B 1 70 ? -22.391 -15.883 -14.141 1 81.81 70 ALA B CA 1
ATOM 2529 C C . ALA B 1 70 ? -21.203 -15.812 -13.188 1 81.81 70 ALA B C 1
ATOM 2531 O O . ALA B 1 70 ? -21.359 -15.859 -11.969 1 81.81 70 ALA B O 1
ATOM 2532 N N . ARG B 1 71 ? -20.141 -15.703 -13.82 1 81.81 71 ARG B N 1
ATOM 2533 C CA . ARG B 1 71 ? -18.922 -15.617 -13.008 1 81.81 71 ARG B CA 1
ATOM 2534 C C . ARG B 1 71 ? -18.875 -14.312 -12.227 1 81.81 71 ARG B C 1
ATOM 2536 O O . ARG B 1 71 ? -18.531 -14.297 -11.047 1 81.81 71 ARG B O 1
ATOM 2543 N N . ILE B 1 72 ? -19.25 -13.258 -12.812 1 86.25 72 ILE B N 1
ATOM 2544 C CA . ILE B 1 72 ? -19.328 -11.961 -12.156 1 86.25 72 ILE B CA 1
ATOM 2545 C C . ILE B 1 72 ? -20.297 -12.023 -10.984 1 86.25 72 ILE B C 1
ATOM 2547 O O . ILE B 1 72 ? -19.984 -11.578 -9.875 1 86.25 72 ILE B O 1
ATOM 2551 N N . TRP B 1 73 ? -21.344 -12.633 -11.211 1 87.81 73 TRP B N 1
ATOM 2552 C CA . TRP B 1 73 ? -22.375 -12.719 -10.195 1 87.81 73 TRP B CA 1
ATOM 2553 C C . TRP B 1 73 ? -21.938 -13.594 -9.031 1 87.81 73 TRP B C 1
ATOM 2555 O O . TRP B 1 73 ? -22.344 -13.375 -7.883 1 87.81 73 TRP B O 1
ATOM 2565 N N . SER B 1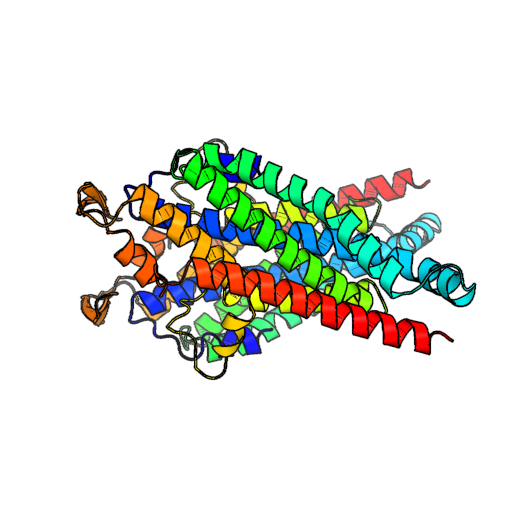 74 ? -21.203 -14.539 -9.383 1 84.31 74 SER B N 1
ATOM 2566 C CA . SER B 1 74 ? -20.734 -15.438 -8.336 1 84.31 74 SER B CA 1
ATOM 2567 C C . SER B 1 74 ? -19.734 -14.734 -7.41 1 84.31 74 SER B C 1
ATOM 2569 O O . SER B 1 74 ? -19.641 -15.07 -6.227 1 84.31 74 SER B O 1
ATOM 2571 N N . TYR B 1 75 ? -19.062 -13.734 -7.891 1 85.19 75 TYR B N 1
ATOM 2572 C CA . TYR B 1 75 ? -18.047 -13.047 -7.109 1 85.19 75 TYR B CA 1
ATOM 2573 C C . TYR B 1 75 ? -18.656 -11.898 -6.316 1 85.19 75 TYR B C 1
ATOM 2575 O O . TYR B 1 75 ? -18.109 -11.5 -5.281 1 85.19 75 TYR B O 1
ATOM 2583 N N . ILE B 1 76 ? -19.766 -11.445 -6.695 1 85.25 76 ILE B N 1
ATOM 2584 C CA . ILE B 1 76 ? -20.344 -10.258 -6.086 1 85.25 76 ILE B CA 1
ATOM 2585 C C . ILE B 1 76 ? -20.703 -10.539 -4.625 1 85.25 76 ILE B C 1
ATOM 2587 O O . ILE B 1 76 ? -20.25 -9.828 -3.725 1 85.25 76 ILE B O 1
ATOM 2591 N N . PRO B 1 77 ? -21.391 -11.594 -4.375 1 85.38 77 PRO B N 1
ATOM 2592 C CA . PRO B 1 77 ? -21.719 -11.836 -2.973 1 85.38 77 PRO B CA 1
ATOM 2593 C C . PRO B 1 77 ? -20.5 -12.195 -2.129 1 85.38 77 PRO B C 1
ATOM 2595 O O . PRO B 1 77 ? -20.406 -11.797 -0.963 1 85.38 77 PRO B O 1
ATOM 2598 N N . LEU B 1 78 ? -19.641 -12.914 -2.678 1 84.56 78 LEU B N 1
ATOM 2599 C CA . LEU B 1 78 ? -18.453 -13.352 -1.953 1 84.56 78 LEU B CA 1
ATOM 2600 C C . LEU B 1 78 ? -17.625 -12.156 -1.507 1 84.56 78 LEU B C 1
ATOM 2602 O O . LEU B 1 78 ? -17.25 -12.055 -0.335 1 84.56 78 LEU B O 1
ATOM 2606 N N . PHE B 1 79 ? -17.453 -11.289 -2.377 1 84.94 79 PHE B N 1
ATOM 2607 C CA . PHE B 1 79 ? -16.547 -10.188 -2.045 1 84.94 79 PHE B CA 1
ATOM 2608 C C . PHE B 1 79 ? -17.312 -9.062 -1.355 1 84.94 79 PHE B C 1
ATOM 2610 O O . PHE B 1 79 ? -16.719 -8.281 -0.604 1 84.94 79 PHE B O 1
ATOM 2617 N N . ALA B 1 80 ? -18.609 -9.047 -1.566 1 85.5 80 ALA B N 1
ATOM 2618 C CA . ALA B 1 80 ? -19.406 -8.109 -0.784 1 85.5 80 ALA B CA 1
ATOM 2619 C C . ALA B 1 80 ? -19.375 -8.461 0.7 1 85.5 80 ALA B C 1
ATOM 2621 O O . ALA B 1 80 ? -19.219 -7.582 1.552 1 85.5 80 ALA B O 1
ATOM 2622 N N . ILE B 1 81 ? -19.453 -9.688 0.96 1 88.38 81 ILE B N 1
ATOM 2623 C CA . ILE B 1 81 ? -19.422 -10.141 2.348 1 88.38 81 ILE B CA 1
ATOM 2624 C C . ILE B 1 81 ? -18.047 -9.844 2.949 1 88.38 81 ILE B C 1
ATOM 2626 O O . ILE B 1 81 ? -17.938 -9.445 4.113 1 88.38 81 ILE B O 1
ATOM 2630 N N . ASP B 1 82 ? -17.078 -10.039 2.174 1 86.88 82 ASP B N 1
ATOM 2631 C CA . ASP B 1 82 ? -15.727 -9.742 2.629 1 86.88 82 ASP B CA 1
ATOM 2632 C C . ASP B 1 82 ? -15.586 -8.281 3.033 1 86.88 82 ASP B C 1
ATOM 2634 O O . ASP B 1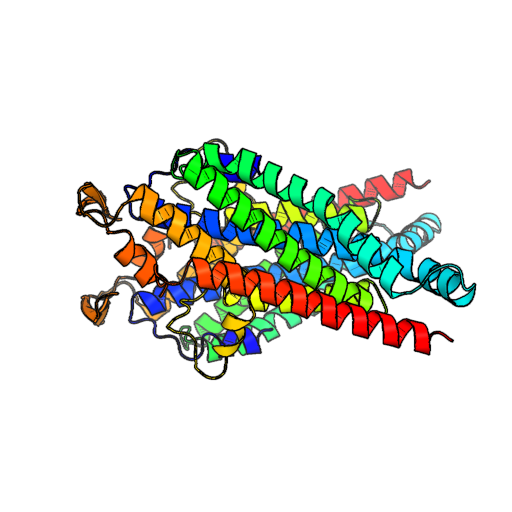 82 ? -15.031 -7.973 4.09 1 86.88 82 ASP B O 1
ATOM 2638 N N . GLY B 1 83 ? -16.078 -7.418 2.18 1 86.94 83 GLY B N 1
ATOM 2639 C CA . GLY B 1 83 ? -16.016 -5.996 2.475 1 86.94 83 GLY B CA 1
ATOM 2640 C C . GLY B 1 83 ? -16.844 -5.602 3.688 1 86.94 83 GLY B C 1
ATOM 2641 O O . GLY B 1 83 ? -16.391 -4.797 4.512 1 86.94 83 GLY B O 1
ATOM 2642 N N . ILE B 1 84 ? -17.953 -6.285 3.795 1 90.56 84 ILE B N 1
ATOM 2643 C CA . ILE B 1 84 ? -18.844 -5.984 4.906 1 90.56 84 ILE B CA 1
ATOM 2644 C C . ILE B 1 84 ? -18.203 -6.43 6.219 1 90.56 84 ILE B C 1
ATOM 2646 O O . ILE B 1 84 ? -18.266 -5.715 7.223 1 90.56 84 ILE B O 1
ATOM 2650 N N . VAL B 1 85 ? -17.594 -7.461 6.188 1 90.44 85 VAL B N 1
ATOM 2651 C CA . VAL B 1 85 ? -16.953 -7.988 7.395 1 90.44 85 VAL B CA 1
ATOM 2652 C C . VAL B 1 85 ? -15.758 -7.121 7.766 1 90.44 85 VAL B C 1
ATOM 2654 O O . VAL B 1 85 ? -15.562 -6.801 8.938 1 90.44 85 VAL B O 1
ATOM 2657 N N . LEU B 1 86 ? -15.023 -6.758 6.777 1 90.5 86 LEU B N 1
ATOM 2658 C CA . LEU B 1 86 ? -13.836 -5.953 7.039 1 90.5 86 LEU B CA 1
ATOM 2659 C C . LEU B 1 86 ? -14.219 -4.59 7.605 1 90.5 86 LEU B C 1
ATOM 2661 O O . LEU B 1 86 ? -13.703 -4.18 8.648 1 90.5 86 LEU B O 1
ATOM 2665 N N . VAL B 1 87 ? -15.102 -3.924 6.926 1 92.12 87 VAL B N 1
ATOM 2666 C CA . VAL B 1 87 ? -15.508 -2.588 7.355 1 92.12 87 VAL B CA 1
ATOM 2667 C C . VAL B 1 87 ? -16.359 -2.686 8.617 1 92.12 87 VAL B C 1
ATOM 2669 O O . VAL B 1 87 ? -16.234 -1.853 9.523 1 92.12 87 VAL B O 1
ATOM 2672 N N . GLY B 1 88 ? -17.172 -3.721 8.68 1 91 88 GLY B N 1
ATOM 2673 C CA . GLY B 1 88 ? -18 -3.91 9.867 1 91 88 GLY B CA 1
ATOM 2674 C C . GLY B 1 88 ? -17.188 -4.105 11.133 1 91 88 GLY B C 1
ATOM 2675 O O . GLY B 1 88 ? -17.531 -3.564 12.188 1 91 88 GLY B O 1
ATOM 2676 N N . SER B 1 89 ? -16.141 -4.797 11.07 1 90.31 89 SER B N 1
ATOM 2677 C CA . SER B 1 89 ? -15.32 -5.082 12.242 1 90.31 89 SER B CA 1
ATOM 2678 C C . SER B 1 89 ? -14.383 -3.918 12.555 1 90.31 89 SER B C 1
ATOM 2680 O O . SER B 1 89 ? -14.156 -3.596 13.719 1 90.31 89 SER B O 1
ATOM 2682 N N . SER B 1 90 ? -13.969 -3.203 11.57 1 92 90 SER B N 1
ATOM 2683 C CA . SER B 1 90 ? -12.969 -2.16 11.773 1 92 90 SER B CA 1
ATOM 2684 C C . SER B 1 90 ? -13.617 -0.815 12.07 1 92 90 SER B C 1
ATOM 2686 O O . SER B 1 90 ? -13.07 -0.004 12.82 1 92 90 SER B O 1
ATOM 2688 N N . TYR B 1 91 ? -14.781 -0.604 11.562 1 92.5 91 TYR B N 1
ATOM 2689 C CA . TYR B 1 91 ? -15.43 0.7 11.617 1 92.5 91 TYR B CA 1
ATOM 2690 C C . TYR B 1 91 ? -15.719 1.102 13.062 1 92.5 91 TYR B C 1
ATOM 2692 O O . TYR B 1 91 ? -15.359 2.203 13.492 1 92.5 91 TYR B O 1
ATOM 2700 N N . TRP B 1 92 ? -16.219 0.251 13.781 1 89.69 92 TRP B N 1
ATOM 2701 C CA . TRP B 1 92 ? -16.656 0.583 15.133 1 89.69 92 TRP B CA 1
ATOM 2702 C C . TRP B 1 92 ? -15.469 0.587 16.094 1 89.69 92 TRP B C 1
ATOM 2704 O O . TRP B 1 92 ? -15.523 1.227 17.156 1 89.69 92 TRP B O 1
ATOM 2714 N N . MET B 1 93 ? -14.414 0.039 15.734 1 89.62 93 MET B N 1
ATOM 2715 C CA . MET B 1 93 ? -13.234 -0.022 16.594 1 89.62 93 MET B CA 1
ATOM 2716 C C . MET B 1 93 ? -12.336 1.188 16.375 1 89.62 93 MET B C 1
ATOM 2718 O O . MET B 1 93 ? -11.664 1.644 17.297 1 89.62 93 MET B O 1
ATOM 2722 N N . THR B 1 94 ? -12.031 1.793 15.219 1 87.94 94 THR B N 1
ATOM 2723 C CA . THR B 1 94 ? -11.055 2.797 14.82 1 87.94 94 THR B CA 1
ATOM 2724 C C . THR B 1 94 ? -11.438 4.172 15.359 1 87.94 94 THR B C 1
ATOM 2726 O O . THR B 1 94 ? -10.562 4.973 15.703 1 87.94 94 THR B O 1
ATOM 2729 N N . GLY B 1 95 ? -12.398 4.691 15.531 1 83.94 95 GLY B N 1
ATOM 2730 C CA . GLY B 1 95 ? -12.852 6.004 15.969 1 83.94 95 GLY B CA 1
ATOM 2731 C C . GLY B 1 95 ? -13.586 6.77 14.883 1 83.94 95 GLY B C 1
ATOM 2732 O O . GLY B 1 95 ? -13.625 8 14.898 1 83.94 95 GLY B O 1
ATOM 2733 N N . LEU B 1 96 ? -14 6.094 13.945 1 90.31 96 LEU B N 1
ATOM 2734 C CA . LEU B 1 96 ? -14.82 6.742 12.93 1 90.31 96 LEU B CA 1
ATOM 2735 C C . LEU B 1 96 ? -16.172 7.172 13.508 1 90.31 96 LEU B C 1
ATOM 2737 O O . LEU B 1 96 ? -16.516 6.793 14.633 1 90.31 96 LEU B O 1
ATOM 2741 N N . VAL B 1 97 ? -16.844 8.008 12.828 1 90.19 97 VAL B N 1
ATOM 2742 C CA . VAL B 1 97 ? -18.078 8.586 13.344 1 90.19 97 VAL B CA 1
ATOM 2743 C C . VAL B 1 97 ? -19.078 7.473 13.672 1 90.19 97 VAL B C 1
ATOM 2745 O O . VAL B 1 97 ? -19.438 6.684 12.797 1 90.19 97 VAL B O 1
ATOM 2748 N N . PRO B 1 98 ? -19.391 7.434 15 1 89.25 98 PRO B N 1
ATOM 2749 C CA . PRO B 1 98 ? -20.312 6.379 15.422 1 89.25 98 PRO B CA 1
ATOM 2750 C C . PRO B 1 98 ? -21.766 6.676 15.047 1 89.25 98 PRO B C 1
ATOM 2752 O O . PRO B 1 98 ? -22.594 6.941 15.922 1 89.25 98 PRO B O 1
ATOM 2755 N N . ASN B 1 99 ? -22.125 6.684 13.836 1 91.69 99 ASN B N 1
ATOM 2756 C CA . ASN B 1 99 ? -23.453 6.902 13.266 1 91.69 99 ASN B CA 1
ATOM 2757 C C . ASN B 1 99 ? -23.844 5.785 12.305 1 91.69 99 ASN B C 1
ATOM 2759 O O . ASN B 1 99 ? -23.094 5.457 11.391 1 91.69 99 ASN B O 1
ATOM 2763 N N . VAL B 1 100 ? -25 5.234 12.523 1 91.44 100 VAL B N 1
ATOM 2764 C CA . VAL B 1 100 ? -25.469 4.086 11.75 1 91.44 100 VAL B CA 1
ATOM 2765 C C . VAL B 1 100 ? -25.625 4.484 10.281 1 91.44 100 VAL B C 1
ATOM 2767 O O . VAL B 1 100 ? -25.375 3.684 9.383 1 91.44 100 VAL B O 1
ATOM 2770 N N . GLY B 1 101 ? -26.094 5.711 10.078 1 92.44 101 GLY B N 1
ATOM 2771 C CA . GLY B 1 101 ? -26.219 6.184 8.711 1 92.44 101 GLY B CA 1
ATOM 2772 C C . GLY B 1 101 ? -24.891 6.262 7.98 1 92.44 101 GLY B C 1
ATOM 2773 O O . GLY B 1 101 ? -24.766 5.805 6.84 1 92.44 101 GLY B O 1
ATOM 2774 N N . ARG B 1 102 ? -23.969 6.793 8.688 1 92.56 102 ARG B N 1
ATOM 2775 C CA . ARG B 1 102 ? -22.641 6.93 8.078 1 92.56 102 ARG B CA 1
ATOM 2776 C C . ARG B 1 102 ? -21.953 5.574 7.973 1 92.56 102 ARG B C 1
ATOM 2778 O O . ARG B 1 102 ? -21.172 5.344 7.047 1 92.56 102 ARG B O 1
ATOM 2785 N N . PHE B 1 103 ? -22.281 4.719 8.922 1 94.75 103 PHE B N 1
ATOM 2786 C CA . PHE B 1 103 ? -21.797 3.346 8.828 1 94.75 103 PHE B CA 1
ATOM 2787 C C . PHE B 1 103 ? -22.328 2.672 7.57 1 94.75 103 PHE B C 1
ATOM 2789 O O . PHE B 1 103 ? -21.594 1.986 6.867 1 94.75 103 PHE B O 1
ATOM 2796 N N . GLY B 1 104 ? -23.547 2.877 7.266 1 94.31 104 GLY B N 1
ATOM 2797 C CA . GLY B 1 104 ? -24.141 2.346 6.047 1 94.31 104 GLY B CA 1
ATOM 2798 C C . GLY B 1 104 ? -23.484 2.887 4.789 1 94.31 104 GLY B C 1
ATOM 2799 O O . GLY B 1 104 ? -23.266 2.143 3.83 1 94.31 104 GLY B O 1
ATOM 2800 N N . ILE B 1 105 ? -23.234 4.164 4.793 1 95 105 ILE B N 1
ATOM 2801 C CA . ILE B 1 105 ? -22.578 4.793 3.656 1 95 105 ILE B CA 1
ATOM 2802 C C . ILE B 1 105 ? -21.188 4.191 3.469 1 95 105 ILE B C 1
ATOM 2804 O O . ILE B 1 105 ? -20.766 3.893 2.346 1 95 105 ILE B O 1
ATOM 2808 N N . ALA B 1 106 ? -20.5 4.027 4.605 1 95.25 106 ALA B N 1
ATOM 2809 C CA . ALA B 1 106 ? -19.156 3.428 4.551 1 95.25 106 ALA B CA 1
ATOM 2810 C C . ALA B 1 106 ? -19.219 2.02 3.965 1 95.25 106 ALA B C 1
ATOM 2812 O O . ALA B 1 106 ? -18.359 1.633 3.176 1 95.25 106 ALA B O 1
ATOM 2813 N N . LEU B 1 107 ? -20.234 1.299 4.312 1 95 107 LEU B N 1
ATOM 2814 C CA . LEU B 1 107 ? -20.406 -0.049 3.785 1 95 107 LEU B CA 1
ATOM 2815 C C . LEU B 1 107 ? -20.672 -0.012 2.283 1 95 107 LEU B C 1
ATOM 2817 O O . LEU B 1 107 ? -20.125 -0.827 1.533 1 95 107 LEU B O 1
ATOM 2821 N N . GLY B 1 108 ? -21.5 0.893 1.928 1 94.75 108 GLY B N 1
ATOM 2822 C CA . GLY B 1 108 ? -21.766 1.047 0.507 1 94.75 108 GLY B CA 1
ATOM 2823 C C . GLY B 1 108 ? -20.531 1.381 -0.304 1 94.75 108 GLY B C 1
ATOM 2824 O O . GLY B 1 108 ? -20.312 0.816 -1.379 1 94.75 108 GLY B O 1
ATOM 2825 N N . ILE B 1 109 ? -19.734 2.264 0.217 1 96.12 109 ILE B N 1
ATOM 2826 C CA . ILE B 1 109 ? -18.5 2.648 -0.445 1 96.12 109 ILE B CA 1
ATOM 2827 C C . ILE B 1 109 ? -17.562 1.446 -0.526 1 96.12 109 ILE B C 1
ATOM 2829 O O . ILE B 1 109 ? -16.922 1.215 -1.557 1 96.12 109 ILE B O 1
ATOM 2833 N N . ALA B 1 110 ? -17.516 0.726 0.545 1 94.81 110 ALA B N 1
ATOM 2834 C CA . ALA B 1 110 ? -16.656 -0.458 0.594 1 94.81 110 ALA B CA 1
ATOM 2835 C C . ALA B 1 110 ? -17.047 -1.461 -0.488 1 94.81 110 ALA B C 1
ATOM 2837 O O . ALA B 1 110 ? -16.188 -2.018 -1.169 1 94.81 110 ALA B O 1
ATOM 2838 N N . VAL B 1 111 ? -18.281 -1.651 -0.625 1 93.25 111 VAL B N 1
ATOM 2839 C CA . VAL B 1 111 ? -18.781 -2.59 -1.629 1 93.25 111 VAL B CA 1
ATOM 2840 C C . VAL B 1 111 ? -18.422 -2.088 -3.025 1 93.25 111 VAL B C 1
ATOM 2842 O O . VAL B 1 111 ? -18.016 -2.871 -3.891 1 93.25 111 VAL B O 1
ATOM 2845 N N . LEU B 1 112 ? -18.578 -0.86 -3.238 1 95 112 LEU B N 1
ATOM 2846 C CA . LEU B 1 112 ? -18.266 -0.293 -4.543 1 95 112 LEU B CA 1
ATOM 2847 C C . LEU B 1 112 ? -16.781 -0.448 -4.852 1 95 112 LEU B C 1
ATOM 2849 O O . LEU B 1 112 ? -16.406 -0.75 -5.988 1 95 112 LEU B O 1
ATOM 2853 N N . ILE B 1 113 ? -15.938 -0.209 -3.852 1 95.62 113 ILE B N 1
ATOM 2854 C CA . ILE B 1 113 ? -14.5 -0.388 -4.016 1 95.62 113 ILE B CA 1
ATOM 2855 C C . ILE B 1 113 ? -14.195 -1.842 -4.371 1 95.62 113 ILE B C 1
ATOM 2857 O O . ILE B 1 113 ? -13.422 -2.115 -5.297 1 95.62 113 ILE B O 1
ATOM 2861 N N . GLU B 1 114 ? -14.766 -2.709 -3.695 1 93.56 114 GLU B N 1
ATOM 2862 C CA . GLU B 1 114 ? -14.547 -4.133 -3.941 1 93.56 114 GLU B CA 1
ATOM 2863 C C . GLU B 1 114 ? -15 -4.523 -5.344 1 93.56 114 GLU B C 1
ATOM 2865 O O . GLU B 1 114 ? -14.336 -5.312 -6.02 1 93.56 114 GLU B O 1
ATOM 2870 N N . GLN B 1 115 ? -16.109 -4.004 -5.68 1 93.25 115 GLN B N 1
ATOM 2871 C CA . GLN B 1 115 ? -16.625 -4.324 -7.008 1 93.25 115 GLN B CA 1
ATOM 2872 C C . GLN B 1 115 ? -15.711 -3.762 -8.094 1 93.25 115 GLN B C 1
ATOM 2874 O O . GLN B 1 115 ? -15.516 -4.391 -9.141 1 93.25 115 GLN B O 1
ATOM 2879 N N . SER B 1 116 ? -15.242 -2.602 -7.895 1 94.88 116 SER B N 1
ATOM 2880 C CA . SER B 1 116 ? -14.297 -2.031 -8.844 1 94.88 116 SER B CA 1
ATOM 2881 C C . SER B 1 116 ? -13.023 -2.873 -8.938 1 94.88 116 SER B C 1
ATOM 2883 O O . SER B 1 116 ? -12.523 -3.141 -10.031 1 94.88 116 SER B O 1
ATOM 2885 N N . ALA B 1 117 ? -12.555 -3.254 -7.801 1 93.69 117 ALA B N 1
ATOM 2886 C CA . ALA B 1 117 ? -11.367 -4.094 -7.75 1 93.69 117 ALA B CA 1
ATOM 2887 C C . ALA B 1 117 ? -11.625 -5.453 -8.398 1 93.69 117 ALA B C 1
ATOM 2889 O O . ALA B 1 117 ? -10.766 -5.98 -9.109 1 93.69 117 ALA B O 1
ATOM 2890 N N . ALA B 1 118 ? -12.773 -6.004 -8.109 1 92.25 118 ALA B N 1
ATOM 2891 C CA . ALA B 1 118 ? -13.148 -7.289 -8.688 1 92.25 118 ALA B CA 1
ATOM 2892 C C . ALA B 1 118 ? -13.195 -7.207 -10.211 1 92.25 118 ALA B C 1
ATOM 2894 O O . ALA B 1 118 ? -12.703 -8.102 -10.906 1 92.25 118 ALA B O 1
ATOM 2895 N N . ALA B 1 119 ? -13.828 -6.203 -10.633 1 94.06 119 ALA B N 1
ATOM 2896 C CA . ALA B 1 119 ? -13.93 -6.012 -12.078 1 94.06 119 ALA B CA 1
ATOM 2897 C C . ALA B 1 119 ? -12.539 -5.91 -12.703 1 94.06 119 ALA B C 1
ATOM 2899 O O . ALA B 1 119 ? -12.297 -6.477 -13.773 1 94.06 119 ALA B O 1
ATOM 2900 N N . PHE B 1 120 ? -11.719 -5.227 -12.078 1 94.44 120 PHE B N 1
ATOM 2901 C CA . PHE B 1 120 ? -10.352 -5.078 -12.57 1 94.44 120 PHE B CA 1
ATOM 2902 C C . PHE B 1 120 ? -9.617 -6.414 -12.539 1 94.44 120 PHE B C 1
ATOM 2904 O O . PHE B 1 120 ? -8.859 -6.73 -13.461 1 94.44 120 PHE B O 1
ATOM 2911 N N . GLY B 1 121 ? -9.82 -7.145 -11.516 1 90 121 GLY B N 1
ATOM 2912 C CA . GLY B 1 121 ? -9.227 -8.469 -11.43 1 90 121 GLY B CA 1
ATOM 2913 C C . GLY B 1 121 ? -9.688 -9.406 -12.531 1 90 121 GLY B C 1
ATOM 2914 O O . GLY B 1 121 ? -8.875 -10.125 -13.117 1 90 121 GLY B O 1
ATOM 2915 N N . ILE B 1 122 ? -10.906 -9.367 -12.734 1 89.62 122 ILE B N 1
ATOM 2916 C CA . ILE B 1 122 ? -11.461 -10.211 -13.789 1 89.62 122 ILE B CA 1
ATOM 2917 C C . ILE B 1 122 ? -10.906 -9.789 -15.141 1 89.62 122 ILE B C 1
ATOM 2919 O O . ILE B 1 122 ? -10.547 -10.633 -15.969 1 89.62 122 ILE B O 1
ATOM 2923 N N . MET B 1 123 ? -10.875 -8.562 -15.297 1 92.56 123 MET B N 1
ATOM 2924 C CA . MET B 1 123 ? -10.32 -8.031 -16.547 1 92.56 123 MET B CA 1
ATOM 2925 C C . MET B 1 123 ? -8.891 -8.523 -16.75 1 92.56 123 MET B C 1
ATOM 2927 O O . MET B 1 123 ? -8.547 -8.992 -17.844 1 92.56 123 MET B O 1
ATOM 2931 N N . LEU B 1 124 ? -8.109 -8.453 -15.773 1 89.62 124 LEU B N 1
ATOM 2932 C CA . LEU B 1 124 ? -6.719 -8.875 -15.875 1 89.62 124 LEU B CA 1
ATOM 2933 C C . LEU B 1 124 ? -6.625 -10.383 -16.094 1 89.62 124 LEU B C 1
ATOM 2935 O O . LEU B 1 124 ? -5.777 -10.852 -16.859 1 89.62 124 LEU B O 1
ATOM 2939 N N . SER B 1 125 ? -7.441 -11.102 -15.43 1 85.44 125 SER B N 1
ATOM 2940 C CA . SER B 1 125 ? -7.426 -12.555 -15.539 1 85.44 125 SER B CA 1
ATOM 2941 C C . SER B 1 125 ? -7.848 -13.016 -16.922 1 85.44 125 SER B C 1
ATOM 2943 O O . SER B 1 125 ? -7.387 -14.055 -17.406 1 85.44 125 SER B O 1
ATOM 2945 N N . THR B 1 126 ? -8.703 -12.312 -17.5 1 86.31 126 THR B N 1
ATOM 2946 C CA . THR B 1 126 ? -9.188 -12.719 -18.812 1 86.31 126 THR B CA 1
ATOM 2947 C C . THR B 1 126 ? -8.273 -12.188 -19.922 1 86.31 126 THR B C 1
ATOM 2949 O O . THR B 1 126 ? -8.156 -12.789 -20.984 1 86.31 126 THR B O 1
ATOM 2952 N N . ALA B 1 127 ? -7.668 -11.094 -19.641 1 85.19 127 ALA B N 1
ATOM 2953 C CA . ALA B 1 127 ? -6.824 -10.469 -20.656 1 85.19 127 ALA B CA 1
ATOM 2954 C C . ALA B 1 127 ? -5.43 -11.086 -20.672 1 85.19 127 ALA B C 1
ATOM 2956 O O . ALA B 1 127 ? -4.73 -11.023 -21.688 1 85.19 127 ALA B O 1
ATOM 2957 N N . CYS B 1 128 ? -5.004 -11.602 -19.562 1 83.5 128 CYS B N 1
ATOM 2958 C CA . CYS B 1 128 ? -3.654 -12.156 -19.469 1 83.5 128 CYS B CA 1
ATOM 2959 C C . CYS B 1 128 ? -3.658 -13.656 -19.734 1 83.5 128 CYS B C 1
ATOM 2961 O O . CYS B 1 128 ? -4.613 -14.344 -19.375 1 83.5 128 CYS B O 1
ATOM 2963 N N . PRO B 1 129 ? -2.564 -14.195 -20.328 1 78.62 129 PRO B N 1
ATOM 2964 C CA . PRO B 1 129 ? -2.518 -15.602 -20.719 1 78.62 129 PRO B CA 1
ATOM 2965 C C . PRO B 1 129 ? -2.277 -16.547 -19.547 1 78.62 129 PRO B C 1
ATOM 2967 O O . PRO B 1 129 ? -2.635 -17.719 -19.594 1 78.62 129 PRO B O 1
ATOM 2970 N N . SER B 1 130 ? -1.594 -16 -18.562 1 77.31 130 SER B N 1
ATOM 2971 C CA . SER B 1 130 ? -1.263 -16.859 -17.438 1 77.31 130 SER B CA 1
ATOM 2972 C C . SER B 1 130 ? -1.338 -16.109 -16.125 1 77.31 130 SER B C 1
ATOM 2974 O O . SER B 1 130 ? -1.402 -14.875 -16.109 1 77.31 130 SER B O 1
ATOM 2976 N N . TYR B 1 131 ? -1.362 -16.875 -15.023 1 77 131 TYR B N 1
ATOM 2977 C CA . TYR B 1 131 ? -1.437 -16.328 -13.672 1 77 131 TYR B CA 1
ATOM 2978 C C . TYR B 1 131 ? -0.215 -15.477 -13.352 1 77 131 TYR B C 1
ATOM 2980 O O . TYR B 1 131 ? -0.347 -14.344 -12.891 1 77 131 TYR B O 1
ATOM 2988 N N . PRO B 1 132 ? 1.021 -15.969 -13.633 1 71.19 132 PRO B N 1
ATOM 2989 C CA . PRO B 1 132 ? 2.205 -15.164 -13.312 1 71.19 132 PRO B CA 1
ATOM 2990 C C . PRO B 1 132 ? 2.229 -13.828 -14.055 1 71.19 132 PRO B C 1
ATOM 2992 O O . PRO B 1 132 ? 2.643 -12.812 -13.492 1 71.19 132 PRO B O 1
ATOM 2995 N N . VAL B 1 133 ? 1.729 -13.883 -15.219 1 75.5 133 VAL B N 1
ATOM 2996 C CA . VAL B 1 133 ? 1.704 -12.664 -16.016 1 75.5 133 VAL B CA 1
ATOM 2997 C C . VAL B 1 133 ? 0.676 -11.688 -15.438 1 75.5 133 VAL B C 1
ATOM 2999 O O . VAL B 1 133 ? 0.94 -10.492 -15.32 1 75.5 133 VAL B O 1
ATOM 3002 N N . ALA B 1 134 ? -0.454 -12.25 -15.047 1 80.81 134 ALA B N 1
ATOM 3003 C CA . ALA B 1 134 ? -1.514 -11.414 -14.484 1 80.81 134 ALA B CA 1
ATOM 3004 C C . ALA B 1 134 ? -1.05 -10.719 -13.211 1 80.81 134 ALA B C 1
ATOM 3006 O O . ALA B 1 134 ? -1.271 -9.523 -13.023 1 80.81 134 ALA B O 1
ATOM 3007 N N . ILE B 1 135 ? -0.383 -11.375 -12.391 1 74.19 135 ILE B N 1
ATOM 3008 C CA . ILE B 1 135 ? 0.06 -10.836 -11.109 1 74.19 135 ILE B CA 1
ATOM 3009 C C . ILE B 1 135 ? 1.174 -9.812 -11.328 1 74.19 135 ILE B C 1
ATOM 3011 O O . ILE B 1 135 ? 1.271 -8.82 -10.602 1 74.19 135 ILE B O 1
ATOM 3015 N N . SER B 1 136 ? 2.01 -10.125 -12.305 1 71.81 136 SER B N 1
ATOM 3016 C CA . SER B 1 136 ? 3.129 -9.234 -12.594 1 71.81 136 SER B CA 1
ATOM 3017 C C . SER B 1 136 ? 2.641 -7.887 -13.109 1 71.81 136 SER B C 1
ATOM 3019 O O . SER B 1 136 ? 3.291 -6.859 -12.898 1 71.81 136 SER B O 1
ATOM 3021 N N . ILE B 1 137 ? 1.488 -7.895 -13.711 1 78.81 137 ILE B N 1
ATOM 3022 C CA . ILE B 1 137 ? 0.918 -6.668 -14.25 1 78.81 137 ILE B CA 1
ATOM 3023 C C . ILE B 1 137 ? 0.072 -5.977 -13.188 1 78.81 137 ILE B C 1
ATOM 3025 O O . ILE B 1 137 ? 0.071 -4.746 -13.086 1 78.81 137 ILE B O 1
ATOM 3029 N N . ALA B 1 138 ? -0.608 -6.781 -12.445 1 82.81 138 ALA B N 1
ATOM 3030 C CA . ALA B 1 138 ? -1.514 -6.254 -11.43 1 82.81 138 ALA B CA 1
ATOM 3031 C C . ALA B 1 138 ? -0.758 -5.414 -10.406 1 82.81 138 ALA B C 1
ATOM 3033 O O . ALA B 1 138 ? -1.216 -4.34 -10.016 1 82.81 138 ALA B O 1
ATOM 3034 N N . GLY B 1 139 ? 0.393 -5.82 -10.039 1 77.62 139 GLY B N 1
ATOM 3035 C CA . GLY B 1 139 ? 1.172 -5.133 -9.016 1 77.62 139 GLY B CA 1
ATOM 3036 C C . GLY B 1 139 ? 1.466 -3.686 -9.367 1 77.62 139 GLY B C 1
ATOM 3037 O O . GLY B 1 139 ? 0.993 -2.773 -8.688 1 77.62 139 GLY B O 1
ATOM 3038 N N . PRO B 1 140 ? 2.141 -3.533 -10.453 1 76.75 140 PRO B N 1
ATOM 3039 C CA . PRO B 1 140 ? 2.496 -2.168 -10.844 1 76.75 140 PRO B CA 1
ATOM 3040 C C . PRO B 1 140 ? 1.272 -1.282 -11.07 1 76.75 140 PRO B C 1
ATOM 3042 O O . PRO B 1 140 ? 1.282 -0.106 -10.703 1 76.75 140 PRO B O 1
ATOM 3045 N N . ILE B 1 141 ? 0.251 -1.798 -11.625 1 84.19 141 ILE B N 1
ATOM 3046 C CA . ILE B 1 141 ? -0.929 -0.993 -11.914 1 84.19 141 ILE B CA 1
ATOM 3047 C C . ILE B 1 141 ? -1.603 -0.571 -10.609 1 84.19 141 ILE B C 1
ATOM 3049 O O . ILE B 1 141 ? -1.977 0.593 -10.445 1 84.19 141 ILE B O 1
ATOM 3053 N N . LEU B 1 142 ? -1.713 -1.46 -9.703 1 86.69 142 LEU B N 1
ATOM 3054 C CA . LEU B 1 142 ? -2.326 -1.139 -8.414 1 86.69 142 LEU B CA 1
ATOM 3055 C C . LEU B 1 142 ? -1.481 -0.126 -7.648 1 86.69 142 LEU B C 1
ATOM 3057 O O . LEU B 1 142 ? -2.021 0.741 -6.957 1 86.69 142 LEU B O 1
ATOM 3061 N N . THR B 1 143 ? -0.29 -0.287 -7.859 1 81 143 THR B N 1
ATOM 3062 C CA . THR B 1 143 ? 0.631 0.628 -7.195 1 81 143 THR B CA 1
ATOM 3063 C C . THR B 1 143 ? 0.46 2.049 -7.727 1 81 143 THR B C 1
ATOM 3065 O O . THR B 1 143 ? 0.389 3.002 -6.949 1 81 143 THR B O 1
ATOM 3068 N N . VAL B 1 144 ? 0.337 2.113 -8.953 1 83.56 144 VAL B N 1
ATOM 3069 C CA . VAL B 1 144 ? 0.163 3.418 -9.586 1 83.56 144 VAL B CA 1
ATOM 3070 C C . VAL B 1 144 ? -1.182 4.016 -9.172 1 83.56 144 VAL B C 1
ATOM 3072 O O . VAL B 1 144 ? -1.27 5.203 -8.852 1 83.56 144 VAL B O 1
ATOM 3075 N N . LEU B 1 145 ? -2.123 3.182 -9.156 1 89.69 145 LEU B N 1
ATOM 3076 C CA . LEU B 1 145 ? -3.453 3.652 -8.789 1 89.69 145 LEU B CA 1
ATOM 3077 C C . LEU B 1 145 ? -3.494 4.07 -7.32 1 89.69 145 LEU B C 1
ATOM 3079 O O . LEU B 1 145 ? -4.176 5.039 -6.965 1 89.69 145 LEU B O 1
ATOM 3083 N N . SER B 1 146 ? -2.756 3.383 -6.543 1 89.88 146 SER B N 1
ATOM 3084 C CA . SER B 1 146 ? -2.73 3.711 -5.121 1 89.88 146 SER B CA 1
ATOM 3085 C C . SER B 1 146 ? -1.969 5.008 -4.867 1 89.88 146 SER B C 1
ATOM 3087 O O . SER B 1 146 ? -2.291 5.75 -3.938 1 89.88 146 SER B O 1
ATOM 3089 N N . LEU B 1 147 ? -1.034 5.301 -5.707 1 86.94 147 LEU B N 1
ATOM 3090 C CA . LEU B 1 147 ? -0.224 6.504 -5.566 1 86.94 147 LEU B CA 1
ATOM 3091 C C . LEU B 1 147 ? -1.061 7.758 -5.812 1 86.94 147 LEU B C 1
ATOM 3093 O O . LEU B 1 147 ? -0.83 8.797 -5.191 1 86.94 147 LEU B O 1
ATOM 3097 N N . THR B 1 148 ? -1.942 7.562 -6.656 1 87.69 148 THR B N 1
ATOM 3098 C CA . THR B 1 148 ? -2.771 8.711 -7.008 1 87.69 148 THR B CA 1
ATOM 3099 C C . THR B 1 148 ? -4.066 8.711 -6.203 1 87.69 148 THR B C 1
ATOM 3101 O O . THR B 1 148 ? -5.043 9.359 -6.582 1 87.69 148 THR B O 1
ATOM 3104 N N . GLY B 1 149 ? -4.051 7.977 -5.145 1 89.75 149 GLY B N 1
ATOM 3105 C CA . GLY B 1 149 ? -5.246 7.836 -4.332 1 89.75 149 GLY B CA 1
ATOM 3106 C C . GLY B 1 149 ? -5.477 9.008 -3.396 1 89.75 149 GLY B C 1
ATOM 3107 O O . GLY B 1 149 ? -6.574 9.18 -2.861 1 89.75 149 GLY B O 1
ATOM 3108 N N . GLY B 1 150 ? -4.395 9.82 -3.188 1 89.06 150 GLY B N 1
ATOM 3109 C CA . GLY B 1 150 ? -4.594 11.023 -2.391 1 89.06 150 GLY B CA 1
ATOM 3110 C C . GLY B 1 150 ? -3.76 11.047 -1.125 1 89.06 150 GLY B C 1
ATOM 3111 O O . GLY B 1 150 ? -3.436 12.117 -0.608 1 89.06 150 GLY B O 1
ATOM 3112 N N . LEU B 1 151 ? -3.49 9.867 -0.578 1 88.81 151 LEU B N 1
ATOM 3113 C CA . LEU B 1 151 ? -2.744 9.852 0.676 1 88.81 151 LEU B CA 1
ATOM 3114 C C . LEU B 1 151 ? -1.249 10.008 0.422 1 88.81 151 LEU B C 1
ATOM 3116 O O . LEU B 1 151 ? -0.563 10.727 1.149 1 88.81 151 LEU B O 1
ATOM 3120 N N . PHE B 1 152 ? -0.776 9.383 -0.629 1 87.44 152 PHE B N 1
ATOM 3121 C CA . PHE B 1 152 ? 0.652 9.414 -0.923 1 87.44 152 PHE B CA 1
ATOM 3122 C C . PHE B 1 152 ? 1.03 10.711 -1.629 1 87.44 152 PHE B C 1
ATOM 3124 O O . PHE B 1 152 ? 2.18 11.156 -1.553 1 87.44 152 PHE B O 1
ATOM 3131 N N . ALA B 1 153 ? 0.118 11.18 -2.311 1 85.12 153 ALA B N 1
ATOM 3132 C CA . ALA B 1 153 ? 0.312 12.43 -3.045 1 85.12 153 ALA B CA 1
ATOM 3133 C C . ALA B 1 153 ? -0.987 13.227 -3.125 1 85.12 153 ALA B C 1
ATOM 3135 O O . ALA B 1 153 ? -2.047 12.672 -3.424 1 85.12 153 ALA B O 1
ATOM 3136 N N . ASN B 1 154 ? -0.769 14.508 -2.789 1 85.44 154 ASN B N 1
ATOM 3137 C CA . ASN B 1 154 ? -1.92 15.391 -2.939 1 85.44 154 ASN B CA 1
ATOM 3138 C C . ASN B 1 154 ? -2.424 15.414 -4.379 1 85.44 154 ASN B C 1
ATOM 3140 O O . ASN B 1 154 ? -1.665 15.719 -5.301 1 85.44 154 ASN B O 1
ATOM 3144 N N . VAL B 1 155 ? -3.688 15.195 -4.543 1 83.38 155 VAL B N 1
ATOM 3145 C CA . VAL B 1 155 ? -4.27 15.016 -5.867 1 83.38 155 VAL B CA 1
ATOM 3146 C C . VAL B 1 155 ? -4.23 16.344 -6.633 1 83.38 155 VAL B C 1
ATOM 3148 O O . VAL B 1 155 ? -4.199 16.359 -7.863 1 83.38 155 VAL B O 1
ATOM 3151 N N . GLY B 1 156 ? -4.227 17.438 -5.961 1 84.62 156 GLY B N 1
ATOM 3152 C CA . GLY B 1 156 ? -4.203 18.734 -6.602 1 84.62 156 GLY B CA 1
ATOM 3153 C C . GLY B 1 156 ? -2.816 19.156 -7.035 1 84.62 156 GLY B C 1
ATOM 3154 O O . GLY B 1 156 ? -2.668 20.094 -7.824 1 84.62 156 GLY B O 1
ATOM 3155 N N . GLU B 1 157 ? -1.785 18.438 -6.57 1 82.94 157 GLU B N 1
ATOM 3156 C CA . GLU B 1 157 ? -0.41 18.844 -6.852 1 82.94 157 GLU B CA 1
ATOM 3157 C C . GLU B 1 157 ? 0.251 17.875 -7.836 1 82.94 157 GLU B C 1
ATOM 3159 O O . GLU B 1 157 ? 1.468 17.922 -8.031 1 82.94 157 GLU B O 1
ATOM 3164 N N . LEU B 1 158 ? -0.53 17.062 -8.414 1 83.88 158 LEU B N 1
ATOM 3165 C CA . LEU B 1 158 ? 0.019 16.141 -9.406 1 83.88 158 LEU B CA 1
ATOM 3166 C C . LEU B 1 158 ? 0.356 16.875 -10.695 1 83.88 158 LEU B C 1
ATOM 3168 O O . LEU B 1 158 ? -0.412 17.719 -11.156 1 83.88 158 LEU B O 1
ATOM 3172 N N . PRO B 1 159 ? 1.571 16.516 -11.195 1 85.69 159 PRO B N 1
ATOM 3173 C CA . PRO B 1 159 ? 1.919 17.125 -12.484 1 85.69 159 PRO B CA 1
ATOM 3174 C C . PRO B 1 159 ? 0.904 16.797 -13.578 1 85.69 159 PRO B C 1
ATOM 3176 O O . PRO B 1 159 ? 0.293 15.727 -13.562 1 85.69 159 PRO B O 1
ATOM 3179 N N . SER B 1 160 ? 0.774 17.672 -14.539 1 84.38 160 SER B N 1
ATOM 3180 C CA . SER B 1 160 ? -0.26 17.609 -15.562 1 84.38 160 SER B CA 1
ATOM 3181 C C . SER B 1 160 ? -0.105 16.344 -16.406 1 84.38 160 SER B C 1
ATOM 3183 O O . SER B 1 160 ? -1.097 15.766 -16.859 1 84.38 160 SER B O 1
ATOM 3185 N N . PHE B 1 161 ? 1.108 15.898 -16.609 1 83.44 161 PHE B N 1
ATOM 3186 C CA . PHE B 1 161 ? 1.331 14.773 -17.5 1 83.44 161 PHE B CA 1
ATOM 3187 C C . PHE B 1 161 ? 0.881 13.469 -16.859 1 83.44 161 PHE B C 1
ATOM 3189 O O . PHE B 1 161 ? 0.639 12.477 -17.547 1 83.44 161 PHE B O 1
ATOM 3196 N N . ILE B 1 162 ? 0.686 13.414 -15.531 1 83.19 162 ILE B N 1
ATOM 3197 C CA . ILE B 1 162 ? 0.323 12.172 -14.867 1 83.19 162 ILE B CA 1
ATOM 3198 C C . ILE B 1 162 ? -1.017 12.336 -14.156 1 83.19 162 ILE B C 1
ATOM 3200 O O . ILE B 1 162 ? -1.61 11.359 -13.695 1 83.19 162 ILE B O 1
ATOM 3204 N N . SER B 1 163 ? -1.566 13.523 -14.109 1 86.75 163 SER B N 1
ATOM 3205 C CA . SER B 1 163 ? -2.787 13.82 -13.375 1 86.75 163 SER B CA 1
ATOM 3206 C C . SER B 1 163 ? -3.979 13.047 -13.93 1 86.75 163 SER B C 1
ATOM 3208 O O . SER B 1 163 ? -4.949 12.789 -13.211 1 86.75 163 SER B O 1
ATOM 3210 N N . TRP B 1 164 ? -3.865 12.578 -15.133 1 88.12 164 TRP B N 1
ATOM 3211 C CA . TRP B 1 164 ? -4.984 11.867 -15.742 1 88.12 164 TRP B CA 1
ATOM 3212 C C . TRP B 1 164 ? -5.16 10.484 -15.117 1 88.12 164 TRP B C 1
ATOM 3214 O O . TRP B 1 164 ? -6.246 9.906 -15.172 1 88.12 164 TRP B O 1
ATOM 3224 N N . VAL B 1 165 ? -4.191 9.961 -14.477 1 87.44 165 VAL B N 1
ATOM 3225 C CA . VAL B 1 165 ? -4.227 8.625 -13.883 1 87.44 165 VAL B CA 1
ATOM 3226 C C . VAL B 1 165 ? -5.191 8.609 -12.695 1 87.44 165 VAL B C 1
ATOM 3228 O O . VAL B 1 165 ? -5.852 7.598 -12.438 1 87.44 165 VAL B O 1
ATOM 3231 N N . GLN B 1 166 ? -5.266 9.758 -12.023 1 90.12 166 GLN B N 1
ATOM 3232 C CA . GLN B 1 166 ? -6.117 9.812 -10.844 1 90.12 166 GLN B CA 1
ATOM 3233 C C . GLN B 1 166 ? -7.586 9.617 -11.203 1 90.12 166 GLN B C 1
ATOM 3235 O O . GLN B 1 166 ? -8.375 9.148 -10.383 1 90.12 166 GLN B O 1
ATOM 3240 N N . TYR B 1 167 ? -7.926 9.859 -12.453 1 89.94 167 TYR B N 1
ATOM 3241 C CA . TYR B 1 167 ? -9.32 9.75 -12.875 1 89.94 167 TYR B CA 1
ATOM 3242 C C . TYR B 1 167 ? -9.68 8.312 -13.203 1 89.94 167 TYR B C 1
ATOM 3244 O O . TYR B 1 167 ? -10.859 7.977 -13.344 1 89.94 167 TYR B O 1
ATOM 3252 N N . LEU B 1 168 ? -8.703 7.492 -13.211 1 90.25 168 LEU B N 1
ATOM 3253 C CA . LEU B 1 168 ? -8.93 6.07 -13.438 1 90.25 168 LEU B CA 1
ATOM 3254 C C . LEU B 1 168 ? -8.797 5.281 -12.141 1 90.25 168 LEU B C 1
ATOM 3256 O O . LEU B 1 168 ? -9.008 4.066 -12.117 1 90.25 168 LEU B O 1
ATOM 3260 N N . SER B 1 169 ? -8.555 5.945 -11.102 1 93.19 169 SER B N 1
ATOM 3261 C CA . SER B 1 169 ? -8.227 5.266 -9.852 1 93.19 169 SER B CA 1
ATOM 3262 C C . SER B 1 169 ? -9.43 5.207 -8.922 1 93.19 169 SER B C 1
ATOM 3264 O O . SER B 1 169 ? -9.859 6.234 -8.383 1 93.19 169 SER B O 1
ATOM 3266 N N . TRP B 1 170 ? -9.891 3.971 -8.695 1 96.25 170 TRP B N 1
ATOM 3267 C CA . TRP B 1 170 ? -10.969 3.826 -7.723 1 96.25 170 TRP B CA 1
ATOM 3268 C C . TRP B 1 170 ? -10.461 4.051 -6.305 1 96.25 170 TRP B C 1
ATOM 3270 O O . TRP B 1 170 ? -11.242 4.234 -5.375 1 96.25 170 TRP B O 1
ATOM 3280 N N . PHE B 1 171 ? -9.102 4.082 -6.168 1 95.31 171 PHE B N 1
ATOM 3281 C CA . PHE B 1 171 ? -8.508 4.453 -4.887 1 95.31 171 PHE B CA 1
ATOM 3282 C C . PHE B 1 171 ? -8.867 5.887 -4.52 1 95.31 171 PHE B C 1
ATOM 3284 O O . PHE B 1 171 ? -9.227 6.168 -3.377 1 95.31 171 PHE B O 1
ATOM 3291 N N . ARG B 1 172 ? -8.75 6.695 -5.539 1 95.62 172 ARG B N 1
ATOM 3292 C CA . ARG B 1 172 ? -9.031 8.109 -5.312 1 95.62 172 ARG B CA 1
ATOM 3293 C C . ARG B 1 172 ? -10.516 8.328 -5.02 1 95.62 172 ARG B C 1
ATOM 3295 O O . ARG B 1 172 ? -10.859 9 -4.047 1 95.62 172 ARG B O 1
ATOM 3302 N N . TYR B 1 173 ? -11.328 7.711 -5.805 1 97 173 TYR B N 1
ATOM 3303 C CA . TYR B 1 173 ? -12.766 7.895 -5.645 1 97 173 TYR B CA 1
ATOM 3304 C C . TYR B 1 173 ? -13.25 7.305 -4.328 1 97 173 TYR B C 1
ATOM 3306 O O . TYR B 1 173 ? -14.047 7.918 -3.621 1 97 173 TYR B O 1
ATOM 3314 N N . GLY B 1 174 ? -12.742 6.16 -4.078 1 96.75 174 GLY B N 1
ATOM 3315 C CA . GLY B 1 174 ? -13.117 5.523 -2.828 1 96.75 174 GLY B CA 1
ATOM 3316 C C . GLY B 1 174 ? -12.656 6.285 -1.602 1 96.75 174 GLY B C 1
ATOM 3317 O O . GLY B 1 174 ? -13.43 6.496 -0.665 1 96.75 174 GLY B O 1
ATOM 3318 N N . PHE B 1 175 ? -11.422 6.727 -1.633 1 96.81 175 PHE B N 1
ATOM 3319 C CA . PHE B 1 175 ? -10.859 7.457 -0.5 1 96.81 175 PHE B CA 1
ATOM 3320 C C . PHE B 1 175 ? -11.562 8.805 -0.325 1 96.81 175 PHE B C 1
ATOM 3322 O O . PHE B 1 175 ? -11.875 9.203 0.797 1 96.81 175 PHE B O 1
ATOM 3329 N N . GLU B 1 176 ? -11.773 9.484 -1.404 1 97.12 176 GLU B N 1
ATOM 3330 C CA . GLU B 1 176 ? -12.445 10.781 -1.344 1 97.12 176 GLU B CA 1
ATOM 3331 C C . GLU B 1 176 ? -13.859 10.641 -0.796 1 97.12 176 GLU B C 1
ATOM 3333 O O . GLU B 1 176 ? -14.266 11.398 0.089 1 97.12 176 GLU B O 1
ATOM 3338 N N . ALA B 1 177 ? -14.586 9.695 -1.293 1 97.12 177 ALA B N 1
ATOM 3339 C CA . ALA B 1 177 ? -15.945 9.469 -0.809 1 97.12 177 ALA B CA 1
ATOM 3340 C C . ALA B 1 177 ? -15.945 9.109 0.674 1 97.12 177 ALA B C 1
ATOM 3342 O O . ALA B 1 177 ? -16.781 9.609 1.438 1 97.12 177 ALA B O 1
ATOM 3343 N N . PHE B 1 178 ? -14.992 8.266 1.035 1 96.44 178 PHE B N 1
ATOM 3344 C CA . PHE B 1 178 ? -14.875 7.844 2.426 1 96.44 178 PHE B CA 1
ATOM 3345 C C . PHE B 1 178 ? -14.531 9.031 3.322 1 96.44 178 PHE B C 1
ATOM 3347 O O . PHE B 1 178 ? -15.141 9.211 4.375 1 96.44 178 PHE B O 1
ATOM 3354 N N . ALA B 1 179 ? -13.641 9.836 2.92 1 95.31 179 ALA B N 1
ATOM 3355 C CA . ALA B 1 179 ? -13.188 10.992 3.689 1 95.31 179 ALA B CA 1
ATOM 3356 C C . ALA B 1 179 ? -14.297 12.031 3.826 1 95.31 179 ALA B C 1
ATOM 3358 O O . ALA B 1 179 ? -14.477 12.617 4.895 1 95.31 179 ALA B O 1
ATOM 3359 N N . ILE B 1 180 ? -15.016 12.234 2.746 1 95.56 180 ILE B N 1
ATOM 3360 C CA . ILE B 1 180 ? -16.109 13.195 2.783 1 95.56 180 ILE B CA 1
ATOM 3361 C C . ILE B 1 180 ? -17.156 12.758 3.807 1 95.56 180 ILE B C 1
ATOM 3363 O O . ILE B 1 180 ? -17.594 13.547 4.637 1 95.56 180 ILE B O 1
ATOM 3367 N N . SER B 1 181 ? -17.547 11.484 3.752 1 94 181 SER B N 1
ATOM 3368 C CA . SER B 1 181 ? -18.547 10.961 4.672 1 94 181 SER B CA 1
ATOM 3369 C C . SER B 1 181 ? -18.062 11.023 6.117 1 94 181 SER B C 1
ATOM 3371 O O . SER B 1 181 ? -18.828 11.375 7.02 1 94 181 SER B O 1
ATOM 3373 N N . GLN B 1 182 ? -16.812 10.789 6.348 1 92.38 182 GLN B N 1
ATOM 3374 C CA . GLN B 1 182 ? -16.25 10.75 7.691 1 92.38 182 GLN B CA 1
ATOM 3375 C C . GLN B 1 182 ? -16.125 12.156 8.273 1 92.38 182 GLN B C 1
ATOM 3377 O O . GLN B 1 182 ? -16.562 12.406 9.398 1 92.38 182 GLN B O 1
ATOM 3382 N N . TRP B 1 183 ? -15.547 13.039 7.527 1 91.62 183 TRP B N 1
ATOM 3383 C CA . TRP B 1 183 ? -15.195 14.336 8.102 1 91.62 183 TRP B CA 1
ATOM 3384 C C . TRP B 1 183 ? -16.406 15.258 8.156 1 91.62 183 TRP B C 1
ATOM 3386 O O . TRP B 1 183 ? -16.516 16.109 9.039 1 91.62 183 TRP B O 1
ATOM 3396 N N . GLU B 1 184 ? -17.328 15.086 7.25 1 90.06 184 GLU B N 1
ATOM 3397 C CA . GLU B 1 184 ? -18.578 15.82 7.371 1 90.06 184 GLU B CA 1
ATOM 3398 C C . GLU B 1 184 ? -19.344 15.422 8.633 1 90.06 184 GLU B C 1
ATOM 3400 O O . GLU B 1 184 ? -19.969 16.25 9.281 1 90.06 184 GLU B O 1
ATOM 3405 N N . GLY B 1 185 ? -19.219 14.156 8.969 1 86.62 185 GLY B N 1
ATOM 3406 C CA . GLY B 1 185 ? -19.875 13.664 10.164 1 86.62 185 GLY B CA 1
ATOM 3407 C C . GLY B 1 185 ? -19.109 13.961 11.438 1 86.62 185 GLY B C 1
ATOM 3408 O O . GLY B 1 185 ? -19.719 14.242 12.477 1 86.62 185 GLY B O 1
ATOM 3409 N N . ALA B 1 186 ? -17.844 13.961 11.414 1 85.31 186 ALA B N 1
ATOM 3410 C CA . ALA B 1 186 ? -17 14.094 12.609 1 85.31 186 ALA B CA 1
ATOM 3411 C C . ALA B 1 186 ? -16.828 15.555 13 1 85.31 186 ALA B C 1
ATOM 3413 O O . ALA B 1 186 ? -16.938 15.906 14.172 1 85.31 186 ALA B O 1
ATOM 3414 N N . LEU B 1 187 ? -16.438 16.438 12.109 1 81.94 187 LEU B N 1
ATOM 3415 C CA . LEU B 1 187 ? -16.062 17.812 12.414 1 81.94 187 LEU B CA 1
ATOM 3416 C C . LEU B 1 187 ? -17.172 18.781 11.977 1 81.94 187 LEU B C 1
ATOM 3418 O O . LEU B 1 187 ? -17.344 19.844 12.578 1 81.94 187 LEU B O 1
ATOM 3422 N N . GLY B 1 188 ? -17.969 18.375 11.094 1 75.81 188 GLY B N 1
ATOM 3423 C CA . GLY B 1 188 ? -18.984 19.297 10.594 1 75.81 188 GLY B CA 1
ATOM 3424 C C . GLY B 1 188 ? -18.406 20.562 9.992 1 75.81 188 GLY B C 1
ATOM 3425 O O . GLY B 1 188 ? -17.188 20.656 9.82 1 75.81 188 GLY B O 1
ATOM 3426 N N . ASP B 1 189 ? -19.094 21.453 9.547 1 70.25 189 ASP B N 1
ATOM 3427 C CA . ASP B 1 189 ? -18.625 22.672 8.914 1 70.25 189 ASP B CA 1
ATOM 3428 C C . ASP B 1 189 ? -18.562 23.828 9.93 1 70.25 189 ASP B C 1
ATOM 3430 O O . ASP B 1 189 ? -18.062 24.906 9.617 1 70.25 189 ASP B O 1
ATOM 3434 N N . HIS B 1 190 ? -18.844 23.516 11.102 1 67.19 190 HIS B N 1
ATOM 3435 C CA . HIS B 1 190 ? -18.781 24.594 12.086 1 67.19 190 HIS B CA 1
ATOM 3436 C C . HIS B 1 190 ? -17.719 24.312 13.141 1 67.19 190 HIS B C 1
ATOM 3438 O O . HIS B 1 190 ? -17.656 23.203 13.688 1 67.19 190 HIS B O 1
ATOM 3444 N N . PRO B 1 191 ? -16.625 25.188 13.195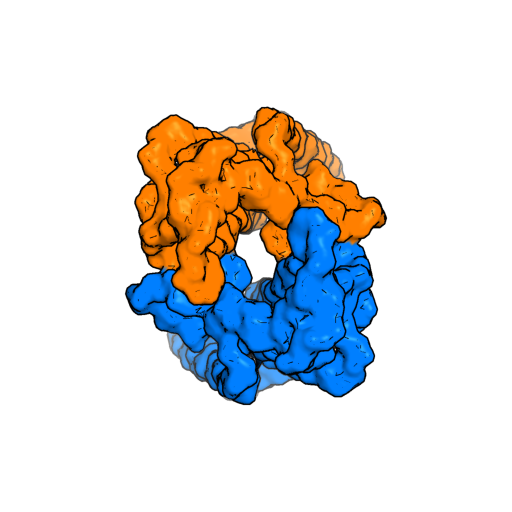 1 62.97 191 PRO B N 1
ATOM 3445 C CA . PRO B 1 191 ? -15.477 25.031 14.078 1 62.97 191 PRO B CA 1
ATOM 3446 C C . PRO B 1 191 ? -15.859 25.031 15.555 1 62.97 191 PRO B C 1
ATOM 3448 O O . PRO B 1 191 ? -16.047 26.109 16.141 1 62.97 191 PRO B O 1
ATOM 3451 N N . THR B 1 192 ? -16.438 24.109 16 1 61.25 192 THR B N 1
ATOM 3452 C CA . THR B 1 192 ? -16.891 24.297 17.375 1 61.25 192 THR B CA 1
ATOM 3453 C C . THR B 1 192 ? -16.031 23.5 18.344 1 61.25 192 THR B C 1
ATOM 3455 O O . THR B 1 192 ? -16.156 23.641 19.562 1 61.25 192 THR B O 1
ATOM 3458 N N . LYS B 1 193 ? -15.172 22.75 17.875 1 67.19 193 LYS B N 1
ATOM 3459 C CA . LYS B 1 193 ? -14.5 21.859 18.812 1 67.19 193 LYS B CA 1
ATOM 3460 C C . LYS B 1 193 ? -13.031 22.219 18.969 1 67.19 193 LYS B C 1
ATOM 3462 O O . LYS B 1 193 ? -12.445 22.859 18.094 1 67.19 193 LYS B O 1
ATOM 3467 N N . ASN B 1 194 ? -12.562 22.281 20.156 1 72.38 194 ASN B N 1
ATOM 3468 C CA . ASN B 1 194 ? -11.148 22.5 20.422 1 72.38 194 ASN B CA 1
ATOM 3469 C C . ASN B 1 194 ? -10.312 21.266 20.078 1 72.38 194 ASN B C 1
ATOM 3471 O O . ASN B 1 194 ? -10.758 20.141 20.297 1 72.38 194 ASN B O 1
ATOM 3475 N N . CYS B 1 195 ? -9.258 21.578 19.328 1 73.88 195 CYS B N 1
ATOM 3476 C CA . CYS B 1 195 ? -8.344 20.516 18.969 1 73.88 195 CYS B CA 1
ATOM 3477 C C . CYS B 1 195 ? -6.941 20.781 19.5 1 73.88 195 CYS B C 1
ATOM 3479 O O . CYS B 1 195 ? -6.645 21.906 19.922 1 73.88 195 CYS B O 1
ATOM 3481 N N . THR B 1 196 ? -6.266 19.75 19.766 1 70.88 196 THR B N 1
ATOM 3482 C CA . THR B 1 196 ? -4.867 19.859 20.172 1 70.88 196 THR B CA 1
ATOM 3483 C C . THR B 1 196 ? -3.941 19.688 18.969 1 70.88 196 THR B C 1
ATOM 3485 O O . THR B 1 196 ? -4.184 18.828 18.109 1 70.88 196 THR B O 1
ATOM 3488 N N . ASN B 1 197 ? -3.031 20.703 18.812 1 65.56 197 ASN B N 1
ATOM 3489 C CA . ASN B 1 197 ? -2.096 20.641 17.688 1 65.56 197 ASN B CA 1
ATOM 3490 C C . ASN B 1 197 ? -0.928 19.703 18 1 65.56 197 ASN B C 1
ATOM 3492 O O . ASN B 1 197 ? -0.923 19.031 19.031 1 65.56 197 ASN B O 1
ATOM 3496 N N . PHE B 1 198 ? 0.011 19.578 17.109 1 64.69 198 PHE B N 1
ATOM 3497 C CA . PHE B 1 198 ? 1.152 18.688 17.219 1 64.69 198 PHE B CA 1
ATOM 3498 C C . PHE B 1 198 ? 2.021 19.047 18.422 1 64.69 198 PHE B C 1
ATOM 3500 O O . PHE B 1 198 ? 2.689 18.188 19 1 64.69 198 PHE B O 1
ATOM 3507 N N . ASN B 1 199 ? 1.925 20.359 18.859 1 62.28 199 ASN B N 1
ATOM 3508 C CA . ASN B 1 199 ? 2.682 20.844 20.016 1 62.28 199 ASN B CA 1
ATOM 3509 C C . ASN B 1 199 ? 1.839 20.828 21.281 1 62.28 199 ASN B C 1
ATOM 3511 O O . ASN B 1 199 ? 2.164 21.516 22.25 1 62.28 199 ASN B O 1
ATOM 3515 N N . ASN B 1 200 ? 0.76 20.188 21.188 1 65.75 200 ASN B N 1
ATOM 3516 C CA . ASN B 1 200 ? -0.115 20.031 22.344 1 65.75 200 ASN B CA 1
ATOM 3517 C C . ASN B 1 200 ? -0.771 21.359 22.719 1 65.75 200 ASN B C 1
ATOM 3519 O O . ASN B 1 200 ? -1.042 21.594 23.906 1 65.75 200 ASN B O 1
ATOM 3523 N N . GLN B 1 201 ? -0.806 22.312 21.766 1 72.25 201 GLN B N 1
ATOM 3524 C CA . GLN B 1 201 ? -1.521 23.562 22 1 72.25 201 GLN B CA 1
ATOM 3525 C C . GLN B 1 201 ? -2.975 23.453 21.562 1 72.25 201 GLN B C 1
ATOM 3527 O O . GLN B 1 201 ? -3.273 22.828 20.547 1 72.25 201 GLN B O 1
ATOM 3532 N N . THR B 1 202 ? -3.818 23.922 22.359 1 73.38 202 THR B N 1
ATOM 3533 C CA . THR B 1 202 ? -5.246 23.875 22.062 1 73.38 202 THR B CA 1
ATOM 3534 C C . THR B 1 202 ? -5.609 24.922 21.016 1 73.38 202 THR B C 1
ATOM 3536 O O . THR B 1 202 ? -5.375 26.125 21.203 1 73.38 202 THR B O 1
ATOM 3539 N N . ILE B 1 203 ? -5.914 24.484 19.922 1 74.56 203 ILE B N 1
ATOM 3540 C CA . ILE B 1 203 ? -6.348 25.375 18.844 1 74.56 203 ILE B CA 1
ATOM 3541 C C . ILE B 1 203 ? -7.719 24.922 18.328 1 74.56 203 ILE B C 1
ATOM 3543 O O . ILE B 1 203 ? -8.266 23.922 18.797 1 74.56 203 ILE B O 1
ATOM 3547 N N . VAL B 1 204 ? -8.289 25.812 17.594 1 75.38 204 VAL B N 1
ATOM 3548 C CA . VAL B 1 204 ? -9.586 25.484 17 1 75.38 204 VAL B CA 1
ATOM 3549 C C . VAL B 1 204 ? -9.422 24.312 16.031 1 75.38 204 VAL B C 1
ATOM 3551 O O . VAL B 1 204 ? -8.461 24.25 15.266 1 75.38 204 VAL B O 1
ATOM 3554 N N . CYS B 1 205 ? -10.312 23.344 16.219 1 76.44 205 CYS B N 1
ATOM 3555 C CA . CYS B 1 205 ? -10.289 22.188 15.336 1 76.44 205 CYS B CA 1
ATOM 3556 C C . CYS B 1 205 ? -10.508 22.609 13.891 1 76.44 205 CYS B C 1
ATOM 3558 O O . CYS B 1 205 ? -11.234 23.578 13.617 1 76.44 205 CYS B O 1
ATOM 3560 N N . PRO B 1 206 ? -9.773 21.969 13.086 1 79.94 206 PRO B N 1
ATOM 3561 C CA . PRO B 1 206 ? -10.031 22.234 11.672 1 79.94 206 PRO B CA 1
ATOM 3562 C C . PRO B 1 206 ? -11.43 21.812 11.234 1 79.94 206 PRO B C 1
ATOM 3564 O O . PRO B 1 206 ? -12.047 20.953 11.867 1 79.94 206 PRO B O 1
ATOM 3567 N N . THR B 1 207 ? -12.023 22.516 10.344 1 84.31 207 THR B N 1
ATOM 3568 C CA . THR B 1 207 ? -13.312 22.156 9.766 1 84.31 207 THR B CA 1
ATOM 3569 C C . THR B 1 207 ? -13.164 21 8.789 1 84.31 207 THR B C 1
ATOM 3571 O O . THR B 1 207 ? -12.055 20.641 8.391 1 84.31 207 THR B O 1
ATOM 3574 N N . ALA B 1 208 ? -14.32 20.328 8.539 1 88.06 208 ALA B N 1
ATOM 3575 C CA . ALA B 1 208 ? -14.336 19.234 7.562 1 88.06 208 ALA B CA 1
ATOM 3576 C C . ALA B 1 208 ? -13.766 19.688 6.223 1 88.06 208 ALA B C 1
ATOM 3578 O O . ALA B 1 208 ? -12.984 18.984 5.594 1 88.06 208 ALA B O 1
ATOM 3579 N N . THR B 1 209 ? -14.078 20.938 5.832 1 87.12 209 THR B N 1
ATOM 3580 C CA . THR B 1 209 ? -13.641 21.484 4.551 1 87.12 209 THR B CA 1
ATOM 3581 C C . THR B 1 209 ? -12.133 21.719 4.543 1 87.12 209 THR B C 1
ATOM 3583 O O . THR B 1 209 ? -11.469 21.484 3.531 1 87.12 209 THR B O 1
ATOM 3586 N N . SER B 1 210 ? -11.594 22.062 5.676 1 84.38 210 SER B N 1
ATOM 3587 C CA . SER B 1 210 ? -10.156 22.312 5.746 1 84.38 210 SER B CA 1
ATOM 3588 C C . SER B 1 210 ? -9.359 21.031 5.648 1 84.38 210 SER B C 1
ATOM 3590 O O . SER B 1 210 ? -8.312 20.984 4.992 1 84.38 210 SER B O 1
ATOM 3592 N N . VAL B 1 211 ? -9.93 20 6.277 1 86.06 211 VAL B N 1
ATOM 3593 C CA . VAL B 1 211 ? -9.242 18.703 6.25 1 86.06 211 VAL B CA 1
ATOM 3594 C C . VAL B 1 211 ? -9.281 18.141 4.836 1 86.06 211 VAL B C 1
ATOM 3596 O O . VAL B 1 211 ? -8.281 17.609 4.344 1 86.06 211 VAL B O 1
ATOM 3599 N N . LEU B 1 212 ? -10.414 18.328 4.184 1 90.06 212 LEU B N 1
ATOM 3600 C CA . LEU B 1 212 ? -10.57 17.797 2.832 1 90.06 212 LEU B CA 1
ATOM 3601 C C . LEU B 1 212 ? -9.758 18.625 1.835 1 90.06 212 LEU B C 1
ATOM 3603 O O . LEU B 1 212 ? -9.211 18.078 0.875 1 90.06 212 LEU B O 1
ATOM 3607 N N . GLN B 1 213 ? -9.602 19.859 2.104 1 85.75 213 GLN B N 1
ATOM 3608 C CA . GLN B 1 213 ? -8.844 20.734 1.219 1 85.75 213 GLN B CA 1
ATOM 3609 C C . GLN B 1 213 ? -7.352 20.406 1.27 1 85.75 213 GLN B C 1
ATOM 3611 O O . GLN B 1 213 ? -6.641 20.562 0.274 1 85.75 213 GLN B O 1
ATOM 3616 N N . LYS B 1 214 ? -6.91 19.922 2.414 1 83.25 214 LYS B N 1
ATOM 3617 C CA . LYS B 1 214 ? -5.512 19.516 2.539 1 83.25 214 LYS B CA 1
ATOM 3618 C C . LYS B 1 214 ? -5.184 18.375 1.586 1 83.25 214 LYS B C 1
ATOM 3620 O O . LYS B 1 214 ? -4.039 18.234 1.152 1 83.25 214 LYS B O 1
ATOM 3625 N N . LEU B 1 215 ? -6.219 17.656 1.265 1 86.75 215 LEU B N 1
ATOM 3626 C CA . LEU B 1 215 ? -6.055 16.547 0.337 1 86.75 215 LEU B CA 1
ATOM 3627 C C . LEU B 1 215 ? -6.531 16.922 -1.061 1 86.75 215 LEU B C 1
ATOM 3629 O O . LEU B 1 215 ? -6.527 16.094 -1.971 1 86.75 215 LEU B O 1
ATOM 3633 N N . SER B 1 216 ? -6.965 18.188 -1.243 1 88.62 216 SER B N 1
ATOM 3634 C CA . SER B 1 216 ? -7.531 18.703 -2.488 1 88.62 216 SER B CA 1
ATOM 3635 C C . SER B 1 216 ? -8.797 17.938 -2.871 1 88.62 216 SER B C 1
ATOM 3637 O O . SER B 1 216 ? -9.008 17.625 -4.043 1 88.62 216 SER B O 1
ATOM 3639 N N . PHE B 1 217 ? -9.484 17.516 -1.789 1 91.19 217 PHE B N 1
ATOM 3640 C CA . PHE B 1 217 ? -10.773 16.859 -2.002 1 91.19 217 PHE B CA 1
ATOM 3641 C C . PHE B 1 217 ? -11.906 17.875 -1.983 1 91.19 217 PHE B C 1
ATOM 3643 O O . PHE B 1 217 ? -11.805 18.922 -1.335 1 91.19 217 PHE B O 1
ATOM 3650 N N . ASN B 1 218 ? -12.883 17.625 -2.807 1 90.88 218 ASN B N 1
ATOM 3651 C CA . ASN B 1 218 ? -14.07 18.469 -2.859 1 90.88 218 ASN B CA 1
ATOM 3652 C C . ASN B 1 218 ? -15.297 17.75 -2.291 1 90.88 218 ASN B C 1
ATOM 3654 O O . ASN B 1 218 ? -15.695 16.703 -2.799 1 90.88 218 ASN B O 1
ATOM 3658 N N . PRO B 1 219 ? -15.836 18.344 -1.247 1 90.38 219 PRO B N 1
ATOM 3659 C CA . PRO B 1 219 ? -17 17.703 -0.631 1 90.38 219 PRO B CA 1
ATOM 3660 C C . PRO B 1 219 ? -18.156 17.547 -1.604 1 90.38 219 PRO B C 1
ATOM 3662 O O . PRO B 1 219 ? -18.984 16.641 -1.447 1 90.38 219 PRO B O 1
ATOM 3665 N N . GLY B 1 220 ? -18.281 18.328 -2.604 1 89.88 220 GLY B N 1
ATOM 3666 C CA . GLY B 1 220 ? -19.375 18.25 -3.559 1 89.88 220 GLY B CA 1
ATOM 3667 C C . GLY B 1 220 ? -19.219 17.109 -4.551 1 89.88 220 GLY B C 1
ATOM 3668 O O . GLY B 1 220 ? -20.125 16.844 -5.34 1 89.88 220 GLY B O 1
ATOM 3669 N N . MET B 1 221 ? -18.234 16.359 -4.438 1 92.38 221 MET B N 1
ATOM 3670 C CA . MET B 1 221 ? -17.953 15.344 -5.441 1 92.38 221 MET B CA 1
ATOM 3671 C C . MET B 1 221 ? -18.312 13.953 -4.91 1 92.38 221 MET B C 1
ATOM 3673 O O . MET B 1 221 ? -17.906 12.945 -5.496 1 92.38 221 MET B O 1
ATOM 3677 N N . PHE B 1 222 ? -19.141 13.852 -3.863 1 95.25 222 PHE B N 1
ATOM 3678 C CA . PHE B 1 222 ? -19.469 12.578 -3.242 1 95.25 222 PHE B CA 1
ATOM 3679 C C . PHE B 1 222 ? -20.188 11.664 -4.223 1 95.25 222 PHE B C 1
ATOM 3681 O O . PHE B 1 222 ? -19.766 10.539 -4.477 1 95.25 222 PHE B O 1
ATOM 3688 N N . TYR B 1 223 ? -21.219 12.156 -4.832 1 95.25 223 TYR B N 1
ATOM 3689 C CA . TYR B 1 223 ? -22.031 11.344 -5.734 1 95.25 223 TYR B CA 1
ATOM 3690 C C . TYR B 1 223 ? -21.297 11.094 -7.047 1 95.25 223 TYR B C 1
ATOM 3692 O O . TYR B 1 223 ? -21.484 10.047 -7.68 1 95.25 223 TYR B O 1
ATOM 3700 N N . PHE B 1 224 ? -20.516 12.055 -7.402 1 95.69 224 PHE B N 1
ATOM 3701 C CA . PHE B 1 224 ? -19.688 11.852 -8.586 1 95.69 224 PHE B CA 1
ATOM 3702 C C . PHE B 1 224 ? -18.703 10.711 -8.367 1 95.69 224 PHE B C 1
ATOM 3704 O O . PHE B 1 224 ? -18.469 9.906 -9.273 1 95.69 224 PHE B O 1
ATOM 3711 N N . ASP B 1 225 ? -18.141 10.664 -7.191 1 96.81 225 ASP B N 1
ATOM 3712 C CA . ASP B 1 225 ? -17.172 9.609 -6.871 1 96.81 225 ASP B CA 1
ATOM 3713 C C . ASP B 1 225 ? -17.844 8.234 -6.914 1 96.81 225 ASP B C 1
ATOM 3715 O O . ASP B 1 225 ? -17.266 7.273 -7.422 1 96.81 225 ASP B O 1
ATOM 3719 N N . LEU B 1 226 ? -19.031 8.141 -6.414 1 96.75 226 LEU B N 1
ATOM 3720 C CA . LEU B 1 226 ? -19.766 6.879 -6.438 1 96.75 226 LEU B CA 1
ATOM 3721 C C . LEU B 1 226 ? -20.078 6.461 -7.871 1 96.75 226 LEU B C 1
ATOM 3723 O O . LEU B 1 226 ? -19.906 5.293 -8.234 1 96.75 226 LEU B O 1
ATOM 3727 N N . GLY B 1 227 ? -20.469 7.457 -8.609 1 96.44 227 GLY B N 1
ATOM 3728 C CA . GLY B 1 227 ? -20.766 7.176 -10.008 1 96.44 227 GLY B CA 1
ATOM 3729 C C . GLY B 1 227 ? -19.547 6.793 -10.805 1 96.44 227 GLY B C 1
ATOM 3730 O O . GLY B 1 227 ? -19.609 5.918 -11.68 1 96.44 227 GLY B O 1
ATOM 3731 N N . ALA B 1 228 ? -18.484 7.438 -10.531 1 96.75 228 ALA B N 1
ATOM 3732 C CA . ALA B 1 228 ? -17.234 7.133 -11.227 1 96.75 228 ALA B CA 1
ATOM 3733 C C . ALA B 1 228 ? -16.781 5.703 -10.938 1 96.75 228 ALA B C 1
ATOM 3735 O O . ALA B 1 228 ? -16.266 5.02 -11.82 1 96.75 228 ALA B O 1
ATOM 3736 N N . MET B 1 229 ? -16.969 5.266 -9.711 1 97.38 229 MET B N 1
ATOM 3737 C CA . MET B 1 229 ? -16.594 3.896 -9.367 1 97.38 229 MET B CA 1
ATOM 3738 C C . MET B 1 229 ? -17.484 2.893 -10.094 1 97.38 229 MET B C 1
ATOM 3740 O O . MET B 1 229 ? -17.016 1.857 -10.562 1 97.38 229 MET B O 1
ATOM 3744 N N . ILE B 1 230 ? -18.719 3.199 -10.227 1 96.69 230 ILE B N 1
ATOM 3745 C CA . ILE B 1 230 ? -19.656 2.33 -10.945 1 96.69 230 ILE B CA 1
ATOM 3746 C C . ILE B 1 230 ? -19.266 2.283 -12.422 1 96.69 230 ILE B C 1
ATOM 3748 O O . ILE B 1 230 ? -19.25 1.209 -13.023 1 96.69 230 ILE B O 1
ATOM 3752 N N . LEU B 1 231 ? -19 3.414 -12.898 1 96.5 231 LEU B N 1
ATOM 3753 C CA . LEU B 1 231 ? -18.609 3.479 -14.305 1 96.5 231 LEU B CA 1
ATOM 3754 C C . LEU B 1 231 ? -17.328 2.691 -14.547 1 96.5 231 LEU B C 1
ATOM 3756 O O . LEU B 1 231 ? -17.203 1.967 -15.531 1 96.5 231 LEU B O 1
ATOM 3760 N N . CYS B 1 232 ? -16.359 2.883 -13.688 1 95.25 232 CYS B N 1
ATOM 3761 C CA . CYS B 1 232 ? -15.109 2.148 -13.805 1 95.25 232 CYS B CA 1
ATOM 3762 C C . CYS B 1 232 ? -15.352 0.645 -13.781 1 95.25 232 CYS B C 1
ATOM 3764 O O . CYS B 1 232 ? -14.727 -0.1 -14.539 1 95.25 232 CYS B O 1
ATOM 3766 N N . THR B 1 233 ? -16.234 0.246 -12.945 1 95.25 233 THR B N 1
ATOM 3767 C CA . THR B 1 233 ? -16.562 -1.17 -12.844 1 95.25 233 THR B CA 1
ATOM 3768 C C . THR B 1 233 ? -17.141 -1.692 -14.156 1 95.25 233 THR B C 1
ATOM 3770 O O . THR B 1 233 ? -16.703 -2.736 -14.656 1 95.25 233 THR B O 1
ATOM 3773 N N . PHE B 1 234 ? -18 -0.971 -14.758 1 95.38 234 PHE B N 1
ATOM 3774 C CA . PHE B 1 234 ? -18.625 -1.398 -16 1 95.38 234 PHE B CA 1
ATOM 3775 C C . PHE B 1 234 ? -17.609 -1.38 -17.156 1 95.38 234 PHE B C 1
ATOM 3777 O O . PHE B 1 234 ? -17.641 -2.258 -18.016 1 95.38 234 PHE B O 1
ATOM 3784 N N . ILE B 1 235 ? -16.797 -0.458 -17.141 1 95.62 235 ILE B N 1
ATOM 3785 C CA . ILE B 1 235 ? -15.773 -0.383 -18.172 1 95.62 235 ILE B CA 1
ATOM 3786 C C . ILE B 1 235 ? -14.828 -1.576 -18.062 1 95.62 235 ILE B C 1
ATOM 3788 O O . ILE B 1 235 ? -14.5 -2.215 -19.062 1 95.62 235 ILE B O 1
ATOM 3792 N N . CYS B 1 236 ? -14.438 -1.883 -16.844 1 94.81 236 CYS B N 1
ATOM 3793 C CA . CYS B 1 236 ? -13.539 -3.012 -16.641 1 94.81 236 CYS B CA 1
ATOM 3794 C C . CYS B 1 236 ? -14.211 -4.32 -17.031 1 94.81 236 CYS B C 1
ATOM 3796 O O . CYS B 1 236 ? -13.57 -5.184 -17.641 1 94.81 236 CYS B O 1
ATOM 3798 N N . TYR B 1 237 ? -15.438 -4.422 -16.719 1 93.94 237 TYR B N 1
ATOM 3799 C CA . TYR B 1 237 ? -16.141 -5.629 -17.125 1 93.94 237 TYR B CA 1
ATOM 3800 C C . TYR B 1 237 ? -16.25 -5.715 -18.641 1 93.94 237 TYR B C 1
ATOM 3802 O O . TYR B 1 237 ? -16.125 -6.797 -19.219 1 93.94 237 TYR B O 1
ATOM 3810 N N . PHE B 1 238 ? -16.484 -4.621 -19.234 1 94.75 238 PHE B N 1
ATOM 3811 C CA . PHE B 1 238 ? -16.594 -4.602 -20.688 1 94.75 238 PHE B CA 1
ATOM 3812 C C . PHE B 1 238 ? -15.266 -5.008 -21.344 1 94.75 238 PHE B C 1
ATOM 3814 O O . PHE B 1 238 ? -15.25 -5.848 -22.234 1 94.75 238 PHE B O 1
ATOM 3821 N N . VAL B 1 239 ? -14.227 -4.457 -20.891 1 93.62 239 VAL B N 1
ATOM 3822 C CA . VAL B 1 239 ? -12.914 -4.785 -21.438 1 93.62 239 VAL B CA 1
ATOM 3823 C C . VAL B 1 239 ? -12.586 -6.25 -21.141 1 93.62 239 VAL B C 1
ATOM 3825 O O . VAL B 1 239 ? -12.008 -6.938 -21.984 1 93.62 239 VAL B O 1
ATOM 3828 N N . GLY B 1 240 ? -12.891 -6.645 -19.922 1 91.38 240 GLY B N 1
ATOM 3829 C CA . GLY B 1 240 ? -12.68 -8.039 -19.578 1 91.38 240 GLY B CA 1
ATOM 3830 C C . GLY B 1 240 ? -13.453 -8.992 -20.484 1 91.38 240 GLY B C 1
ATOM 3831 O O . GLY B 1 240 ? -12.93 -10.039 -20.875 1 91.38 240 GLY B O 1
ATOM 3832 N N . PHE B 1 241 ? -14.609 -8.641 -20.812 1 91.56 241 PHE B N 1
ATOM 3833 C CA . PHE B 1 241 ? -15.422 -9.477 -21.688 1 91.56 241 PHE B CA 1
ATOM 3834 C C . PHE B 1 241 ? -14.82 -9.547 -23.078 1 91.56 241 PHE B C 1
ATOM 3836 O O . PHE B 1 241 ? -14.773 -10.625 -23.688 1 91.56 241 PHE B O 1
ATOM 3843 N N . VAL B 1 242 ? -14.453 -8.469 -23.562 1 91.69 242 VAL B N 1
ATOM 3844 C CA . VAL B 1 242 ? -13.836 -8.422 -24.875 1 91.69 242 VAL B CA 1
ATOM 3845 C C . VAL B 1 242 ? -12.562 -9.258 -24.891 1 91.69 242 VAL B C 1
ATOM 3847 O O . VAL B 1 242 ? -12.297 -9.992 -25.859 1 91.69 242 VAL B O 1
ATOM 3850 N N . GLY B 1 243 ? -11.789 -9.102 -23.828 1 86.88 243 GLY B N 1
ATOM 3851 C CA . GLY B 1 243 ? -10.594 -9.914 -23.719 1 86.88 243 GLY B CA 1
ATOM 3852 C C . GLY B 1 243 ? -10.883 -11.406 -23.703 1 86.88 243 GLY B C 1
ATOM 3853 O O . GLY B 1 243 ? -10.195 -12.18 -24.375 1 86.88 243 GLY B O 1
ATOM 3854 N N . LEU B 1 244 ? -11.797 -11.781 -22.953 1 86.19 244 LEU B N 1
ATOM 3855 C CA . LEU B 1 244 ? -12.188 -13.18 -22.875 1 86.19 244 LEU B CA 1
ATOM 3856 C C . LEU B 1 244 ? -12.68 -13.68 -24.234 1 86.19 244 LEU B C 1
ATOM 3858 O O . LEU B 1 244 ? -12.352 -14.789 -24.656 1 86.19 244 LEU B O 1
ATOM 3862 N N . TYR B 1 245 ? -13.375 -12.859 -24.875 1 85.94 245 TYR B N 1
ATOM 3863 C CA . TYR B 1 245 ? -13.938 -13.211 -26.188 1 85.94 245 TYR B CA 1
ATOM 3864 C C . TYR B 1 245 ? -12.828 -13.438 -27.203 1 85.94 245 TYR B C 1
ATOM 3866 O O . TYR B 1 245 ? -12.867 -14.406 -27.969 1 85.94 245 TYR B O 1
ATOM 3874 N N . ILE B 1 246 ? -11.945 -12.633 -27.25 1 86.69 246 ILE B N 1
ATOM 3875 C CA . ILE B 1 246 ? -10.844 -12.734 -28.203 1 86.69 246 ILE B CA 1
ATOM 3876 C C . ILE B 1 246 ? -10.008 -13.977 -27.891 1 86.69 246 ILE B C 1
ATOM 3878 O O . ILE B 1 246 ? -9.609 -14.703 -28.797 1 86.69 246 ILE B O 1
ATOM 3882 N N . ARG B 1 247 ? -9.766 -14.219 -26.656 1 84.38 247 ARG B N 1
ATOM 3883 C CA . ARG B 1 247 ? -8.922 -15.336 -26.25 1 84.38 247 ARG B CA 1
ATOM 3884 C C . ARG B 1 247 ? -9.594 -16.672 -26.562 1 84.38 247 ARG B C 1
ATOM 3886 O O . ARG B 1 247 ? -8.93 -17.625 -26.969 1 84.38 247 ARG B O 1
ATOM 3893 N N . VAL B 1 248 ? -10.773 -16.766 -26.359 1 81.38 248 VAL B N 1
ATOM 3894 C CA . VAL B 1 248 ? -11.508 -18 -26.609 1 81.38 248 VAL B CA 1
ATOM 3895 C C . VAL B 1 248 ? -11.602 -18.25 -28.125 1 81.38 248 VAL B C 1
ATOM 3897 O O . VAL B 1 248 ? -11.5 -19.391 -28.562 1 81.38 248 VAL B O 1
ATOM 3900 N N . LEU B 1 249 ? -11.711 -17.203 -28.812 1 80.31 249 LEU B N 1
ATOM 3901 C CA . LEU B 1 249 ? -11.797 -17.359 -30.266 1 80.31 249 LEU B CA 1
ATOM 3902 C C . LEU B 1 249 ? -10.453 -17.781 -30.844 1 80.31 249 LEU B C 1
ATOM 3904 O O . LEU B 1 249 ? -10.406 -18.516 -31.828 1 80.31 249 LEU B O 1
ATOM 3908 N N . ARG B 1 250 ? -9.438 -17.344 -30.203 1 79.75 250 ARG B N 1
ATOM 3909 C CA . ARG B 1 250 ? -8.109 -17.672 -30.688 1 79.75 250 ARG B CA 1
ATOM 3910 C C . ARG B 1 250 ? -7.676 -19.062 -30.25 1 79.75 250 ARG B C 1
ATOM 3912 O O . ARG B 1 250 ? -6.824 -19.688 -30.875 1 79.75 250 ARG B O 1
ATOM 3919 N N . ALA B 1 251 ? -8.016 -19.438 -29.094 1 73.44 251 ALA B N 1
ATOM 3920 C CA . ALA B 1 251 ? -7.672 -20.766 -28.594 1 73.44 251 ALA B CA 1
ATOM 3921 C C . ALA B 1 251 ? -8.359 -21.859 -29.406 1 73.44 251 ALA B C 1
ATOM 3923 O O . ALA B 1 251 ? -8.234 -23.047 -29.094 1 73.44 251 ALA B O 1
ATOM 3924 N N . ARG B 1 252 ? -8.812 -21.625 -30.688 1 60.03 252 ARG B N 1
ATOM 3925 C CA . ARG B 1 252 ? -9.305 -22.641 -31.609 1 60.03 252 ARG B CA 1
ATOM 3926 C C . ARG B 1 252 ? -8.148 -23.359 -32.312 1 60.03 252 ARG B C 1
ATOM 3928 O O . ARG B 1 252 ? -7.125 -22.75 -32.625 1 60.03 252 ARG B O 1
#

pLDDT: mean 85.57, std 8.2, range [60.03, 97.38]

Nearest PDB structures (foldseek):
  7r8c-assembly1_A  TM=9.126E-01  e=5.781E-11  Homo sapiens
  7fdv-assembly1_D  TM=8.628E-01  e=1.556E-10  Homo sapiens
  7jr7-assembly1_B  TM=9.290E-01  e=2.513E-09  Homo sapiens
  7r8b-assembly1_B  TM=9.184E-01  e=9.411E-09  Homo sapiens
  7r87-assembly1_B  TM=8.764E-01  e=1.191E-08  Homo sapiens

InterPro domains:
  IPR013525 ABC-2 type transporter, transmembrane domain [PF01061] (1-182)
  IPR050352 ATP-binding cassette subfamily G transporters [PTHR48041] (1-230)